Protein AF-A0A846HVG6-F1 (afdb_monomer_lite)

Sequence (431 aa):
MPSPPSSRTFAPASFWPPRTCSASRLTASRGRASRPRSTPLKSMPTGGSPNGHHHGRARTAESFPYRLYDAVNDSRTRPSHAAMDGFVARHDDPIWQRWRTPAGYQCRCRLISLSEAQAQQFIDADAERLQDPERANARANAQPDKGWDYDPCAEPTEGLMRAIEGKRQKVDNRLMAAFETNADDALAAWPIRGLARRFPAKDLATLAVLLREYAYRLPGDLPHGVKFVREGGPNGDFYMATDGKGGFWFREIEYQGFNSRRDLFGGLAACAAQQAMTREEEYALESLWHEIWHNRQRGAIDALSLDLEHPLRRFVETLNQAVARLTYPSFIQRLGGTASHQQWVIDEGYGYQRTVSRLWSLISACGLSPADVAGELATVNVSADLMQARSILADLLARRSDIEKAKIQAALDLLSARESLFRAAVSDMKS

Structure (mmCIF, N/CA/C/O backbone):
data_AF-A0A846HVG6-F1
#
_entry.id   AF-A0A846HVG6-F1
#
loop_
_atom_site.group_PDB
_atom_site.id
_atom_site.type_symbol
_atom_site.label_atom_id
_atom_site.label_alt_id
_atom_site.label_comp_id
_atom_site.label_asym_id
_atom_site.label_entity_id
_atom_site.label_seq_id
_atom_site.pdbx_PDB_ins_code
_atom_site.Cartn_x
_atom_site.Cartn_y
_atom_site.Cartn_z
_atom_site.occupancy
_atom_site.B_iso_or_equiv
_atom_site.auth_seq_id
_atom_site.auth_comp_id
_atom_site.auth_asym_id
_atom_site.auth_atom_id
_atom_site.pdbx_PDB_model_num
ATOM 1 N N . MET A 1 1 ? -45.986 -61.978 63.671 1.00 28.52 1 MET A N 1
ATOM 2 C CA . MET A 1 1 ? -45.238 -60.698 63.592 1.00 28.52 1 MET A CA 1
ATOM 3 C C . MET A 1 1 ? -44.707 -60.551 62.159 1.00 28.52 1 MET A C 1
ATOM 5 O O . MET A 1 1 ? -44.605 -61.585 61.511 1.00 28.52 1 MET A O 1
ATOM 9 N N . PRO A 1 2 ? -44.466 -59.341 61.625 1.00 41.66 2 PRO A N 1
ATOM 10 C CA . PRO A 1 2 ? -45.492 -58.476 61.032 1.00 41.66 2 PRO A CA 1
ATOM 11 C C . PRO A 1 2 ? -45.253 -58.188 59.525 1.00 41.66 2 PRO A C 1
ATOM 13 O O . PRO A 1 2 ? -44.285 -58.654 58.936 1.00 41.66 2 PRO A O 1
ATOM 16 N N . SER A 1 3 ? -46.141 -57.408 58.903 1.00 27.70 3 SER A N 1
ATOM 17 C CA . SER A 1 3 ? -45.952 -56.741 57.589 1.00 27.70 3 SER A CA 1
ATOM 18 C C . SER A 1 3 ? -45.267 -55.360 57.770 1.00 27.70 3 SER A C 1
ATOM 20 O O . SER A 1 3 ? -45.095 -54.960 58.922 1.00 27.70 3 SER A O 1
ATOM 22 N N . PRO A 1 4 ? -45.095 -54.499 56.736 1.00 50.88 4 PRO A N 1
ATOM 23 C CA . PRO A 1 4 ? -44.580 -54.637 55.354 1.00 50.88 4 PRO A CA 1
ATOM 24 C C . PRO A 1 4 ? -43.267 -53.767 55.254 1.00 50.88 4 PRO A C 1
ATOM 26 O O . PRO A 1 4 ? -42.497 -53.876 56.206 1.00 50.88 4 PRO A O 1
ATOM 29 N N . PRO A 1 5 ? -42.940 -52.866 54.277 1.00 41.34 5 PRO A N 1
ATOM 30 C CA . PRO A 1 5 ? -43.329 -52.689 52.863 1.00 41.34 5 PRO A CA 1
ATOM 31 C C . PRO A 1 5 ? -42.176 -52.403 51.840 1.00 41.34 5 PRO A C 1
ATOM 33 O O . PRO A 1 5 ? -41.038 -52.116 52.184 1.00 41.34 5 PRO A O 1
ATOM 36 N N . SER A 1 6 ? -42.545 -52.427 50.550 1.00 31.20 6 SER A N 1
ATOM 37 C CA . SER A 1 6 ? -42.071 -51.627 49.387 1.00 31.20 6 SER A CA 1
ATOM 38 C C . SER A 1 6 ? -40.659 -50.998 49.291 1.00 31.20 6 SER A C 1
ATOM 40 O O . SER A 1 6 ? -40.309 -50.097 50.048 1.00 31.20 6 SER A O 1
ATOM 42 N N . SER A 1 7 ? -40.026 -51.183 48.123 1.00 27.78 7 SER A N 1
ATOM 43 C CA . SER A 1 7 ? -39.664 -50.051 47.237 1.00 27.78 7 SER A CA 1
ATOM 44 C C . SER A 1 7 ? -39.488 -50.501 45.773 1.00 27.78 7 SER A C 1
ATOM 46 O O . SER A 1 7 ? -38.977 -51.585 45.501 1.00 27.78 7 SER A O 1
ATOM 48 N N . ARG A 1 8 ? -39.940 -49.679 44.814 1.00 26.25 8 ARG A N 1
ATOM 49 C CA . ARG A 1 8 ? -39.564 -49.759 43.389 1.00 26.25 8 ARG A CA 1
ATOM 50 C C . ARG A 1 8 ? -38.906 -48.436 43.017 1.00 26.25 8 ARG A C 1
ATOM 52 O O . ARG A 1 8 ? -39.534 -47.392 43.168 1.00 26.25 8 ARG A O 1
ATOM 59 N N . THR A 1 9 ? -37.683 -48.487 42.510 1.00 26.98 9 THR A N 1
ATOM 60 C CA . THR A 1 9 ? -36.964 -47.340 41.944 1.00 26.98 9 THR A CA 1
ATOM 61 C C . THR A 1 9 ? -36.928 -47.435 40.419 1.00 26.98 9 THR A C 1
ATOM 63 O O . THR A 1 9 ? -36.809 -48.518 39.851 1.00 26.98 9 THR A O 1
ATOM 66 N N . PHE A 1 10 ? -37.049 -46.284 39.758 1.00 24.02 10 PHE A N 1
ATOM 67 C CA . PHE A 1 10 ? -36.940 -46.108 38.307 1.00 24.02 10 PHE A CA 1
ATOM 68 C C . PHE A 1 10 ? -35.672 -45.310 37.994 1.00 24.02 10 PHE A C 1
ATOM 70 O O . PHE A 1 10 ? -35.486 -44.262 38.605 1.00 24.02 10 PHE A O 1
ATOM 77 N N . ALA A 1 11 ? -34.870 -45.762 37.024 1.00 25.84 11 ALA A N 1
ATOM 78 C CA . ALA A 1 11 ? -34.018 -44.973 36.113 1.00 25.84 11 ALA A CA 1
ATOM 79 C C . ALA A 1 11 ? -33.364 -45.949 35.086 1.00 25.84 11 ALA A C 1
ATOM 81 O O . ALA A 1 11 ? -33.590 -47.155 35.188 1.00 25.84 11 ALA A O 1
ATOM 82 N N . PRO A 1 12 ? -32.640 -45.488 34.049 1.00 31.77 12 PRO A N 1
ATOM 83 C CA . PRO A 1 12 ? -33.252 -45.140 32.768 1.00 31.77 12 PRO A CA 1
ATOM 84 C C . PRO A 1 12 ? -32.631 -45.912 31.584 1.00 31.77 12 PRO A C 1
ATOM 86 O O . PRO A 1 12 ? -31.535 -46.456 31.691 1.00 31.77 12 PRO A O 1
ATOM 89 N N . ALA A 1 13 ? -33.283 -45.901 30.418 1.00 26.23 13 ALA A N 1
ATOM 90 C CA . ALA A 1 13 ? -32.691 -46.427 29.185 1.00 26.23 13 ALA A CA 1
ATOM 91 C C . ALA A 1 13 ? -33.022 -45.545 27.973 1.00 26.23 13 ALA A C 1
ATOM 93 O O . ALA A 1 13 ? -34.163 -45.459 27.523 1.00 26.23 13 ALA A O 1
ATOM 94 N N . SER A 1 14 ? -31.989 -44.904 27.436 1.00 28.16 14 SER A N 1
ATOM 95 C CA . SER A 1 14 ? -31.946 -44.404 26.065 1.00 28.16 14 SER A CA 1
ATOM 96 C C . SER A 1 14 ? -31.907 -45.574 25.078 1.00 28.16 14 SER A C 1
ATOM 98 O O . SER A 1 14 ? -31.213 -46.543 25.347 1.00 28.16 14 SER A O 1
ATOM 100 N N . PHE A 1 15 ? -32.561 -45.464 23.915 1.00 28.09 15 PHE A N 1
ATOM 101 C CA . PHE A 1 15 ? -32.021 -45.948 22.629 1.00 28.09 15 PHE A CA 1
ATOM 102 C C . PHE A 1 15 ? -32.871 -45.450 21.446 1.00 28.09 15 PHE A C 1
ATOM 104 O O . PHE A 1 15 ? -34.096 -45.535 21.465 1.00 28.09 15 PHE A O 1
ATOM 111 N N . TRP A 1 16 ? -32.211 -44.934 20.406 1.00 26.48 16 TRP A N 1
ATOM 112 C CA . TRP A 1 16 ? -32.813 -44.595 19.108 1.00 26.48 16 TRP A CA 1
ATOM 113 C C . TRP A 1 16 ? -32.585 -45.745 18.108 1.00 26.48 16 TRP A C 1
ATOM 115 O O . TRP A 1 16 ? -31.466 -46.261 18.063 1.00 26.48 16 TRP A O 1
ATOM 125 N N . PRO A 1 17 ? -33.555 -46.093 17.243 1.00 30.38 17 PRO A N 1
ATOM 126 C CA . PRO A 1 17 ? -33.312 -46.871 16.028 1.00 30.38 17 PRO A CA 1
ATOM 127 C C . PRO A 1 17 ? -33.099 -45.965 14.787 1.00 30.38 17 PRO A C 1
ATOM 129 O O . PRO A 1 17 ? -33.464 -44.786 14.803 1.00 30.38 17 PRO A O 1
ATOM 132 N N . PRO A 1 18 ? -32.474 -46.477 13.707 1.00 28.34 18 PRO A N 1
ATOM 133 C CA . PRO A 1 18 ? -31.990 -45.657 12.596 1.00 28.34 18 PRO A CA 1
ATOM 134 C C . PRO A 1 18 ? -33.053 -45.317 11.541 1.00 28.34 18 PRO A C 1
ATOM 136 O O . PRO A 1 18 ? -34.095 -45.953 11.414 1.00 28.34 18 PRO A O 1
ATOM 139 N N . ARG A 1 19 ? -32.724 -44.310 10.723 1.00 30.39 19 ARG A N 1
ATOM 140 C CA . ARG A 1 19 ? -33.524 -43.846 9.583 1.00 30.39 19 ARG A CA 1
ATOM 141 C C . ARG A 1 19 ? -33.609 -44.909 8.484 1.00 30.39 19 ARG A C 1
ATOM 143 O O . ARG A 1 19 ? -32.578 -45.352 7.985 1.00 30.39 19 ARG A O 1
ATOM 150 N N . THR A 1 20 ? -34.810 -45.142 7.968 1.00 27.23 20 THR A N 1
ATOM 151 C CA . THR A 1 20 ? -35.020 -45.504 6.559 1.00 27.23 20 THR A CA 1
ATOM 152 C C . THR A 1 20 ? -36.015 -44.522 5.949 1.00 27.23 20 THR A C 1
ATOM 154 O O . THR A 1 20 ? -36.915 -44.023 6.621 1.00 27.23 20 THR A O 1
ATOM 157 N N . CYS A 1 21 ? -35.804 -44.165 4.684 1.00 23.14 21 CYS A N 1
ATOM 158 C CA . CYS A 1 21 ? -36.628 -43.196 3.973 1.00 23.14 21 CYS A CA 1
ATOM 159 C C . CYS A 1 21 ? -37.013 -43.803 2.624 1.00 23.14 21 CYS A C 1
ATOM 161 O O . CYS A 1 21 ? -36.163 -43.936 1.746 1.00 23.14 21 CYS A O 1
ATOM 163 N N . SER A 1 22 ? -38.276 -44.196 2.471 1.00 25.61 22 SER A N 1
ATOM 164 C CA . SER A 1 22 ? -38.863 -44.583 1.188 1.00 25.61 22 SER A CA 1
ATOM 165 C C . SER A 1 22 ? -39.952 -43.577 0.824 1.00 25.61 22 SER A C 1
ATOM 167 O O . SER A 1 22 ? -40.839 -43.265 1.616 1.00 25.61 22 SER A O 1
ATOM 169 N N . ALA A 1 23 ? -39.839 -43.001 -0.370 1.00 29.31 23 ALA A N 1
ATOM 170 C CA . ALA A 1 23 ? -40.739 -41.956 -0.828 1.00 29.31 23 ALA A CA 1
ATOM 171 C C . ALA A 1 23 ? -41.985 -42.546 -1.498 1.00 29.31 23 ALA A C 1
ATOM 173 O O . ALA A 1 23 ? -41.864 -43.354 -2.416 1.00 29.31 23 ALA A O 1
ATOM 174 N N . SER A 1 24 ? -43.157 -42.022 -1.140 1.00 26.44 24 SER A N 1
ATOM 175 C CA . SER A 1 24 ? -44.390 -42.172 -1.917 1.00 26.44 24 SER A CA 1
ATOM 176 C C . SER A 1 24 ? -45.061 -40.809 -2.049 1.00 26.44 24 SER A C 1
ATOM 178 O O . SER A 1 24 ? -45.437 -40.195 -1.052 1.00 26.44 24 SER A O 1
ATOM 180 N N . ARG A 1 25 ? -45.220 -40.318 -3.282 1.00 29.91 25 ARG A N 1
ATOM 181 C CA . ARG A 1 25 ? -46.114 -39.186 -3.569 1.00 29.91 25 ARG A CA 1
ATOM 182 C C . ARG A 1 25 ? -47.543 -39.711 -3.594 1.00 29.91 25 ARG A C 1
ATOM 184 O O . ARG A 1 25 ? -47.784 -40.685 -4.299 1.00 29.91 25 ARG A O 1
ATOM 191 N N . LEU A 1 26 ? -48.487 -39.006 -2.980 1.00 27.50 26 LEU A N 1
ATOM 192 C CA . LEU A 1 26 ? -49.886 -39.066 -3.402 1.00 27.50 26 LEU A CA 1
ATOM 193 C C . LEU A 1 26 ? -50.515 -37.672 -3.439 1.00 27.50 26 LEU A C 1
ATOM 195 O O . LEU A 1 26 ? -50.046 -36.724 -2.810 1.00 27.50 26 LEU A O 1
ATOM 199 N N . THR A 1 27 ? -51.512 -37.551 -4.306 1.00 27.42 27 THR A N 1
ATOM 200 C CA . THR A 1 27 ? -52.059 -36.295 -4.825 1.00 27.42 27 THR A CA 1
ATOM 201 C C . THR A 1 27 ? -53.263 -35.786 -4.033 1.00 27.42 27 THR A C 1
ATOM 203 O O . THR A 1 27 ? -53.944 -36.533 -3.339 1.00 27.42 27 THR A O 1
ATOM 206 N N . ALA A 1 28 ? -53.537 -34.488 -4.167 1.00 32.41 28 ALA A N 1
ATOM 207 C CA . ALA A 1 28 ? -54.587 -33.786 -3.437 1.00 32.41 28 ALA A CA 1
ATOM 208 C C . ALA A 1 28 ? -56.019 -34.245 -3.773 1.00 32.41 28 ALA A C 1
ATOM 210 O O . ALA A 1 28 ? -56.325 -34.584 -4.914 1.00 32.41 28 ALA A O 1
ATOM 211 N N . SER A 1 29 ? -56.939 -34.064 -2.820 1.00 27.31 29 SER A N 1
ATOM 212 C CA . SER A 1 29 ? -58.339 -33.742 -3.124 1.00 27.31 29 SER A CA 1
ATOM 213 C C . SER A 1 29 ? -58.920 -32.792 -2.065 1.00 27.31 29 SER A C 1
ATOM 215 O O . SER A 1 29 ? -58.437 -32.726 -0.935 1.00 27.31 29 SER A O 1
ATOM 217 N N . ARG A 1 30 ? -59.904 -31.972 -2.455 1.00 33.06 30 ARG A N 1
ATOM 218 C CA . ARG A 1 30 ? -60.528 -30.953 -1.593 1.00 33.06 30 ARG A CA 1
ATOM 219 C C . ARG A 1 30 ? -61.806 -31.509 -0.962 1.00 33.06 30 ARG A C 1
ATOM 221 O O . ARG A 1 30 ? -62.699 -31.914 -1.697 1.00 33.06 30 ARG A O 1
ATOM 228 N N . GLY A 1 31 ? -61.949 -31.391 0.357 1.00 26.52 31 GLY A N 1
ATOM 229 C CA . GLY A 1 31 ? -63.215 -31.592 1.073 1.00 26.52 31 GLY A CA 1
ATOM 230 C C . GLY A 1 31 ? -63.536 -30.374 1.938 1.00 26.52 31 GLY A C 1
ATOM 231 O O . GLY A 1 31 ? -62.752 -30.015 2.811 1.00 26.52 31 GLY A O 1
ATOM 232 N N . ARG A 1 32 ? -64.664 -29.700 1.684 1.00 29.25 32 ARG A N 1
ATOM 233 C CA . ARG A 1 32 ? -65.094 -28.505 2.432 1.00 29.25 32 ARG A CA 1
ATOM 234 C C . ARG A 1 32 ? -66.250 -28.876 3.362 1.00 29.25 32 ARG A C 1
ATOM 236 O O . ARG A 1 32 ? -67.347 -29.122 2.878 1.00 29.25 32 ARG A O 1
ATOM 243 N N . ALA A 1 33 ? -66.022 -28.837 4.671 1.00 27.89 33 ALA A N 1
ATOM 244 C CA . ALA A 1 33 ? -67.067 -28.906 5.696 1.00 27.89 33 ALA A CA 1
ATOM 245 C C . ALA A 1 33 ? -67.013 -27.642 6.570 1.00 27.89 33 ALA A C 1
ATOM 247 O O . ALA A 1 33 ? -65.947 -27.051 6.744 1.00 27.89 33 ALA A O 1
ATOM 248 N N . SER A 1 34 ? -68.161 -27.170 7.061 1.00 26.73 34 SER A N 1
ATOM 249 C CA . SER A 1 34 ? -68.295 -25.799 7.571 1.00 26.73 34 SER A CA 1
ATOM 250 C C . SER A 1 34 ? -68.973 -25.681 8.939 1.00 26.73 34 SER A C 1
ATOM 252 O O . SER A 1 34 ? -70.170 -25.937 9.032 1.00 26.73 34 SER A O 1
ATOM 254 N N . ARG A 1 35 ? -68.242 -25.067 9.893 1.00 31.78 35 ARG A N 1
ATOM 255 C CA . ARG A 1 35 ? -68.722 -24.384 11.126 1.00 31.78 35 ARG A CA 1
ATOM 256 C C . ARG A 1 35 ? -69.299 -25.293 12.241 1.00 31.78 35 ARG A C 1
ATOM 258 O O . ARG A 1 35 ? -69.785 -26.375 11.946 1.00 31.78 35 ARG A O 1
ATOM 265 N N . PRO A 1 36 ? -69.152 -24.897 13.528 1.00 27.14 36 PRO A N 1
ATOM 266 C CA . PRO A 1 36 ? -69.819 -23.728 14.130 1.00 27.14 36 PRO A CA 1
ATOM 267 C C . PRO A 1 36 ? -68.882 -22.610 14.635 1.00 27.14 36 PRO A C 1
ATOM 269 O O . PRO A 1 36 ? -67.662 -22.726 14.614 1.00 27.14 36 PRO A O 1
ATOM 272 N N . ARG A 1 37 ? -69.478 -21.480 15.050 1.00 32.12 37 ARG A N 1
ATOM 273 C CA . ARG A 1 37 ? -68.793 -20.343 15.698 1.00 32.12 37 ARG A CA 1
ATOM 274 C C . ARG A 1 37 ? -68.517 -20.646 17.175 1.00 32.12 37 ARG A C 1
ATOM 276 O O . ARG A 1 37 ? -69.452 -21.010 17.880 1.00 32.12 37 ARG A O 1
ATOM 283 N N . SER A 1 38 ? -67.317 -20.338 17.661 1.00 29.70 38 SER A N 1
ATOM 284 C CA . SER A 1 38 ? -67.071 -20.057 19.081 1.00 29.70 38 SER A CA 1
ATOM 285 C C . SER A 1 38 ? -67.184 -18.549 19.359 1.00 29.70 38 SER A C 1
ATOM 287 O O . SER A 1 38 ? -66.886 -17.705 18.510 1.00 29.70 38 SER A O 1
ATOM 289 N N . THR A 1 39 ? -67.697 -18.206 20.539 1.00 29.81 39 THR A N 1
ATOM 290 C CA . THR A 1 39 ? -67.923 -16.830 21.009 1.00 29.81 39 THR A CA 1
ATOM 291 C C . THR A 1 39 ? -66.618 -16.125 21.397 1.00 29.81 39 THR A C 1
ATOM 293 O O . THR A 1 39 ? -65.744 -16.770 21.976 1.00 29.81 39 THR A O 1
ATOM 296 N N . PRO A 1 40 ? -66.479 -14.804 21.169 1.00 27.14 40 PRO A N 1
ATOM 297 C CA . PRO A 1 40 ? -65.291 -14.070 21.592 1.00 27.14 40 PRO A CA 1
ATOM 298 C C . PRO A 1 40 ? -65.260 -13.924 23.120 1.00 27.14 40 PRO A C 1
ATOM 300 O O . PRO A 1 40 ? -66.167 -13.327 23.706 1.00 27.14 40 PRO A O 1
ATOM 303 N N . LEU A 1 41 ? -64.202 -14.421 23.773 1.00 30.36 41 LEU A N 1
ATOM 304 C CA . LEU A 1 41 ? -63.916 -14.014 25.150 1.00 30.36 41 LEU A CA 1
ATOM 305 C C . LEU A 1 41 ? -63.597 -12.513 25.185 1.00 30.36 41 LEU A C 1
ATOM 307 O O . LEU A 1 41 ? -62.932 -11.976 24.298 1.00 30.36 41 LEU A O 1
ATOM 311 N N . LYS A 1 42 ? -64.109 -11.843 26.220 1.00 28.16 42 LYS A N 1
ATOM 312 C CA . LYS A 1 42 ? -64.044 -10.387 26.381 1.00 28.16 42 LYS A CA 1
ATOM 313 C C . LYS A 1 42 ? -62.597 -9.886 26.399 1.00 28.16 42 LYS A C 1
ATOM 315 O O . LYS A 1 42 ? -61.754 -10.408 27.122 1.00 28.16 42 LYS A O 1
ATOM 320 N N . SER A 1 43 ? -62.351 -8.816 25.653 1.00 30.45 43 SER A N 1
ATOM 321 C CA . SER A 1 43 ? -61.122 -8.026 25.711 1.00 30.45 43 SER A CA 1
ATOM 322 C C . SER A 1 43 ? -60.894 -7.436 27.106 1.00 30.45 43 SER A C 1
ATOM 324 O O . SER A 1 43 ? -61.799 -6.806 27.656 1.00 30.45 43 SER A O 1
ATOM 326 N N . MET A 1 44 ? -59.670 -7.554 27.624 1.00 28.69 44 MET A N 1
ATOM 327 C CA . MET A 1 44 ? -59.158 -6.743 28.737 1.00 28.69 44 MET A CA 1
ATOM 328 C C . MET A 1 44 ? -57.992 -5.850 28.266 1.00 28.69 44 MET A C 1
ATOM 330 O O . MET A 1 44 ? -57.400 -6.143 27.222 1.00 28.69 44 MET A O 1
ATOM 334 N N . PRO A 1 45 ? -57.722 -4.717 28.944 1.00 28.95 45 PRO A N 1
ATOM 335 C CA . PRO A 1 45 ? -57.121 -3.561 28.283 1.00 28.95 45 PRO A CA 1
ATOM 336 C C . PRO A 1 45 ? -55.584 -3.467 28.355 1.00 28.95 45 PRO A C 1
ATOM 338 O O . PRO A 1 45 ? -54.960 -3.808 29.351 1.00 28.95 45 PRO A O 1
ATOM 341 N N . THR A 1 46 ? -55.031 -2.914 27.268 1.00 34.00 46 THR A N 1
ATOM 342 C CA . THR A 1 46 ? -53.898 -1.961 27.174 1.00 34.00 46 THR A CA 1
ATOM 343 C C . THR A 1 46 ? -52.576 -2.191 27.929 1.00 34.00 46 THR A C 1
ATOM 345 O O . THR A 1 46 ? -52.508 -2.089 29.146 1.00 34.00 46 THR A O 1
ATOM 348 N N . GLY A 1 47 ? -51.494 -2.258 27.140 1.00 36.66 47 GLY A N 1
ATOM 349 C CA . GLY A 1 47 ? -50.257 -1.465 27.292 1.00 36.66 47 GLY A CA 1
ATOM 350 C C . GLY A 1 47 ? -49.619 -1.299 28.680 1.00 36.66 47 GLY A C 1
ATOM 351 O O . GLY A 1 47 ? -50.009 -0.419 29.440 1.00 36.66 47 GLY A O 1
ATOM 352 N N . GLY A 1 48 ? -48.528 -2.033 28.928 1.00 25.67 48 GLY A N 1
ATOM 353 C CA . GLY A 1 48 ? -47.599 -1.806 30.042 1.00 25.67 48 GLY A CA 1
ATOM 354 C C . GLY A 1 48 ? -46.194 -1.425 29.555 1.00 25.67 48 GLY A C 1
ATOM 355 O O . GLY A 1 48 ? -45.693 -2.004 28.593 1.00 25.67 48 GLY A O 1
ATOM 356 N N . SER A 1 49 ? -45.574 -0.442 30.214 1.00 27.66 49 SER A N 1
ATOM 357 C CA . SER A 1 49 ? -44.205 0.042 29.948 1.00 27.66 49 SER A CA 1
ATOM 358 C C . SER A 1 49 ? -43.131 -0.931 30.497 1.00 27.66 49 SER A C 1
ATOM 360 O O . SER A 1 49 ? -43.424 -1.629 31.470 1.00 27.66 49 SER A O 1
ATOM 362 N N . PRO A 1 50 ? -41.895 -1.003 29.949 1.00 30.58 50 PRO A N 1
ATOM 363 C CA . PRO A 1 50 ? -40.991 -2.146 30.180 1.00 30.58 50 PRO A CA 1
ATOM 364 C C . PRO A 1 50 ? -40.388 -2.318 31.591 1.00 30.58 50 PRO A C 1
ATOM 366 O O . PRO A 1 50 ? -39.837 -3.376 31.887 1.00 30.58 50 PRO A O 1
ATOM 369 N N . ASN A 1 51 ? -40.457 -1.313 32.472 1.00 32.16 51 ASN A N 1
ATOM 370 C CA . ASN A 1 51 ? -39.523 -1.182 33.606 1.00 32.16 51 ASN A CA 1
ATOM 371 C C . ASN A 1 51 ? -40.099 -1.548 34.997 1.00 32.16 51 ASN A C 1
ATOM 373 O O . ASN A 1 51 ? -39.916 -0.795 35.951 1.00 32.16 51 ASN A O 1
ATOM 377 N N . GLY A 1 52 ? -40.790 -2.687 35.164 1.00 30.80 52 GLY A N 1
ATOM 378 C CA . GLY A 1 52 ? -41.349 -3.031 36.490 1.00 30.80 52 GLY A CA 1
ATOM 379 C C . GLY A 1 52 ? -41.875 -4.455 36.694 1.00 30.80 52 GLY A C 1
ATOM 380 O O . GLY A 1 52 ? -43.027 -4.619 37.090 1.00 30.80 52 GLY A O 1
ATOM 381 N N . HIS A 1 53 ? -41.095 -5.504 36.393 1.00 39.62 53 HIS A N 1
ATOM 382 C CA . HIS A 1 53 ? -41.635 -6.875 36.245 1.00 39.62 53 HIS A CA 1
ATOM 383 C C . HIS A 1 53 ? -41.011 -7.996 37.112 1.00 39.62 53 HIS A C 1
ATOM 385 O O . HIS A 1 53 ? -41.281 -9.172 36.859 1.00 39.62 53 HIS A O 1
ATOM 391 N N . HIS A 1 54 ? -40.247 -7.687 38.169 1.00 34.72 54 HIS A N 1
ATOM 392 C CA . HIS A 1 54 ? -39.563 -8.732 38.958 1.00 34.72 54 HIS A CA 1
ATOM 393 C C . HIS A 1 54 ? -40.342 -9.301 40.163 1.00 34.72 54 HIS A C 1
ATOM 395 O O . HIS A 1 54 ? -40.193 -10.484 40.454 1.00 34.72 54 HIS A O 1
ATOM 401 N N . HIS A 1 55 ? -41.230 -8.546 40.825 1.00 30.02 55 HIS A N 1
ATOM 402 C CA . HIS A 1 55 ? -41.901 -9.033 42.051 1.00 30.02 55 HIS A CA 1
ATOM 403 C C . HIS A 1 55 ? -43.250 -9.752 41.837 1.00 30.02 55 HIS A C 1
ATOM 405 O O . HIS A 1 55 ? -43.704 -10.472 42.724 1.00 30.02 55 HIS A O 1
ATOM 411 N N . GLY A 1 56 ? -43.895 -9.604 40.672 1.00 34.88 56 GLY A N 1
ATOM 412 C CA . GLY A 1 56 ? -45.212 -10.210 40.401 1.00 34.88 56 GLY A CA 1
ATOM 413 C C . GLY A 1 56 ? -45.187 -11.666 39.907 1.00 34.88 56 GLY A C 1
ATOM 414 O O . GLY A 1 56 ? -46.182 -12.377 40.041 1.00 34.88 56 GLY A O 1
ATOM 415 N N . ARG A 1 57 ? -44.061 -12.123 39.338 1.00 46.34 57 ARG A N 1
ATOM 416 C CA . ARG A 1 57 ? -43.966 -13.413 38.619 1.00 46.34 57 ARG A CA 1
ATOM 417 C C . ARG A 1 57 ? -43.860 -14.641 39.531 1.00 46.34 57 ARG A C 1
ATOM 419 O O . ARG A 1 57 ? -44.251 -15.722 39.111 1.00 46.34 57 ARG A O 1
ATOM 426 N N . ALA A 1 58 ? -43.360 -14.487 40.760 1.00 45.34 58 ALA A N 1
ATOM 427 C CA . ALA A 1 58 ? -43.186 -15.607 41.690 1.00 45.34 58 ALA A CA 1
ATOM 428 C C . ALA A 1 58 ? -44.536 -16.159 42.189 1.00 45.34 58 ALA A C 1
ATOM 430 O O . ALA A 1 58 ? -44.819 -17.341 42.026 1.00 45.34 58 ALA A O 1
ATOM 431 N N . ARG A 1 59 ? -45.423 -15.286 42.691 1.00 39.19 59 ARG A N 1
ATOM 432 C CA . ARG A 1 59 ? -46.730 -15.690 43.255 1.00 39.19 59 ARG A CA 1
ATOM 433 C C . ARG A 1 59 ? -47.687 -16.303 42.224 1.00 39.19 59 ARG A C 1
ATOM 435 O O . ARG A 1 59 ? -48.595 -17.039 42.586 1.00 39.19 59 ARG A O 1
ATOM 442 N N . THR A 1 60 ? -47.510 -15.995 40.936 1.00 55.28 60 THR A N 1
ATOM 443 C CA . THR A 1 60 ? -48.322 -16.587 39.858 1.00 55.28 60 THR A CA 1
ATOM 444 C C . THR A 1 60 ? -47.858 -17.989 39.469 1.00 55.28 60 THR A C 1
ATOM 446 O O . THR A 1 60 ? -48.694 -18.789 39.060 1.00 55.28 60 THR A O 1
ATOM 449 N N . ALA A 1 61 ? -46.570 -18.315 39.625 1.00 59.09 61 ALA A N 1
ATOM 450 C CA . ALA A 1 61 ? -46.037 -19.643 39.310 1.00 59.09 61 ALA A CA 1
ATOM 451 C C . ALA A 1 61 ? -46.528 -20.727 40.288 1.00 59.09 61 ALA A C 1
ATOM 453 O O . ALA A 1 61 ? -46.746 -21.860 39.874 1.00 59.09 61 ALA A O 1
ATOM 454 N N . GLU A 1 62 ? -46.764 -20.375 41.555 1.00 65.06 62 GLU A N 1
ATOM 455 C CA . GLU A 1 62 ? -47.292 -21.299 42.573 1.00 65.06 62 GLU A CA 1
ATOM 456 C C . GLU A 1 62 ? -48.754 -21.700 42.305 1.00 65.06 62 GLU A C 1
ATOM 458 O O . GLU A 1 62 ? -49.126 -22.851 42.509 1.00 65.06 62 GLU A O 1
ATOM 463 N N . SER A 1 63 ? -49.590 -20.772 41.818 1.00 75.75 63 SER A N 1
ATOM 464 C CA . SER A 1 63 ? -51.009 -21.043 41.511 1.00 75.75 63 SER A CA 1
ATOM 465 C C . SER A 1 63 ? -51.255 -21.562 40.087 1.00 75.75 63 SER A C 1
ATOM 467 O O . SER A 1 63 ? -52.267 -22.215 39.835 1.00 75.75 63 SER A O 1
ATOM 469 N N . PHE A 1 64 ? -50.346 -21.270 39.150 1.00 85.62 64 PHE A N 1
ATOM 470 C CA . PHE A 1 64 ? -50.432 -21.686 37.746 1.00 85.62 64 PHE A CA 1
ATOM 471 C C . PHE A 1 64 ? -49.094 -22.298 37.285 1.00 85.62 64 PHE A C 1
ATOM 473 O O . PHE A 1 64 ? -48.370 -21.681 36.495 1.00 85.62 64 PHE A O 1
ATOM 480 N N . PRO A 1 65 ? -48.726 -23.491 37.798 1.00 92.06 65 PRO A N 1
ATOM 481 C CA . PRO A 1 65 ? -47.397 -24.067 37.600 1.00 92.06 65 PRO A CA 1
ATOM 482 C C . PRO A 1 65 ? -47.171 -24.663 36.206 1.00 92.06 65 PRO A C 1
ATOM 484 O O . PRO A 1 65 ? -46.040 -25.052 35.912 1.00 92.06 65 PRO A O 1
ATOM 487 N N . TYR A 1 66 ? -48.192 -24.725 35.346 1.00 93.12 66 TYR A N 1
ATOM 488 C CA . TYR A 1 66 ? -48.117 -25.265 33.987 1.00 93.12 66 TYR A CA 1
ATOM 489 C C . TYR A 1 66 ? -48.233 -24.171 32.922 1.00 93.12 66 TYR A C 1
ATOM 491 O O . TYR A 1 66 ? -48.787 -23.096 33.157 1.00 93.12 66 TYR A O 1
ATOM 499 N N . ARG A 1 67 ? -47.724 -24.457 31.722 1.00 95.31 67 ARG A N 1
ATOM 500 C CA . ARG A 1 67 ? -47.867 -23.627 30.522 1.00 95.31 67 ARG A CA 1
ATOM 501 C C . ARG A 1 67 ? -48.461 -24.456 29.390 1.00 95.31 67 ARG A C 1
ATOM 503 O O . ARG A 1 67 ? -48.019 -25.577 29.167 1.00 95.31 67 ARG A O 1
ATOM 510 N N . LEU A 1 68 ? -49.398 -23.865 28.661 1.00 95.88 68 LEU A N 1
ATOM 511 C CA . LEU A 1 68 ? -49.944 -24.348 27.395 1.00 95.88 68 LEU A CA 1
ATOM 512 C C . LEU A 1 68 ? -49.352 -23.538 26.239 1.00 95.88 68 LEU A C 1
ATOM 514 O O . LEU A 1 68 ? -49.351 -22.305 26.298 1.00 95.88 68 LEU A O 1
ATOM 518 N N . TYR A 1 69 ? -48.903 -24.218 25.185 1.00 96.12 69 TYR A N 1
ATOM 519 C CA . TYR A 1 69 ? -48.625 -23.603 23.888 1.00 96.12 69 TYR A CA 1
ATOM 520 C C . TYR A 1 69 ? -49.921 -23.522 23.063 1.00 96.12 69 TYR A C 1
ATOM 522 O O . TYR A 1 69 ? -50.454 -24.541 22.635 1.00 96.12 69 TYR A O 1
ATOM 530 N N . ASP A 1 70 ? -50.423 -22.305 22.857 1.00 95.94 70 ASP A N 1
ATOM 531 C CA . ASP A 1 70 ? -51.669 -21.990 22.142 1.00 95.94 70 ASP A CA 1
ATOM 532 C C . ASP A 1 70 ? -51.343 -21.409 20.758 1.00 95.94 70 ASP A C 1
ATOM 534 O O . ASP A 1 70 ? -50.779 -20.311 20.647 1.00 95.94 70 ASP A O 1
ATOM 538 N N . ALA A 1 71 ? -51.662 -22.142 19.691 1.00 94.12 71 ALA A N 1
ATOM 539 C CA . ALA A 1 71 ? -51.486 -21.686 18.320 1.00 94.12 71 ALA A CA 1
ATOM 540 C C . ALA A 1 71 ? -52.804 -21.155 17.743 1.00 94.12 71 ALA A C 1
ATOM 542 O O . ALA A 1 71 ? -53.857 -21.776 17.819 1.00 94.12 71 ALA A O 1
ATOM 543 N N . VAL A 1 72 ? -52.733 -20.024 17.035 1.00 92.19 72 VAL A N 1
ATOM 544 C CA . VAL A 1 72 ? -53.922 -19.332 16.492 1.00 92.19 72 VAL A CA 1
ATOM 545 C C . VAL A 1 72 ? -54.702 -20.170 15.459 1.00 92.19 72 VAL A C 1
ATOM 547 O O . VAL A 1 72 ? -55.847 -19.846 15.156 1.00 92.19 72 VAL A O 1
ATOM 550 N N . ASN A 1 73 ? -54.091 -21.229 14.907 1.00 90.19 73 ASN A N 1
ATOM 551 C CA . ASN A 1 73 ? -54.704 -22.182 13.967 1.00 90.19 73 ASN A CA 1
ATOM 552 C C . ASN A 1 73 ? -55.492 -21.559 12.791 1.00 90.19 73 ASN A C 1
ATOM 554 O O . ASN A 1 73 ? -56.443 -22.150 12.282 1.00 90.19 73 ASN A O 1
ATOM 558 N N . ASP A 1 74 ? -55.078 -20.377 12.320 1.00 90.69 74 ASP A N 1
ATOM 559 C CA . ASP A 1 74 ? -55.600 -19.782 11.090 1.00 90.69 74 ASP A CA 1
ATOM 560 C C . ASP A 1 74 ? -54.752 -20.166 9.864 1.00 90.69 74 ASP A C 1
ATOM 562 O O . ASP A 1 74 ? -53.744 -20.867 9.959 1.00 90.69 74 ASP A O 1
ATOM 566 N N . SER A 1 75 ? -55.143 -19.673 8.686 1.00 89.31 75 SER A N 1
ATOM 567 C CA . SER A 1 75 ? -54.472 -19.952 7.408 1.00 89.31 75 SER A CA 1
ATOM 568 C C . SER A 1 75 ? -53.008 -19.489 7.315 1.00 89.31 75 SER A C 1
ATOM 570 O O . SER A 1 75 ? -52.346 -19.789 6.321 1.00 89.31 75 SER A O 1
ATOM 572 N N . ARG A 1 76 ? -52.496 -18.749 8.307 1.00 88.88 76 ARG A N 1
ATOM 573 C CA . ARG A 1 76 ? -51.099 -18.300 8.406 1.00 88.88 76 ARG A CA 1
ATOM 574 C C . ARG A 1 76 ? -50.326 -18.996 9.534 1.00 88.88 76 ARG A C 1
ATOM 576 O O . ARG A 1 76 ? -49.137 -18.710 9.689 1.00 88.88 76 ARG A O 1
ATOM 583 N N . THR A 1 77 ? -50.948 -19.873 10.322 1.00 92.06 77 THR A N 1
ATOM 584 C CA . THR A 1 77 ? -50.238 -20.699 11.310 1.00 92.06 77 THR A CA 1
ATOM 585 C C . THR A 1 77 ? -49.336 -21.696 10.581 1.00 92.06 77 THR A C 1
ATOM 587 O O . THR A 1 77 ? -49.774 -22.415 9.685 1.00 92.06 77 THR A O 1
ATOM 590 N N . ARG A 1 78 ? -48.047 -21.728 10.937 1.00 93.94 78 ARG A N 1
ATOM 591 C CA . ARG A 1 78 ? -47.074 -22.640 10.316 1.00 93.94 78 ARG A CA 1
ATOM 592 C C . ARG A 1 78 ? -47.342 -24.084 10.762 1.00 93.94 78 ARG A C 1
ATOM 594 O O . ARG A 1 78 ? -47.673 -24.268 11.932 1.00 93.94 78 ARG A O 1
ATOM 601 N N . PRO A 1 79 ? -47.124 -25.106 9.910 1.00 95.25 79 PRO A N 1
ATOM 602 C CA . PRO A 1 79 ? -47.390 -26.500 10.273 1.00 95.25 79 PRO A CA 1
ATOM 603 C C . PRO A 1 79 ? -46.711 -26.955 11.568 1.00 95.25 79 PRO A C 1
ATOM 605 O O . PRO A 1 79 ? -47.351 -27.632 12.360 1.00 95.25 79 PRO A O 1
ATOM 608 N N . SER A 1 80 ? -45.471 -26.531 11.849 1.00 95.25 80 SER A N 1
ATOM 609 C CA . SER A 1 80 ? -44.806 -26.876 13.115 1.00 95.25 80 SER A CA 1
ATOM 610 C C . SER A 1 80 ? -45.384 -26.156 14.336 1.00 95.25 80 SER A C 1
ATOM 612 O O . SER A 1 80 ? -45.312 -26.696 15.429 1.00 95.25 80 SER A O 1
ATOM 614 N N . HIS A 1 81 ? -45.985 -24.970 14.174 1.00 96.50 81 HIS A N 1
ATOM 615 C CA . HIS A 1 81 ? -46.656 -24.251 15.267 1.00 96.50 81 HIS A CA 1
ATOM 616 C C . HIS A 1 81 ? -48.038 -24.858 15.534 1.00 96.50 81 HIS A C 1
ATOM 618 O O . HIS A 1 81 ? -48.401 -25.021 16.689 1.00 96.50 81 HIS A O 1
ATOM 624 N N . ALA A 1 82 ? -48.769 -25.263 14.487 1.00 95.31 82 ALA A N 1
ATOM 625 C CA . ALA A 1 82 ? -50.012 -26.031 14.619 1.00 95.31 82 ALA A CA 1
ATOM 626 C C . ALA A 1 82 ? -49.759 -27.431 15.213 1.00 95.31 82 ALA A C 1
ATOM 628 O O . ALA A 1 82 ? -50.522 -27.897 16.047 1.00 95.31 82 ALA A O 1
ATOM 629 N N . ALA A 1 83 ? -48.646 -28.076 14.852 1.00 95.69 83 ALA A N 1
ATOM 630 C CA . ALA A 1 83 ? -48.185 -29.309 15.490 1.00 95.69 83 ALA A CA 1
ATOM 631 C C . ALA A 1 83 ? -47.626 -29.095 16.910 1.00 95.69 83 ALA A C 1
ATOM 633 O O . ALA A 1 83 ? -47.399 -30.078 17.611 1.00 95.69 83 ALA A O 1
ATOM 634 N N . MET A 1 84 ? -47.401 -27.840 17.331 1.00 96.19 84 MET A N 1
ATOM 635 C CA . MET A 1 84 ? -47.058 -27.480 18.711 1.00 96.19 84 MET A CA 1
ATOM 636 C C . MET A 1 84 ? -48.281 -27.028 19.538 1.00 96.19 84 MET A C 1
ATOM 638 O O . MET A 1 84 ? -48.217 -26.996 20.766 1.00 96.19 84 MET A O 1
ATOM 642 N N . ASP A 1 85 ? -49.430 -26.798 18.906 1.00 96.12 85 ASP A N 1
ATOM 643 C CA . ASP A 1 85 ? -50.676 -26.410 19.572 1.00 96.12 85 ASP A CA 1
ATOM 644 C C . ASP A 1 85 ? -51.155 -27.441 20.601 1.00 96.12 85 ASP A C 1
ATOM 646 O O . ASP A 1 85 ? -51.088 -28.644 20.354 1.00 96.12 85 ASP A O 1
ATOM 650 N N . GLY A 1 86 ? -51.646 -26.999 21.755 1.00 94.94 86 GLY A N 1
ATOM 651 C CA . GLY A 1 86 ? -52.187 -27.891 22.781 1.00 94.94 86 GLY A CA 1
ATOM 652 C C . GLY A 1 86 ? -51.152 -28.570 23.684 1.00 94.94 86 GLY A C 1
ATOM 653 O O . GLY A 1 86 ? -51.562 -29.249 24.619 1.00 94.94 86 GLY A O 1
ATOM 654 N N . PHE A 1 87 ? -49.843 -28.403 23.449 1.00 96.50 87 PHE A N 1
ATOM 655 C CA . PHE A 1 87 ? -48.816 -29.008 24.307 1.00 96.50 87 PHE A CA 1
ATOM 656 C C . PHE A 1 87 ? -48.742 -28.309 25.665 1.00 96.50 87 PHE A C 1
ATOM 658 O O . PHE A 1 87 ? -48.673 -27.077 25.737 1.00 96.50 87 PHE A O 1
ATOM 665 N N . VAL A 1 88 ? -48.686 -29.111 26.729 1.00 96.81 88 VAL A N 1
ATOM 666 C CA . VAL A 1 88 ? -48.590 -28.649 28.113 1.00 96.81 88 VAL A CA 1
ATOM 667 C C . VAL A 1 88 ? -47.377 -29.259 28.803 1.00 96.81 88 VAL A C 1
ATOM 669 O O . VAL A 1 88 ? -47.158 -30.465 28.752 1.00 96.81 88 VAL A O 1
ATOM 672 N N . ALA A 1 89 ? -46.626 -28.419 29.509 1.00 94.81 89 ALA A N 1
ATOM 673 C CA . ALA A 1 89 ? -45.558 -28.825 30.417 1.00 94.81 89 ALA A CA 1
ATOM 674 C C . ALA A 1 89 ? -45.489 -27.856 31.604 1.00 94.81 89 ALA A C 1
ATOM 676 O O . ALA A 1 89 ? -46.066 -26.762 31.565 1.00 94.81 89 ALA A O 1
ATOM 677 N N . ARG A 1 90 ? -44.782 -28.232 32.676 1.00 93.50 90 ARG A N 1
ATOM 678 C CA . ARG A 1 90 ? -44.559 -27.320 33.810 1.00 93.50 90 ARG A CA 1
ATOM 679 C C . ARG A 1 90 ? -43.789 -26.078 33.363 1.00 93.50 90 ARG A C 1
ATOM 681 O O . ARG A 1 90 ? -43.015 -26.126 32.415 1.00 93.50 90 ARG A O 1
ATOM 688 N N . HIS A 1 91 ? -43.991 -24.950 34.032 1.00 88.06 91 HIS A N 1
ATOM 689 C CA . HIS A 1 91 ? -43.424 -23.654 33.654 1.00 88.06 91 HIS A CA 1
ATOM 690 C C . HIS A 1 91 ? -41.885 -23.590 33.677 1.00 88.06 91 HIS A C 1
ATOM 692 O O . HIS A 1 91 ? -41.330 -22.669 33.070 1.00 88.06 91 HIS A O 1
ATOM 698 N N . ASP A 1 92 ? -41.251 -24.526 34.388 1.00 87.06 92 ASP A N 1
ATOM 699 C CA . ASP A 1 92 ? -39.814 -24.734 34.584 1.00 87.06 92 ASP A CA 1
ATOM 700 C C . ASP A 1 92 ? -39.216 -25.812 33.655 1.00 87.06 92 ASP A C 1
ATOM 702 O O . ASP A 1 92 ? -38.004 -26.019 33.659 1.00 87.06 92 ASP A O 1
ATOM 706 N N . ASP A 1 93 ? -40.037 -26.465 32.824 1.00 92.31 93 ASP A N 1
ATOM 707 C CA . ASP A 1 93 ? -39.590 -27.507 31.898 1.00 92.31 93 ASP A CA 1
ATOM 708 C C . ASP A 1 93 ? -38.598 -26.955 30.840 1.00 92.31 93 ASP A C 1
ATOM 710 O O . ASP A 1 93 ? -38.883 -25.923 30.209 1.00 92.31 93 ASP A O 1
ATOM 714 N N . PRO A 1 94 ? -37.450 -27.628 30.594 1.00 89.06 94 PRO A N 1
ATOM 715 C CA . PRO A 1 94 ? -36.466 -27.229 29.585 1.00 89.06 94 PRO A CA 1
ATOM 716 C C . PRO A 1 94 ? -37.031 -27.032 28.172 1.00 89.06 94 PRO A C 1
ATOM 718 O O . PRO A 1 94 ? -36.467 -26.254 27.398 1.00 89.06 94 PRO A O 1
ATOM 721 N N . ILE A 1 95 ? -38.161 -27.660 27.823 1.00 90.44 95 ILE A N 1
ATOM 722 C CA . ILE A 1 95 ? -38.841 -27.449 26.538 1.00 90.44 95 ILE A CA 1
ATOM 723 C C . ILE A 1 95 ? -39.123 -25.963 26.274 1.00 90.44 95 ILE A C 1
ATOM 725 O O . ILE A 1 95 ? -39.016 -25.515 25.133 1.00 90.44 95 ILE A O 1
ATOM 729 N N . TRP A 1 96 ? -39.373 -25.158 27.314 1.00 90.00 96 TRP A N 1
ATOM 730 C CA . TRP A 1 96 ? -39.647 -23.722 27.193 1.00 90.00 96 TRP A CA 1
ATOM 731 C C . TRP A 1 96 ? -38.413 -22.844 26.988 1.00 90.00 96 TRP A C 1
ATOM 733 O O . TRP A 1 96 ? -38.582 -21.633 26.828 1.00 90.00 96 TRP A O 1
ATOM 743 N N . GLN A 1 97 ? -37.206 -23.412 27.001 1.00 85.44 97 GLN A N 1
ATOM 744 C CA . GLN A 1 97 ? -35.986 -22.748 26.524 1.00 85.44 97 GLN A CA 1
ATOM 745 C C . GLN A 1 97 ? -35.900 -22.804 24.989 1.00 85.44 97 GLN A C 1
ATOM 747 O O . GLN A 1 97 ? -35.314 -21.926 24.366 1.00 85.44 97 GLN A O 1
ATOM 752 N N . ARG A 1 98 ? -36.528 -23.821 24.376 1.00 86.56 98 ARG A N 1
ATOM 753 C CA . ARG A 1 98 ? -36.562 -24.051 22.923 1.00 86.56 98 ARG A CA 1
ATOM 754 C C . ARG A 1 98 ? -37.859 -23.560 22.276 1.00 86.56 98 ARG A C 1
ATOM 756 O O . ARG A 1 98 ? -37.819 -22.944 21.222 1.00 86.56 98 ARG A O 1
ATOM 763 N N . TRP A 1 99 ? -39.009 -23.847 22.881 1.00 90.19 99 TRP A N 1
ATOM 764 C CA . TRP A 1 99 ? -40.349 -23.632 22.321 1.00 90.19 99 TRP A CA 1
ATOM 765 C C . TRP A 1 99 ? -41.066 -22.430 22.949 1.00 90.19 99 TRP A C 1
ATOM 767 O O . TRP A 1 99 ? -42.200 -22.515 23.426 1.00 90.19 99 TRP A O 1
ATOM 777 N N . ARG A 1 100 ? -40.398 -21.275 22.967 1.00 87.69 100 ARG A N 1
ATOM 778 C CA . ARG A 1 100 ? -40.961 -20.052 23.545 1.00 87.69 100 ARG A CA 1
ATOM 779 C C . ARG A 1 100 ? -41.641 -19.167 22.511 1.00 87.69 100 ARG A C 1
ATOM 781 O O . ARG A 1 100 ? -41.190 -19.043 21.382 1.00 87.69 100 ARG A O 1
ATOM 788 N N . THR A 1 101 ? -42.729 -18.511 22.907 1.00 86.62 101 THR A N 1
ATOM 789 C CA . THR A 1 101 ? -43.399 -17.500 22.083 1.00 86.62 101 THR A CA 1
ATOM 790 C C . THR A 1 101 ? -42.741 -16.126 22.257 1.00 86.62 101 THR A C 1
ATOM 792 O O . THR A 1 101 ? -42.577 -15.712 23.407 1.00 86.62 101 THR A O 1
ATOM 795 N N . PRO A 1 102 ? -42.443 -15.379 21.176 1.00 88.56 102 PRO A N 1
ATOM 796 C CA . PRO A 1 102 ? -42.661 -15.724 19.765 1.00 88.56 102 PRO A CA 1
ATOM 797 C C . PRO A 1 102 ? -41.675 -16.786 19.244 1.00 88.56 102 PRO A C 1
ATOM 799 O O . PRO A 1 102 ? -40.471 -16.589 19.299 1.00 88.56 102 PRO A O 1
ATOM 802 N N . ALA A 1 103 ? -42.192 -17.868 18.650 1.00 88.44 103 ALA A N 1
ATOM 803 C CA . ALA A 1 103 ? -41.393 -18.987 18.122 1.00 88.44 103 ALA A CA 1
ATOM 804 C C . ALA A 1 103 ? -41.050 -18.818 16.624 1.00 88.44 103 ALA A C 1
ATOM 806 O O . ALA A 1 103 ? -40.956 -19.795 15.878 1.00 88.44 103 ALA A O 1
ATOM 807 N N . GLY A 1 104 ? -40.994 -17.571 16.144 1.00 89.31 104 GLY A N 1
ATOM 808 C CA . GLY A 1 104 ? -40.841 -17.245 14.727 1.00 89.31 104 GLY A CA 1
ATOM 809 C C . GLY A 1 104 ? -41.206 -15.809 14.366 1.00 89.31 104 GLY A C 1
ATOM 810 O O . GLY A 1 104 ? -41.984 -15.147 15.054 1.00 89.31 104 GLY A O 1
ATOM 811 N N . TYR A 1 105 ? -40.712 -15.337 13.218 1.00 85.56 105 TYR A N 1
ATOM 812 C CA . TYR A 1 105 ? -41.035 -13.998 12.717 1.00 85.56 105 TYR A CA 1
ATOM 813 C C . TYR A 1 105 ? -42.543 -13.872 12.442 1.00 85.56 105 TYR A C 1
ATOM 815 O O . TYR A 1 105 ? -43.125 -14.745 11.793 1.00 85.56 105 TYR A O 1
ATOM 823 N N . GLN A 1 106 ? -43.176 -12.808 12.951 1.00 85.88 106 GLN A N 1
ATOM 824 C CA . GLN A 1 106 ? -44.640 -12.613 12.960 1.00 85.88 106 GLN A CA 1
ATOM 825 C C . GLN A 1 106 ? -45.443 -13.779 13.591 1.00 85.88 106 GLN A C 1
ATOM 827 O O . GLN A 1 106 ? -46.613 -13.981 13.257 1.00 85.88 106 GLN A O 1
ATOM 832 N N . CYS A 1 107 ? -44.844 -14.553 14.507 1.00 89.50 107 CYS A N 1
ATOM 833 C CA . CYS A 1 107 ? -45.576 -15.526 15.322 1.00 89.50 107 CYS A CA 1
ATOM 834 C C . CYS A 1 107 ? -46.644 -14.812 16.174 1.00 89.50 107 CYS A C 1
ATOM 836 O O . CYS A 1 107 ? -46.405 -13.732 16.712 1.00 89.50 107 CYS A O 1
ATOM 838 N N . ARG A 1 108 ? -47.832 -15.419 16.278 1.00 92.25 108 ARG A N 1
ATOM 839 C CA . ARG A 1 108 ? -48.981 -14.915 17.061 1.00 92.25 108 ARG A CA 1
ATOM 840 C C . ARG A 1 108 ? -49.458 -15.906 18.132 1.00 92.25 108 ARG A C 1
ATOM 842 O O . ARG A 1 108 ? -50.436 -15.621 18.818 1.00 92.25 108 ARG A O 1
ATOM 849 N N . CYS A 1 109 ? -48.784 -17.052 18.239 1.00 93.56 109 CYS A N 1
ATOM 850 C CA . CYS A 1 109 ? -49.024 -18.078 19.249 1.00 93.56 109 CYS A CA 1
ATOM 851 C C . CYS A 1 109 ? -48.706 -17.536 20.650 1.00 93.56 109 CYS A C 1
ATOM 853 O O . CYS A 1 109 ? -47.946 -16.571 20.792 1.00 93.56 109 CYS A O 1
ATOM 855 N N . ARG A 1 110 ? -49.278 -18.151 21.684 1.00 92.62 110 ARG A N 1
ATOM 856 C CA . ARG A 1 110 ? -49.203 -17.688 23.075 1.00 92.62 110 ARG A CA 1
ATOM 857 C C . ARG A 1 110 ? -48.738 -18.803 24.004 1.00 92.62 110 ARG A C 1
ATOM 859 O O . ARG A 1 110 ? -48.994 -19.975 23.753 1.00 92.62 110 ARG A O 1
ATOM 866 N N . LEU A 1 111 ? -48.092 -18.417 25.102 1.00 92.31 111 LEU A N 1
ATOM 867 C CA . LEU A 1 111 ? -47.931 -19.274 26.273 1.00 92.31 111 LEU A CA 1
ATOM 868 C C . LEU A 1 111 ? -48.958 -18.855 27.324 1.00 92.31 111 LEU A C 1
ATOM 870 O O . LEU A 1 111 ? -48.895 -17.736 27.836 1.00 92.31 111 LEU A O 1
ATOM 874 N N . ILE A 1 112 ? -49.894 -19.747 27.634 1.00 92.38 112 ILE A N 1
ATOM 875 C CA . ILE A 1 112 ? -50.962 -19.526 28.615 1.00 92.38 112 ILE A CA 1
ATOM 876 C C . ILE A 1 112 ? -50.594 -20.268 29.902 1.00 92.38 112 ILE A C 1
ATOM 878 O O . ILE A 1 112 ? -50.327 -21.465 29.857 1.00 92.38 112 ILE A O 1
ATOM 882 N N . SER A 1 113 ? -50.563 -19.577 31.044 1.00 93.19 113 SER A N 1
ATOM 883 C CA . SER A 1 113 ? -50.353 -20.228 32.345 1.00 93.19 113 SER A CA 1
ATOM 884 C C . SER A 1 113 ? -51.627 -20.944 32.802 1.00 93.19 113 SER A C 1
ATOM 886 O O . SER A 1 113 ? -52.708 -20.360 32.741 1.00 93.19 113 SER A O 1
ATOM 888 N N . LEU A 1 114 ? -51.495 -22.182 33.281 1.00 91.75 114 LEU A N 1
ATOM 889 C CA . LEU A 1 114 ? -52.598 -23.055 33.688 1.00 91.75 114 LEU A CA 1
ATOM 890 C C . LEU A 1 114 ? -52.422 -23.554 35.126 1.00 91.75 114 LEU A C 1
ATOM 892 O O . LEU A 1 114 ? -51.302 -23.837 35.562 1.00 91.75 114 LEU A O 1
ATOM 896 N N . SER A 1 115 ? -53.538 -23.707 35.844 1.00 93.44 115 SER A N 1
ATOM 897 C CA . SER A 1 115 ? -53.575 -24.484 37.087 1.00 93.44 115 SER A CA 1
ATOM 898 C C . SER A 1 115 ? -53.464 -25.980 36.777 1.00 93.44 115 SER A C 1
ATOM 900 O O . SER A 1 115 ? -53.669 -26.398 35.640 1.00 93.44 115 SER A O 1
ATOM 902 N N . GLU A 1 116 ? -53.167 -26.810 37.775 1.00 91.25 116 GLU A N 1
ATOM 903 C CA . GLU A 1 116 ? -53.008 -28.261 37.591 1.00 91.25 116 GLU A CA 1
ATOM 904 C C . GLU A 1 116 ? -54.266 -28.937 37.010 1.00 91.25 116 GLU A C 1
ATOM 906 O O . GLU A 1 116 ? -54.177 -29.688 36.041 1.00 91.25 116 GLU A O 1
ATOM 911 N N . ALA A 1 117 ? -55.457 -28.581 37.504 1.00 92.00 117 ALA A N 1
ATOM 912 C CA . ALA A 1 117 ? -56.720 -29.105 36.978 1.00 92.00 117 ALA A CA 1
ATOM 913 C C . ALA A 1 117 ? -56.985 -28.688 35.517 1.00 92.00 117 ALA A C 1
ATOM 915 O O . ALA A 1 117 ? -57.532 -29.468 34.741 1.00 92.00 117 ALA A O 1
ATOM 916 N N . GLN A 1 118 ? -56.585 -27.473 35.122 1.00 93.12 118 GLN A N 1
ATOM 917 C CA . GLN A 1 118 ? -56.669 -27.034 33.725 1.00 93.12 118 GLN A CA 1
ATOM 918 C C . GLN A 1 118 ? -55.623 -27.745 32.860 1.00 93.12 118 GLN A C 1
ATOM 920 O O . GLN A 1 118 ? -55.933 -28.180 31.755 1.00 93.12 118 GLN A O 1
ATOM 925 N N . ALA A 1 119 ? -54.395 -27.882 33.363 1.00 94.00 119 ALA A N 1
ATOM 926 C CA . ALA A 1 119 ? -53.311 -28.575 32.682 1.00 94.00 119 ALA A CA 1
ATOM 927 C C . ALA A 1 119 ? -53.708 -30.012 32.338 1.00 94.00 119 ALA A C 1
ATOM 929 O O . ALA A 1 119 ? -53.551 -30.406 31.186 1.00 94.00 119 ALA A O 1
ATOM 930 N N . GLN A 1 120 ? -54.307 -30.747 33.281 1.00 93.94 120 GLN A N 1
ATOM 931 C CA . GLN A 1 120 ? -54.769 -32.113 33.035 1.00 93.94 120 GLN A CA 1
ATOM 932 C C . GLN A 1 120 ? -55.791 -32.186 31.890 1.00 93.94 120 GLN A C 1
ATOM 934 O O . GLN A 1 120 ? -55.621 -32.995 30.987 1.00 93.94 120 GLN A O 1
ATOM 939 N N . GLN A 1 121 ? -56.781 -31.283 31.849 1.00 94.31 121 GLN A N 1
ATOM 940 C CA . GLN A 1 121 ? -57.774 -31.239 30.762 1.00 94.31 121 GLN A CA 1
ATOM 941 C C . GLN A 1 121 ? -57.135 -31.051 29.375 1.00 94.31 121 GLN A C 1
ATOM 943 O O . GLN A 1 121 ? -57.567 -31.668 28.401 1.00 94.31 121 GLN A O 1
ATOM 948 N N . PHE A 1 122 ? -56.105 -30.207 29.270 1.00 94.75 122 PHE A N 1
ATOM 949 C CA . PHE A 1 122 ? -55.378 -30.007 28.013 1.00 94.75 122 PHE A CA 1
ATOM 950 C C . PHE A 1 122 ? -54.431 -31.170 27.684 1.00 94.75 122 PHE A C 1
ATOM 952 O O . PHE A 1 122 ? -54.300 -31.506 26.508 1.00 94.75 122 PHE A O 1
ATOM 959 N N . ILE A 1 123 ? -53.819 -31.805 28.691 1.00 94.50 123 ILE A N 1
ATOM 960 C CA . ILE A 1 123 ? -52.997 -33.015 28.535 1.00 94.50 123 ILE A CA 1
ATOM 961 C C . ILE A 1 123 ? -53.850 -34.170 28.006 1.00 94.50 123 ILE A C 1
ATOM 963 O O . ILE A 1 123 ? -53.461 -34.795 27.024 1.00 94.50 123 ILE A O 1
ATOM 967 N N . ASP A 1 124 ? -55.029 -34.409 28.583 1.00 93.81 124 ASP A N 1
ATOM 968 C CA . ASP A 1 124 ? -55.950 -35.466 28.148 1.00 93.81 124 ASP A CA 1
ATOM 969 C C . ASP A 1 124 ? -56.417 -35.225 26.699 1.00 93.81 124 ASP A C 1
ATOM 971 O O . ASP A 1 124 ? -56.380 -36.128 25.862 1.00 93.81 124 ASP A O 1
ATOM 975 N N . ALA A 1 125 ? -56.765 -33.975 26.368 1.00 92.69 125 ALA A N 1
ATOM 976 C CA . ALA A 1 125 ? -57.177 -33.581 25.020 1.00 92.69 125 ALA A CA 1
ATOM 977 C C . ALA A 1 125 ? -56.035 -33.602 23.981 1.00 92.69 125 ALA A C 1
ATOM 979 O O . ALA A 1 125 ? -56.300 -33.746 22.785 1.00 92.69 125 ALA A O 1
ATOM 980 N N . ASP A 1 126 ? -54.771 -33.429 24.388 1.00 93.88 126 ASP A N 1
ATOM 981 C CA . ASP A 1 126 ? -53.616 -33.655 23.509 1.00 93.88 126 ASP A CA 1
ATOM 982 C C . ASP A 1 126 ? -53.293 -35.146 23.377 1.00 93.88 126 ASP A C 1
ATOM 984 O O . ASP A 1 126 ? -53.041 -35.615 22.273 1.00 93.88 126 ASP A O 1
ATOM 988 N N . ALA A 1 127 ? -53.397 -35.925 24.453 1.00 93.38 127 ALA A N 1
ATOM 989 C CA . ALA A 1 127 ? -53.205 -37.371 24.414 1.00 93.38 127 ALA A CA 1
ATOM 990 C C . ALA A 1 127 ? -54.206 -38.061 23.470 1.00 93.38 127 ALA A C 1
ATOM 992 O O . ALA A 1 127 ? -53.802 -38.913 22.681 1.00 93.38 127 ALA A O 1
ATOM 993 N N . GLU A 1 128 ? -55.483 -37.658 23.478 1.00 94.06 128 GLU A N 1
ATOM 994 C CA . GLU A 1 128 ? -56.484 -38.113 22.500 1.00 94.06 128 GLU A CA 1
ATOM 995 C C . GLU A 1 128 ? -56.101 -37.701 21.066 1.00 94.06 128 GLU A C 1
ATOM 997 O O . GLU A 1 128 ? -56.085 -38.523 20.150 1.00 94.06 128 GLU A O 1
ATOM 1002 N N . ARG A 1 129 ? -55.703 -36.438 20.869 1.00 90.50 129 ARG A N 1
ATOM 1003 C CA . ARG A 1 129 ? -55.288 -35.892 19.565 1.00 90.50 129 ARG A CA 1
ATOM 1004 C C . ARG A 1 129 ? -54.063 -36.598 18.981 1.00 90.50 129 ARG A C 1
ATOM 1006 O O . ARG A 1 129 ? -53.963 -36.704 17.761 1.00 90.50 129 ARG A O 1
ATOM 1013 N N . LEU A 1 130 ? -53.135 -37.050 19.821 1.00 93.69 130 LEU A N 1
ATOM 1014 C CA . LEU A 1 130 ? -51.903 -37.735 19.425 1.00 93.69 130 LEU A CA 1
ATOM 1015 C C . LEU A 1 130 ? -52.078 -39.261 19.279 1.00 93.69 130 LEU A C 1
ATOM 1017 O O . LEU A 1 130 ? -51.102 -39.948 18.992 1.00 93.69 130 LEU A O 1
ATOM 1021 N N . GLN A 1 131 ? -53.300 -39.799 19.396 1.00 94.31 131 GLN A N 1
ATOM 1022 C CA . GLN A 1 131 ? -53.603 -41.161 18.924 1.00 94.31 131 GLN A CA 1
ATOM 1023 C C . GLN A 1 131 ? -53.518 -41.266 17.391 1.00 94.31 131 GLN A C 1
ATOM 1025 O O . GLN A 1 131 ? -53.243 -42.340 16.861 1.00 94.31 131 GLN A O 1
ATOM 1030 N N . ASP A 1 132 ? -53.724 -40.151 16.681 1.00 95.00 132 ASP A N 1
ATOM 1031 C CA . ASP A 1 132 ? -53.467 -40.007 15.247 1.00 95.00 132 ASP A CA 1
ATOM 1032 C C . ASP A 1 132 ? -51.942 -40.050 14.985 1.00 95.00 132 ASP A C 1
ATOM 1034 O O . ASP A 1 132 ? -51.228 -39.119 15.387 1.00 95.00 132 ASP A O 1
ATOM 1038 N N . PRO A 1 133 ? -51.412 -41.088 14.301 1.00 94.31 133 PRO A N 1
ATOM 1039 C CA . PRO A 1 133 ? -49.974 -41.236 14.087 1.00 94.31 133 PRO A CA 1
ATOM 1040 C C . PRO A 1 133 ? -49.353 -40.101 13.266 1.00 94.31 133 PRO A C 1
ATOM 1042 O O . PRO A 1 133 ? -48.174 -39.792 13.451 1.00 94.31 133 PRO A O 1
ATOM 1045 N N . GLU A 1 134 ? -50.118 -39.453 12.378 1.00 93.06 134 GLU A N 1
ATOM 1046 C CA . GLU A 1 134 ? -49.618 -38.321 11.592 1.00 93.06 134 GLU A CA 1
ATOM 1047 C C . GLU A 1 134 ? -49.391 -37.107 12.500 1.00 93.06 134 GLU A C 1
ATOM 1049 O O . GLU A 1 134 ? -48.346 -36.457 12.418 1.00 93.06 134 GLU A O 1
ATOM 1054 N N . ARG A 1 135 ? -50.311 -36.854 13.441 1.00 92.94 135 ARG A N 1
ATOM 1055 C CA . ARG A 1 135 ? -50.181 -35.779 14.441 1.00 92.94 135 ARG A CA 1
ATOM 1056 C C . ARG A 1 135 ? -49.100 -36.073 15.469 1.00 92.94 135 ARG A C 1
ATOM 1058 O O . ARG A 1 135 ? -48.325 -35.172 15.780 1.00 92.94 135 ARG A O 1
ATOM 1065 N N . ALA A 1 136 ? -49.000 -37.313 15.949 1.00 92.44 136 ALA A N 1
ATOM 1066 C CA . ALA A 1 136 ? -47.917 -37.748 16.831 1.00 92.44 136 ALA A CA 1
ATOM 1067 C C . ALA A 1 136 ? -46.542 -37.526 16.185 1.00 92.44 136 ALA A C 1
ATOM 1069 O O . ALA A 1 136 ? -45.644 -36.936 16.790 1.00 92.44 136 ALA A O 1
ATOM 1070 N N . ASN A 1 137 ? -46.393 -37.920 14.918 1.00 92.94 137 ASN A N 1
ATOM 1071 C CA . ASN A 1 137 ? -45.169 -37.702 14.161 1.00 92.94 137 ASN A CA 1
ATOM 1072 C C . ASN A 1 137 ? -44.915 -36.208 13.879 1.00 92.94 137 ASN A C 1
ATOM 1074 O O . ASN A 1 137 ? -43.777 -35.748 13.993 1.00 92.94 137 ASN A O 1
ATOM 1078 N N . ALA A 1 138 ? -45.950 -35.425 13.559 1.00 91.69 138 ALA A N 1
ATOM 1079 C CA . ALA A 1 138 ? -45.827 -33.982 13.362 1.00 91.69 138 ALA A CA 1
ATOM 1080 C C . ALA A 1 138 ? -45.379 -33.262 14.646 1.00 91.69 138 ALA A C 1
ATOM 1082 O O . ALA A 1 138 ? -44.470 -32.436 14.578 1.00 91.69 138 ALA A O 1
ATOM 1083 N N . ARG A 1 139 ? -45.949 -33.620 15.808 1.00 94.31 139 ARG A N 1
ATOM 1084 C CA . ARG A 1 139 ? -45.547 -33.156 17.149 1.00 94.31 139 ARG A CA 1
ATOM 1085 C C . ARG A 1 139 ? -44.086 -33.488 17.435 1.00 94.31 139 ARG A C 1
ATOM 1087 O O . ARG A 1 139 ? -43.316 -32.598 17.778 1.00 94.31 139 ARG A O 1
ATOM 1094 N N . ALA A 1 140 ? -43.694 -34.753 17.274 1.00 91.81 140 ALA A N 1
ATOM 1095 C CA . ALA A 1 140 ? -42.342 -35.221 17.584 1.00 91.81 140 ALA A CA 1
ATOM 1096 C C . ALA A 1 140 ? -41.258 -34.532 16.731 1.00 91.81 140 ALA A C 1
ATOM 1098 O O . ALA A 1 140 ? -40.145 -34.303 17.201 1.00 91.81 140 ALA A O 1
ATOM 1099 N N . ASN A 1 141 ? -41.592 -34.165 15.491 1.00 92.50 141 ASN A N 1
ATOM 1100 C CA . ASN A 1 141 ? -40.702 -33.442 14.582 1.00 92.50 141 ASN A CA 1
ATOM 1101 C C . ASN A 1 141 ? -40.903 -31.913 14.608 1.00 92.50 141 ASN A C 1
ATOM 1103 O O . ASN A 1 141 ? -40.239 -31.200 13.849 1.00 92.50 141 ASN A O 1
ATOM 1107 N N . ALA A 1 142 ? -41.796 -31.387 15.452 1.00 93.50 142 ALA A N 1
ATOM 1108 C CA . ALA A 1 142 ? -42.099 -29.966 15.504 1.00 93.50 142 ALA A CA 1
ATOM 1109 C C . ALA A 1 142 ? -40.888 -29.175 16.021 1.00 93.50 142 ALA A C 1
ATOM 1111 O O . ALA A 1 142 ? -40.378 -29.398 17.122 1.00 93.50 142 ALA A O 1
ATOM 1112 N N . GLN A 1 143 ? -40.452 -28.188 15.238 1.00 93.38 143 GLN A N 1
ATOM 1113 C CA . GLN A 1 143 ? -39.421 -27.234 15.643 1.00 93.38 143 GLN A CA 1
ATOM 1114 C C . GLN A 1 143 ? -39.939 -25.791 15.528 1.00 93.38 143 GLN A C 1
ATOM 1116 O O . GLN A 1 143 ? -40.767 -25.516 14.644 1.00 93.38 143 GLN A O 1
ATOM 1121 N N . PRO A 1 144 ? -39.435 -24.868 16.373 1.00 92.12 144 PRO A N 1
ATOM 1122 C CA . PRO A 1 144 ? -39.573 -23.434 16.146 1.00 92.12 144 PRO A CA 1
ATOM 1123 C C . PRO A 1 144 ? -39.084 -23.052 14.744 1.00 92.12 144 PRO A C 1
ATOM 1125 O O . PRO A 1 144 ? -38.368 -23.813 14.084 1.00 92.12 144 PRO A O 1
ATOM 1128 N N . ASP A 1 145 ? -39.425 -21.848 14.286 1.00 90.12 145 ASP A N 1
ATOM 1129 C CA . ASP A 1 145 ? -38.799 -21.301 13.082 1.00 90.12 145 ASP A CA 1
ATOM 1130 C C . ASP A 1 145 ? -37.265 -21.327 13.206 1.00 90.12 145 ASP A C 1
ATOM 1132 O O . ASP A 1 145 ? -36.699 -21.136 14.284 1.00 90.12 145 ASP A O 1
ATOM 1136 N N . LYS A 1 146 ? -36.564 -21.515 12.083 1.00 85.69 146 LYS A N 1
ATOM 1137 C CA . LYS A 1 146 ? -35.097 -21.557 12.071 1.00 85.69 146 LYS A CA 1
ATOM 1138 C C . LYS A 1 146 ? -34.504 -20.285 12.699 1.00 85.69 146 LYS A C 1
ATOM 1140 O O . LYS A 1 146 ? -34.717 -19.192 12.177 1.00 85.69 146 LYS A O 1
ATOM 1145 N N . GLY A 1 147 ? -33.723 -20.456 13.768 1.00 83.25 147 GLY A N 1
ATOM 1146 C CA . GLY A 1 147 ? -33.114 -19.364 14.537 1.00 83.25 147 GLY A CA 1
ATOM 1147 C C . GLY A 1 147 ? -33.996 -18.782 15.650 1.00 83.25 147 GLY A C 1
ATOM 1148 O O . GLY A 1 147 ? -33.639 -17.742 16.188 1.00 83.25 147 GLY A O 1
ATOM 1149 N N . TRP A 1 148 ? -35.124 -19.423 15.979 1.00 87.06 148 TRP A N 1
ATOM 1150 C CA . TRP A 1 148 ? -36.030 -19.068 17.085 1.00 87.06 148 TRP A CA 1
ATOM 1151 C C . TRP A 1 148 ? -36.058 -20.135 18.193 1.00 87.06 148 TRP A C 1
ATOM 1153 O O . TRP A 1 148 ? -37.008 -20.226 18.964 1.00 87.06 148 TRP A O 1
ATOM 1163 N N . ASP A 1 149 ? -35.013 -20.955 18.262 1.00 86.62 149 ASP A N 1
ATOM 1164 C CA . ASP A 1 149 ? -34.749 -21.964 19.287 1.00 86.62 149 ASP A CA 1
ATOM 1165 C C . ASP A 1 149 ? -33.966 -21.369 20.473 1.00 86.62 149 ASP A C 1
ATOM 1167 O O . ASP A 1 149 ? -32.856 -21.798 20.798 1.00 86.62 149 ASP A O 1
ATOM 1171 N N . TYR A 1 150 ? -34.538 -20.326 21.078 1.00 82.62 150 TYR A N 1
ATOM 1172 C CA . TYR A 1 150 ? -34.028 -19.619 22.260 1.00 82.62 150 TYR A CA 1
ATOM 1173 C C . TYR A 1 150 ? -35.188 -18.927 23.009 1.00 82.62 150 TYR A C 1
ATOM 1175 O O . TYR A 1 150 ? -36.326 -18.952 22.537 1.00 82.62 150 TYR A O 1
ATOM 1183 N N . ASP A 1 151 ? -34.926 -18.296 24.163 1.00 81.19 151 ASP A N 1
ATOM 1184 C CA . ASP A 1 151 ? -35.912 -17.492 24.907 1.00 81.19 151 ASP A CA 1
ATOM 1185 C C . ASP A 1 151 ? -35.825 -16.001 24.507 1.00 81.19 151 ASP A C 1
ATOM 1187 O O . ASP A 1 151 ? -34.934 -15.297 24.992 1.00 81.19 151 ASP A O 1
ATOM 1191 N N . PRO A 1 152 ? -36.759 -15.452 23.698 1.00 73.31 152 PRO A N 1
ATOM 1192 C CA . PRO A 1 152 ? -36.674 -14.062 23.242 1.00 73.31 152 PRO A CA 1
ATOM 1193 C C . PRO A 1 152 ? -36.987 -13.028 24.330 1.00 73.31 152 PRO A C 1
ATOM 1195 O O . PRO A 1 152 ? -36.822 -11.832 24.100 1.00 73.31 152 PRO A O 1
ATOM 1198 N N . CYS A 1 153 ? -37.478 -13.460 25.496 1.00 69.06 153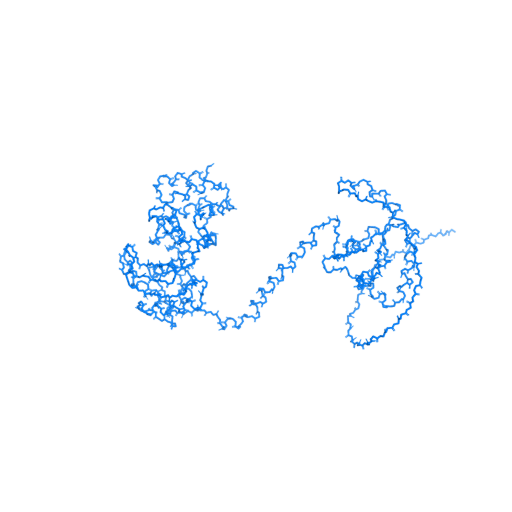 CYS A N 1
ATOM 1199 C CA . CYS A 1 153 ? -37.728 -12.595 26.645 1.00 69.06 153 CYS A CA 1
ATOM 1200 C C . CYS A 1 153 ? -36.547 -12.565 27.622 1.00 69.06 153 CYS A C 1
ATOM 1202 O O . CYS A 1 153 ? -36.396 -11.570 28.327 1.00 69.06 153 CYS A O 1
ATOM 1204 N N . ALA A 1 154 ? -35.744 -13.631 27.686 1.00 71.00 154 ALA A N 1
ATOM 1205 C CA . ALA A 1 154 ? -34.496 -13.652 28.446 1.00 71.00 154 ALA A CA 1
ATOM 1206 C C . ALA A 1 154 ? -33.337 -13.033 27.649 1.00 71.00 154 ALA A C 1
ATOM 1208 O O . ALA A 1 154 ? -32.538 -12.293 28.215 1.00 71.00 154 ALA A O 1
ATOM 1209 N N . GLU A 1 155 ? -33.281 -13.281 26.335 1.00 71.06 155 GLU A N 1
ATOM 1210 C CA . GLU A 1 155 ? -32.153 -12.906 25.473 1.00 71.06 155 GLU A CA 1
ATOM 1211 C C . GLU A 1 155 ? -32.631 -12.144 24.214 1.00 71.06 155 GLU A C 1
ATOM 1213 O O . GLU A 1 155 ? -32.585 -12.672 23.100 1.00 71.06 155 GLU A O 1
ATOM 1218 N N . PRO A 1 156 ? -33.114 -10.888 24.330 1.00 66.00 156 PRO A N 1
ATOM 1219 C CA . PRO A 1 156 ? -33.825 -10.206 23.238 1.00 66.00 156 PRO A CA 1
ATOM 1220 C C . PRO A 1 156 ? -33.014 -10.007 21.947 1.00 66.00 156 PRO A C 1
ATOM 1222 O O . PRO A 1 156 ? -33.588 -9.884 20.865 1.00 66.00 156 PRO A O 1
ATOM 1225 N N . THR A 1 157 ? -31.684 -9.963 22.049 1.00 70.62 157 THR A N 1
ATOM 1226 C CA . THR A 1 157 ? -30.749 -9.742 20.935 1.00 70.62 157 THR A CA 1
ATOM 1227 C C . THR A 1 157 ? -30.224 -11.029 20.297 1.00 70.62 157 THR A C 1
ATOM 1229 O O . THR A 1 157 ? -29.678 -10.965 19.196 1.00 70.62 157 THR A O 1
ATOM 1232 N N . GLU A 1 158 ? -30.406 -12.194 20.922 1.00 73.94 158 GLU A N 1
ATOM 1233 C CA . GLU A 1 158 ? -29.744 -13.445 20.520 1.00 73.94 158 GLU A CA 1
ATOM 1234 C C . GLU A 1 158 ? -30.128 -13.885 19.098 1.00 73.94 158 GLU A C 1
ATOM 1236 O O . GLU A 1 158 ? -29.264 -14.157 18.266 1.00 73.94 158 GLU A O 1
ATOM 1241 N N . GLY A 1 159 ? -31.416 -13.840 18.745 1.00 65.38 159 GLY A N 1
ATOM 1242 C CA . GLY A 1 159 ? -31.872 -14.146 17.383 1.00 65.38 159 GLY A CA 1
ATOM 1243 C C . GLY A 1 159 ? -31.338 -13.180 16.315 1.00 65.38 159 GLY A C 1
ATOM 1244 O O . GLY A 1 159 ? -31.129 -13.585 15.170 1.00 65.38 159 GLY A O 1
ATOM 1245 N N . LEU A 1 160 ? -31.057 -11.919 16.675 1.00 67.94 160 LEU A N 1
ATOM 1246 C CA . LEU A 1 160 ? -30.404 -10.961 15.776 1.00 67.94 160 LEU A CA 1
ATOM 1247 C C . LEU A 1 160 ? -28.917 -11.303 15.609 1.00 67.94 160 LEU A C 1
ATOM 1249 O O . LEU A 1 160 ? -28.433 -11.336 14.478 1.00 67.94 160 LEU A O 1
ATOM 1253 N N . MET A 1 161 ? -28.218 -11.624 16.701 1.00 72.38 161 MET A N 1
ATOM 1254 C CA . MET A 1 161 ? -26.811 -12.039 16.671 1.00 72.38 161 MET A CA 1
ATOM 1255 C C . MET A 1 161 ? -26.626 -13.336 15.873 1.00 72.38 161 MET A C 1
ATOM 1257 O O . MET A 1 161 ? -25.807 -13.369 14.955 1.00 72.38 161 MET A O 1
ATOM 1261 N N . ARG A 1 162 ? -27.462 -14.360 16.098 1.00 71.50 162 ARG A N 1
ATOM 1262 C CA . ARG A 1 162 ? -27.490 -15.600 15.294 1.00 71.50 162 ARG A CA 1
ATOM 1263 C C . ARG A 1 162 ? -27.779 -15.334 13.813 1.00 71.50 162 ARG A C 1
ATOM 1265 O O . ARG A 1 162 ? -27.217 -16.007 12.948 1.00 71.50 162 ARG A O 1
ATOM 1272 N N . ALA A 1 163 ? -28.634 -14.361 13.487 1.00 66.00 163 ALA A N 1
ATOM 1273 C CA . ALA A 1 163 ? -28.923 -13.989 12.100 1.00 66.00 163 ALA A CA 1
ATOM 1274 C C . ALA A 1 163 ? -27.770 -13.221 11.425 1.00 66.00 163 ALA A C 1
ATOM 1276 O O . ALA A 1 163 ? -27.568 -13.374 10.217 1.00 66.00 163 ALA A O 1
ATOM 1277 N N . ILE A 1 164 ? -27.017 -12.416 12.182 1.00 69.50 164 ILE A N 1
ATOM 1278 C CA . ILE A 1 164 ? -25.787 -11.756 11.724 1.00 69.50 164 ILE A CA 1
ATOM 1279 C C . ILE A 1 164 ? -24.696 -12.805 11.501 1.00 69.50 164 ILE A C 1
ATOM 1281 O O . ILE A 1 164 ? -24.165 -12.890 10.396 1.00 69.50 164 ILE A O 1
ATOM 1285 N N . GLU A 1 165 ? -24.434 -13.669 12.481 1.00 71.25 165 GLU A N 1
ATOM 1286 C CA . GLU A 1 165 ? -23.395 -14.698 12.386 1.00 71.25 165 GLU A CA 1
ATOM 1287 C C . GLU A 1 165 ? -23.712 -15.725 11.293 1.00 71.25 165 GLU A C 1
ATOM 1289 O O . GLU A 1 165 ? -22.869 -16.035 10.459 1.00 71.25 165 GLU A O 1
ATOM 1294 N N . GLY A 1 166 ? -24.971 -16.157 11.173 1.00 69.06 166 GLY A N 1
ATOM 1295 C CA . GLY A 1 166 ? -25.422 -17.027 10.084 1.00 69.06 166 GLY A CA 1
ATOM 1296 C C . GLY A 1 166 ? -25.385 -16.378 8.692 1.00 69.06 166 GLY A C 1
ATOM 1297 O O . GLY A 1 166 ? -25.422 -17.094 7.686 1.00 69.06 166 GLY A O 1
ATOM 1298 N N . LYS A 1 167 ? -25.312 -15.041 8.598 1.00 69.81 167 LYS A N 1
ATOM 1299 C CA . LYS A 1 167 ? -24.976 -14.329 7.353 1.00 69.81 167 LYS A CA 1
ATOM 1300 C C . LYS A 1 167 ? -23.466 -14.247 7.154 1.00 69.81 167 LYS A C 1
ATOM 1302 O O . LYS A 1 167 ? -23.037 -14.510 6.035 1.00 69.81 167 LYS A O 1
ATOM 1307 N N . ARG A 1 168 ? -22.691 -13.945 8.202 1.00 63.19 168 ARG A N 1
ATOM 1308 C CA . ARG A 1 168 ? -21.221 -13.897 8.174 1.00 63.19 168 ARG A CA 1
ATOM 1309 C C . ARG A 1 168 ? -20.659 -15.240 7.719 1.00 63.19 168 ARG A C 1
ATOM 1311 O O . ARG A 1 168 ? -20.149 -15.317 6.614 1.00 63.19 168 ARG A O 1
ATOM 1318 N N . GLN A 1 169 ? -21.004 -16.325 8.410 1.00 64.31 169 GLN A N 1
ATOM 1319 C CA . GLN A 1 169 ? -20.659 -17.701 8.042 1.00 64.31 169 GLN A CA 1
ATOM 1320 C C . GLN A 1 169 ? -21.096 -18.084 6.616 1.00 64.31 169 GLN A C 1
ATOM 1322 O O . GLN A 1 169 ? -20.446 -18.893 5.972 1.00 64.31 169 GLN A O 1
ATOM 1327 N N . LYS A 1 170 ? -22.189 -17.528 6.070 1.00 61.56 170 LYS A N 1
ATOM 1328 C CA . LYS A 1 170 ? -22.585 -17.775 4.665 1.00 61.56 170 LYS A CA 1
ATOM 1329 C C . LYS A 1 170 ? -21.782 -16.970 3.647 1.00 61.56 170 LYS A C 1
ATOM 1331 O O . LYS A 1 170 ? -21.666 -17.415 2.507 1.00 61.56 170 LYS A O 1
ATOM 1336 N N . VAL A 1 171 ? -21.307 -15.787 4.022 1.00 61.81 171 VAL A N 1
ATOM 1337 C CA . VAL A 1 171 ? -20.372 -14.983 3.229 1.00 61.81 171 VAL A CA 1
ATOM 1338 C C . VAL A 1 171 ? -19.001 -15.648 3.280 1.00 61.81 171 VAL A C 1
ATOM 1340 O O . VAL A 1 171 ? -18.466 -15.963 2.224 1.00 61.81 171 VAL A O 1
ATOM 1343 N N . ASP A 1 172 ? -18.526 -15.993 4.475 1.00 53.19 172 ASP A N 1
ATOM 1344 C CA . ASP A 1 172 ? -17.275 -16.706 4.726 1.00 53.19 172 ASP A CA 1
ATOM 1345 C C . ASP A 1 172 ? -17.268 -18.055 3.992 1.00 53.19 172 ASP A C 1
ATOM 1347 O O . ASP A 1 172 ? -16.392 -18.293 3.174 1.00 53.19 172 ASP A O 1
ATOM 1351 N N . ASN A 1 173 ? -18.302 -18.895 4.132 1.00 51.78 173 ASN A N 1
ATOM 1352 C CA . ASN A 1 173 ? -18.388 -20.166 3.399 1.00 51.78 173 ASN A CA 1
ATOM 1353 C C . ASN A 1 173 ? -18.539 -19.981 1.877 1.00 51.78 173 ASN A C 1
ATOM 1355 O O . ASN A 1 173 ? -18.223 -20.903 1.135 1.00 51.78 173 ASN A O 1
ATOM 1359 N N . ARG A 1 174 ? -19.023 -18.831 1.379 1.00 51.34 174 ARG A N 1
ATOM 1360 C CA . ARG A 1 174 ? -19.017 -18.527 -0.066 1.00 51.34 174 ARG A CA 1
ATOM 1361 C C . ARG A 1 174 ? -17.642 -18.082 -0.549 1.00 51.34 174 ARG A C 1
ATOM 1363 O O . ARG A 1 174 ? -17.259 -18.469 -1.645 1.00 51.34 174 ARG A O 1
ATOM 1370 N N . LEU A 1 175 ? -16.924 -17.300 0.255 1.00 49.94 175 LEU A N 1
ATOM 1371 C CA . LEU A 1 175 ? -15.525 -16.941 0.030 1.00 49.94 175 LEU A CA 1
ATOM 1372 C C . LEU A 1 175 ? -14.648 -18.197 0.032 1.00 49.94 175 LEU A C 1
ATOM 1374 O O . LEU A 1 175 ? -13.937 -18.420 -0.939 1.00 49.94 175 LEU A O 1
ATOM 1378 N N . MET A 1 176 ? -14.781 -19.052 1.048 1.00 40.47 176 MET A N 1
ATOM 1379 C CA . MET A 1 176 ? -14.057 -20.320 1.169 1.00 40.47 176 MET A CA 1
ATOM 1380 C C . MET A 1 176 ? -14.440 -21.304 0.062 1.00 40.47 176 MET A C 1
ATOM 1382 O O . MET A 1 176 ? -13.549 -21.825 -0.589 1.00 40.47 176 MET A O 1
ATOM 1386 N N . ALA A 1 177 ? -15.726 -21.489 -0.265 1.00 40.22 177 ALA A N 1
ATOM 1387 C CA . ALA A 1 177 ? -16.107 -22.354 -1.388 1.00 40.22 177 ALA A CA 1
ATOM 1388 C C . ALA A 1 177 ? -15.577 -21.834 -2.738 1.00 40.22 177 ALA A C 1
ATOM 1390 O O . ALA A 1 177 ? -15.133 -22.630 -3.556 1.00 40.22 177 ALA A O 1
ATOM 1391 N N . ALA A 1 178 ? -15.558 -20.512 -2.961 1.00 43.81 178 ALA A N 1
ATOM 1392 C CA . ALA A 1 178 ? -14.933 -19.910 -4.143 1.00 43.81 178 ALA A CA 1
ATOM 1393 C C . ALA A 1 178 ? -13.393 -20.029 -4.151 1.00 43.81 178 ALA A C 1
ATOM 1395 O O . ALA A 1 178 ? -12.786 -19.911 -5.214 1.00 43.81 178 ALA A O 1
ATOM 1396 N N . PHE A 1 179 ? -12.781 -20.270 -2.989 1.00 38.06 179 PHE A N 1
ATOM 1397 C CA . PHE A 1 179 ? -11.360 -20.579 -2.812 1.00 38.06 179 PHE A CA 1
ATOM 1398 C C . PHE A 1 179 ? -11.071 -22.075 -3.054 1.00 38.06 179 PHE A C 1
ATOM 1400 O O . PHE A 1 179 ? -10.082 -22.423 -3.689 1.00 38.06 179 PHE A O 1
ATOM 1407 N N . GLU A 1 180 ? -11.953 -22.959 -2.579 1.00 36.12 180 GLU A N 1
ATOM 1408 C CA . GLU A 1 180 ? -11.789 -24.418 -2.571 1.00 36.12 180 GLU A CA 1
ATOM 1409 C C . GLU A 1 180 ? -12.171 -25.075 -3.904 1.00 36.12 180 GLU A C 1
ATOM 1411 O O . GLU A 1 180 ? -11.378 -25.837 -4.450 1.00 36.12 180 GLU A O 1
ATOM 1416 N N . THR A 1 181 ? -13.331 -24.752 -4.500 1.00 39.97 181 THR A N 1
ATOM 1417 C CA . THR A 1 181 ? -13.737 -25.336 -5.803 1.00 39.97 181 THR A CA 1
ATOM 1418 C C . THR A 1 181 ? -12.952 -24.780 -6.989 1.00 39.97 181 THR A C 1
ATOM 1420 O O . THR A 1 181 ? -13.259 -25.092 -8.133 1.00 39.97 181 THR A O 1
ATOM 1423 N N . ASN A 1 182 ? -11.974 -23.923 -6.715 1.00 44.19 182 ASN A N 1
ATOM 1424 C CA . ASN A 1 182 ? -11.080 -23.323 -7.687 1.00 44.19 182 ASN A CA 1
ATOM 1425 C C . ASN A 1 182 ? -9.614 -23.557 -7.293 1.00 44.19 182 ASN A C 1
ATOM 1427 O O . ASN A 1 182 ? -8.749 -22.914 -7.865 1.00 44.19 182 ASN A O 1
ATOM 1431 N N . ALA A 1 183 ? -9.302 -24.432 -6.327 1.00 40.19 183 ALA A N 1
ATOM 1432 C CA . ALA A 1 183 ? -7.923 -24.623 -5.880 1.00 40.19 183 ALA A CA 1
ATOM 1433 C C . ALA A 1 183 ? -7.019 -25.069 -7.043 1.00 40.19 183 ALA A C 1
ATOM 1435 O O . ALA A 1 183 ? -6.130 -24.321 -7.437 1.00 40.19 183 ALA A O 1
ATOM 1436 N N . ASP A 1 184 ? -7.292 -26.220 -7.660 1.00 37.53 184 ASP A N 1
ATOM 1437 C CA . ASP A 1 184 ? -6.450 -26.743 -8.745 1.00 37.53 184 ASP A CA 1
ATOM 1438 C C . ASP A 1 184 ? -6.644 -25.981 -10.073 1.00 37.53 184 ASP A C 1
ATOM 1440 O O . ASP A 1 184 ? -5.665 -25.654 -10.748 1.00 37.53 184 ASP A O 1
ATOM 1444 N N . ASP A 1 185 ? -7.881 -25.597 -10.413 1.00 40.91 185 ASP A N 1
ATOM 1445 C CA . ASP A 1 185 ? -8.172 -24.856 -11.650 1.00 40.91 185 ASP A CA 1
ATOM 1446 C C . ASP A 1 185 ? -7.738 -23.378 -11.597 1.00 40.91 185 ASP A C 1
ATOM 1448 O O . ASP A 1 185 ? -7.316 -22.845 -12.621 1.00 40.91 185 ASP A O 1
ATOM 1452 N N . ALA A 1 186 ? -7.736 -22.700 -10.440 1.00 38.44 186 ALA A N 1
ATOM 1453 C CA . ALA A 1 186 ? -7.142 -21.362 -10.308 1.00 38.44 186 ALA A CA 1
ATOM 1454 C C . ALA A 1 186 ? -5.626 -21.409 -10.056 1.00 38.44 186 ALA A C 1
ATOM 1456 O O . ALA A 1 186 ? -4.933 -20.478 -10.470 1.00 38.44 186 ALA A O 1
ATOM 1457 N N . LEU A 1 187 ? -5.075 -22.493 -9.490 1.00 39.41 187 LEU A N 1
ATOM 1458 C CA . LEU A 1 187 ? -3.629 -22.756 -9.556 1.00 39.41 187 LEU A CA 1
ATOM 1459 C C . LEU A 1 187 ? -3.162 -22.932 -11.013 1.00 39.41 187 LEU A C 1
ATOM 1461 O O . LEU A 1 187 ? -2.062 -22.489 -11.350 1.00 39.41 187 LEU A O 1
ATOM 1465 N N . ALA A 1 188 ? -4.000 -23.500 -11.888 1.00 38.50 188 ALA A N 1
ATOM 1466 C CA . ALA A 1 188 ? -3.744 -23.587 -13.326 1.00 38.50 188 ALA A CA 1
ATOM 1467 C C . ALA A 1 188 ? -4.041 -22.274 -14.087 1.00 38.50 188 ALA A C 1
ATOM 1469 O O . ALA A 1 188 ? -3.278 -21.898 -14.981 1.00 38.50 188 ALA A O 1
ATOM 1470 N N . ALA A 1 189 ? -5.117 -21.558 -13.743 1.00 42.50 189 ALA A N 1
ATOM 1471 C CA . ALA A 1 189 ? -5.581 -20.377 -14.477 1.00 42.50 189 ALA A CA 1
ATOM 1472 C C . ALA A 1 189 ? -4.963 -19.043 -14.016 1.00 42.50 189 ALA A C 1
ATOM 1474 O O . ALA A 1 189 ? -4.959 -18.089 -14.800 1.00 42.50 189 ALA A O 1
ATOM 1475 N N . TRP A 1 190 ? -4.426 -18.936 -12.791 1.00 43.19 190 TRP A N 1
ATOM 1476 C CA . TRP A 1 190 ? -3.776 -17.702 -12.332 1.00 43.19 190 TRP A CA 1
ATOM 1477 C C . TRP A 1 190 ? -2.695 -17.860 -11.250 1.00 43.19 190 TRP A C 1
ATOM 1479 O O . TRP A 1 190 ? -2.926 -17.664 -10.055 1.00 43.19 190 TRP A O 1
ATOM 1489 N N . PRO A 1 191 ? -1.438 -17.984 -11.697 1.00 53.44 191 PRO A N 1
ATOM 1490 C CA . PRO A 1 191 ? -0.355 -17.273 -11.033 1.00 53.44 191 PRO A CA 1
ATOM 1491 C C . PRO A 1 191 ? 0.526 -16.558 -12.062 1.00 53.44 191 PRO A C 1
ATOM 1493 O O . PRO A 1 191 ? 1.254 -17.184 -12.837 1.00 53.44 191 PRO A O 1
ATOM 1496 N N . ILE A 1 192 ? 0.537 -15.221 -12.046 1.00 52.91 192 ILE A N 1
ATOM 1497 C CA . ILE A 1 192 ? 1.586 -14.474 -12.751 1.00 52.91 192 ILE A CA 1
ATOM 1498 C C . ILE A 1 192 ? 2.869 -14.587 -11.927 1.00 52.91 192 ILE A C 1
ATOM 1500 O O . ILE A 1 192 ? 3.168 -13.735 -11.101 1.00 52.91 192 ILE A O 1
ATOM 1504 N N . ARG A 1 193 ? 3.630 -15.654 -12.156 1.00 59.47 193 ARG A N 1
ATOM 1505 C CA . ARG A 1 193 ? 5.070 -15.669 -11.899 1.00 59.47 193 ARG A CA 1
ATOM 1506 C C . ARG A 1 193 ? 5.762 -15.543 -13.253 1.00 59.47 193 ARG A C 1
ATOM 1508 O O . ARG A 1 193 ? 5.405 -16.251 -14.195 1.00 59.47 193 ARG A O 1
ATOM 1515 N N . GLY A 1 194 ? 6.721 -14.629 -13.370 1.00 80.75 194 GLY A N 1
ATOM 1516 C CA . GLY A 1 194 ? 7.491 -14.448 -14.603 1.00 80.75 194 GLY A CA 1
ATOM 1517 C C . GLY A 1 194 ? 6.843 -13.538 -15.649 1.00 80.75 194 GLY A C 1
ATOM 1518 O O . GLY A 1 194 ? 6.991 -13.815 -16.841 1.00 80.75 194 GLY A O 1
ATOM 1519 N N . LEU A 1 195 ? 6.147 -12.454 -15.268 1.00 90.06 195 LEU A N 1
ATOM 1520 C CA . LEU A 1 195 ? 5.716 -11.455 -16.260 1.00 90.06 195 LEU A CA 1
ATOM 1521 C C . LEU A 1 195 ? 6.912 -10.875 -17.030 1.00 90.06 195 LEU A C 1
ATOM 1523 O O . LEU A 1 195 ? 6.847 -10.784 -18.252 1.00 90.06 195 LEU A O 1
ATOM 1527 N N . ALA A 1 196 ? 8.020 -10.577 -16.343 1.00 93.81 196 ALA A N 1
ATOM 1528 C CA . ALA A 1 196 ? 9.244 -10.085 -16.975 1.00 93.81 196 ALA A CA 1
ATOM 1529 C C . ALA A 1 196 ? 9.878 -11.132 -17.912 1.00 93.81 196 ALA A C 1
ATOM 1531 O O . ALA A 1 196 ? 10.463 -10.779 -18.931 1.00 93.81 196 ALA A O 1
ATOM 1532 N N . ARG A 1 197 ? 9.699 -12.432 -17.633 1.00 93.56 197 ARG A N 1
ATOM 1533 C CA . ARG A 1 197 ? 10.124 -13.520 -18.531 1.00 93.56 197 ARG A CA 1
ATOM 1534 C C . ARG A 1 197 ? 9.268 -13.604 -19.799 1.00 93.56 197 ARG A C 1
ATOM 1536 O O . ARG A 1 197 ? 9.791 -13.922 -20.862 1.00 93.56 197 ARG A O 1
ATOM 1543 N N . ARG A 1 198 ? 7.959 -13.346 -19.691 1.00 91.25 198 ARG A N 1
ATOM 1544 C CA . ARG A 1 198 ? 7.013 -13.354 -20.825 1.00 91.25 198 ARG A CA 1
ATOM 1545 C C . ARG A 1 198 ? 7.112 -12.091 -21.682 1.00 91.25 198 ARG A C 1
ATOM 1547 O O . ARG A 1 198 ? 6.961 -12.180 -22.895 1.00 91.25 198 ARG A O 1
ATOM 1554 N N . PHE A 1 199 ? 7.399 -10.950 -21.060 1.00 94.81 199 PHE A N 1
ATOM 1555 C CA . PHE A 1 199 ? 7.538 -9.648 -21.712 1.00 94.81 199 PHE A CA 1
ATOM 1556 C C . PHE A 1 199 ? 8.861 -8.983 -21.292 1.00 94.81 199 PHE A C 1
ATOM 1558 O O . PHE A 1 199 ? 8.840 -8.078 -20.458 1.00 94.81 199 PHE A O 1
ATOM 1565 N N . PRO A 1 200 ? 10.021 -9.428 -21.818 1.00 95.00 200 PRO A N 1
ATOM 1566 C CA . PRO A 1 200 ? 11.319 -8.900 -21.403 1.00 95.00 200 PRO A CA 1
ATOM 1567 C C . PRO A 1 200 ? 11.472 -7.417 -21.744 1.00 95.00 200 PRO A C 1
ATOM 1569 O O . PRO A 1 200 ? 11.555 -7.042 -22.914 1.00 95.00 200 PRO A O 1
ATOM 1572 N N . ALA A 1 201 ? 11.539 -6.582 -20.710 1.00 96.56 201 ALA A N 1
ATOM 1573 C CA . ALA A 1 201 ? 11.802 -5.156 -20.831 1.00 96.56 201 ALA A CA 1
ATOM 1574 C C . ALA A 1 201 ? 13.316 -4.903 -20.898 1.00 96.56 201 ALA A C 1
ATOM 1576 O O . ALA A 1 201 ? 14.050 -5.255 -19.977 1.00 96.56 201 ALA A O 1
ATOM 1577 N N . LYS A 1 202 ? 13.773 -4.305 -21.999 1.00 94.88 202 LYS A N 1
ATOM 1578 C CA . LYS A 1 202 ? 15.176 -3.923 -22.263 1.00 94.88 202 LYS A CA 1
ATOM 1579 C C . LYS A 1 202 ? 15.347 -2.418 -22.491 1.00 94.88 202 LYS A C 1
ATOM 1581 O O . LYS A 1 202 ? 16.460 -1.908 -22.461 1.00 94.88 202 LYS A O 1
ATOM 1586 N N . ASP A 1 203 ? 14.242 -1.739 -22.768 1.00 95.62 203 ASP A N 1
ATOM 1587 C CA . ASP A 1 203 ? 14.133 -0.321 -23.080 1.00 95.62 203 ASP A CA 1
ATOM 1588 C C . ASP A 1 203 ? 12.727 0.182 -22.698 1.00 95.62 203 ASP A C 1
ATOM 1590 O O . ASP A 1 203 ? 11.859 -0.583 -22.266 1.00 95.62 203 ASP A O 1
ATOM 1594 N N . LEU A 1 204 ? 12.472 1.482 -22.861 1.00 96.06 204 LEU A N 1
ATOM 1595 C CA . LEU A 1 204 ? 11.181 2.084 -22.512 1.00 96.06 204 LEU A CA 1
ATOM 1596 C C . LEU A 1 204 ? 10.011 1.581 -23.381 1.00 96.06 204 LEU A C 1
ATOM 1598 O O . LEU A 1 204 ? 8.872 1.573 -22.916 1.00 96.06 204 LEU A O 1
ATOM 1602 N N . ALA A 1 205 ? 10.263 1.128 -24.613 1.00 96.44 205 ALA A N 1
ATOM 1603 C CA . ALA A 1 205 ? 9.218 0.622 -25.505 1.00 96.44 205 ALA A CA 1
ATOM 1604 C C . ALA A 1 205 ? 8.740 -0.775 -25.072 1.00 96.44 205 ALA A C 1
ATOM 1606 O O . ALA A 1 205 ? 7.541 -1.033 -24.970 1.00 96.44 205 ALA A O 1
ATOM 1607 N N . THR A 1 206 ? 9.677 -1.661 -24.748 1.00 97.62 206 THR A N 1
ATOM 1608 C CA . THR A 1 206 ? 9.412 -3.000 -24.204 1.00 97.62 206 THR A CA 1
ATOM 1609 C C . THR A 1 206 ? 8.898 -2.942 -22.762 1.00 97.62 206 THR A C 1
ATOM 1611 O O . THR A 1 206 ? 8.000 -3.709 -22.410 1.00 97.62 206 THR A O 1
ATOM 1614 N N . LEU A 1 207 ? 9.339 -1.967 -21.956 1.00 97.81 207 LEU A N 1
ATOM 1615 C CA . LEU A 1 207 ? 8.727 -1.652 -20.658 1.00 97.81 207 LEU A CA 1
ATOM 1616 C C . LEU A 1 207 ? 7.259 -1.223 -20.801 1.00 97.81 207 LEU A C 1
ATOM 1618 O O . LEU A 1 207 ? 6.422 -1.652 -20.010 1.00 97.81 207 LEU A O 1
ATOM 1622 N N . ALA A 1 208 ? 6.916 -0.433 -21.826 1.00 97.75 208 ALA A N 1
ATOM 1623 C CA . ALA A 1 208 ? 5.527 -0.065 -22.105 1.00 97.75 208 ALA A CA 1
ATOM 1624 C C . ALA A 1 208 ? 4.644 -1.291 -22.377 1.00 97.75 208 ALA A C 1
ATOM 1626 O O . ALA A 1 208 ? 3.494 -1.324 -21.939 1.00 97.75 208 ALA A O 1
ATOM 1627 N N . VAL A 1 209 ? 5.175 -2.305 -23.070 1.00 97.25 209 VAL A N 1
ATOM 1628 C CA . VAL A 1 209 ? 4.482 -3.585 -23.282 1.00 97.25 209 VAL A CA 1
ATOM 1629 C C . VAL A 1 209 ? 4.304 -4.317 -21.952 1.00 97.25 209 VAL A C 1
ATOM 1631 O O . VAL A 1 209 ? 3.171 -4.636 -21.603 1.00 97.25 209 VAL A O 1
ATOM 1634 N N . LEU A 1 210 ? 5.375 -4.506 -21.169 1.00 96.69 210 LEU A N 1
ATOM 1635 C CA . LEU A 1 210 ? 5.308 -5.154 -19.851 1.00 96.69 210 LEU A CA 1
ATOM 1636 C C . LEU A 1 210 ? 4.272 -4.479 -18.941 1.00 96.69 210 LEU A C 1
ATOM 1638 O O . LEU A 1 210 ? 3.439 -5.168 -18.357 1.00 96.69 210 LEU A O 1
ATOM 1642 N N . LEU A 1 211 ? 4.280 -3.146 -18.840 1.00 97.06 211 LEU A N 1
ATOM 1643 C CA . LEU A 1 211 ? 3.363 -2.403 -17.971 1.00 97.06 211 LEU A CA 1
ATOM 1644 C C . LEU A 1 211 ? 1.911 -2.423 -18.478 1.00 97.06 211 LEU A C 1
ATOM 1646 O O . LEU A 1 211 ? 0.991 -2.493 -17.664 1.00 97.06 211 LEU A O 1
ATOM 1650 N N . ARG A 1 212 ? 1.668 -2.432 -19.797 1.00 96.25 212 ARG A N 1
ATOM 1651 C CA . ARG A 1 212 ? 0.317 -2.645 -20.359 1.00 96.25 212 ARG A CA 1
ATOM 1652 C C . ARG A 1 212 ? -0.205 -4.045 -20.048 1.00 96.25 212 ARG A C 1
ATOM 1654 O O . ARG A 1 212 ? -1.341 -4.190 -19.606 1.00 96.25 212 ARG A O 1
ATOM 1661 N N . GLU A 1 213 ? 0.639 -5.057 -20.213 1.00 94.00 213 GLU A N 1
ATOM 1662 C CA . GLU A 1 213 ? 0.338 -6.452 -19.887 1.00 94.00 213 GLU A CA 1
ATOM 1663 C C . GLU A 1 213 ? 0.149 -6.660 -18.370 1.00 94.00 213 GLU A C 1
ATOM 1665 O O . GLU A 1 213 ? -0.678 -7.477 -17.954 1.00 94.00 213 GLU A O 1
ATOM 1670 N N . TYR A 1 214 ? 0.854 -5.889 -17.535 1.00 92.88 214 TYR A N 1
ATOM 1671 C CA . TYR A 1 214 ? 0.632 -5.813 -16.091 1.00 92.88 214 TYR A CA 1
ATOM 1672 C C . TYR A 1 214 ? -0.744 -5.210 -15.784 1.00 92.88 214 TYR A C 1
ATOM 1674 O O . TYR A 1 214 ? -1.553 -5.852 -15.120 1.00 92.88 214 TYR A O 1
ATOM 1682 N N . ALA A 1 215 ? -1.048 -4.022 -16.316 1.00 91.56 215 ALA A N 1
ATOM 1683 C CA . ALA A 1 215 ? -2.303 -3.310 -16.068 1.00 91.56 215 ALA A CA 1
ATOM 1684 C C . ALA A 1 215 ? -3.542 -4.078 -16.551 1.00 91.56 215 ALA A C 1
ATOM 1686 O O . ALA A 1 215 ? -4.542 -4.132 -15.841 1.00 91.56 215 ALA A O 1
ATOM 1687 N N . TYR A 1 216 ? -3.464 -4.721 -17.722 1.00 88.44 216 TYR A N 1
ATOM 1688 C CA . TYR A 1 216 ? -4.527 -5.584 -18.249 1.00 88.44 216 TYR A CA 1
ATOM 1689 C C . TYR A 1 216 ? -4.873 -6.729 -17.285 1.00 88.44 216 TYR A C 1
ATOM 1691 O O . TYR A 1 216 ? -6.036 -7.095 -17.132 1.00 88.44 216 TYR A O 1
ATOM 1699 N N . ARG A 1 217 ? -3.858 -7.283 -16.614 1.00 84.38 217 ARG A N 1
ATOM 1700 C CA . ARG A 1 217 ? -4.012 -8.406 -15.684 1.00 84.38 217 ARG A CA 1
ATOM 1701 C C . ARG A 1 217 ? -4.310 -7.986 -14.247 1.00 84.38 217 ARG A C 1
ATOM 1703 O O . ARG A 1 217 ? -4.926 -8.746 -13.509 1.00 84.38 217 ARG A O 1
ATOM 1710 N N . LEU A 1 218 ? -3.856 -6.807 -13.841 1.00 86.50 218 LEU A N 1
ATOM 1711 C CA . LEU A 1 218 ? -3.952 -6.279 -12.481 1.00 86.50 218 LEU A CA 1
ATOM 1712 C C . LEU A 1 218 ? -4.564 -4.866 -12.509 1.00 86.50 218 LEU A C 1
ATOM 1714 O O . LEU A 1 218 ? -3.921 -3.899 -12.092 1.00 86.50 218 LEU A O 1
ATOM 1718 N N . PRO A 1 219 ? -5.825 -4.715 -12.964 1.00 84.06 219 PRO A N 1
ATOM 1719 C CA . PRO A 1 219 ? -6.469 -3.407 -13.092 1.00 84.06 219 PRO A CA 1
ATOM 1720 C C . PRO A 1 219 ? -6.683 -2.699 -11.744 1.00 84.06 219 PRO A C 1
ATOM 1722 O O . PRO A 1 219 ? -6.889 -1.493 -11.715 1.00 84.06 219 PRO A O 1
ATOM 1725 N N . GLY A 1 220 ? -6.605 -3.413 -10.614 1.00 83.69 220 GLY A N 1
ATOM 1726 C CA . GLY A 1 220 ? -6.621 -2.802 -9.278 1.00 83.69 220 GLY A CA 1
ATOM 1727 C C . GLY A 1 220 ? -5.343 -2.031 -8.917 1.00 83.69 220 GLY A C 1
ATOM 1728 O O . GLY A 1 220 ? -5.375 -1.205 -8.005 1.00 83.69 220 GLY A O 1
ATOM 1729 N N . ASP A 1 221 ? -4.240 -2.287 -9.625 1.00 87.31 221 ASP A N 1
ATOM 1730 C CA . ASP A 1 221 ? -2.950 -1.622 -9.419 1.00 87.31 221 ASP A CA 1
ATOM 1731 C C . ASP A 1 221 ? -2.761 -0.457 -10.396 1.00 87.31 221 ASP A C 1
ATOM 1733 O O . ASP A 1 221 ? -2.199 0.568 -10.026 1.00 87.31 221 ASP A O 1
ATOM 1737 N N . LEU A 1 222 ? -3.273 -0.596 -11.624 1.00 91.19 222 LEU A N 1
ATOM 1738 C CA . LEU A 1 222 ? -3.255 0.435 -12.664 1.00 91.19 222 LEU A CA 1
ATOM 1739 C C . LEU A 1 222 ? -4.672 0.647 -13.234 1.00 91.19 222 LEU A C 1
ATOM 1741 O O . LEU A 1 222 ? -4.946 0.256 -14.373 1.00 91.19 222 LEU A O 1
ATOM 1745 N N . PRO A 1 223 ? -5.587 1.286 -12.472 1.00 88.62 223 PRO A N 1
ATOM 1746 C CA . PRO A 1 223 ? -7.004 1.434 -12.839 1.00 88.62 223 PRO A CA 1
ATOM 1747 C C . PRO A 1 223 ? -7.246 2.298 -14.083 1.00 88.62 223 PRO A C 1
ATOM 1749 O O . PRO A 1 223 ? -8.338 2.290 -14.648 1.00 88.62 223 PRO A O 1
ATOM 1752 N N . HIS A 1 224 ? -6.230 3.035 -14.531 1.00 91.31 224 HIS A N 1
ATOM 1753 C CA . HIS A 1 224 ? -6.266 3.872 -15.729 1.00 91.31 224 HIS A CA 1
ATOM 1754 C C . HIS A 1 224 ? -5.546 3.247 -16.937 1.00 91.31 224 HIS A C 1
ATOM 1756 O O . HIS A 1 224 ? -5.421 3.897 -17.979 1.00 91.31 224 HIS A O 1
ATOM 1762 N N . GLY A 1 225 ? -5.084 1.996 -16.814 1.00 93.44 225 GLY A N 1
ATOM 1763 C CA . GLY A 1 225 ? -4.233 1.347 -17.808 1.00 93.44 225 GLY A CA 1
ATOM 1764 C C . GLY A 1 225 ? -2.858 2.012 -17.919 1.00 93.44 225 GLY A C 1
ATOM 1765 O O . GLY A 1 225 ? -2.412 2.704 -17.007 1.00 93.44 225 GLY A O 1
ATOM 1766 N N . VAL A 1 226 ? -2.190 1.816 -19.060 1.00 97.19 226 VAL A N 1
ATOM 1767 C CA . VAL A 1 226 ? -0.897 2.451 -19.371 1.00 97.19 226 VAL A CA 1
ATOM 1768 C C . VAL A 1 226 ? -0.979 3.147 -20.725 1.00 97.19 226 VAL A C 1
ATOM 1770 O O . VAL A 1 226 ? -0.926 2.520 -21.789 1.00 97.19 226 VAL A O 1
ATOM 1773 N N . LYS A 1 227 ? -1.118 4.471 -20.667 1.00 96.62 227 LYS A N 1
ATOM 1774 C CA . LYS A 1 227 ? -1.264 5.370 -21.815 1.00 96.62 227 LYS A CA 1
ATOM 1775 C C . LYS A 1 227 ? 0.076 5.572 -22.508 1.00 96.62 227 LYS A C 1
ATOM 1777 O O . LYS A 1 227 ? 0.199 5.276 -23.697 1.00 96.62 227 LYS A O 1
ATOM 1782 N N . PHE A 1 228 ? 1.089 6.006 -21.758 1.00 96.44 228 PHE A N 1
ATOM 1783 C CA . PHE A 1 228 ? 2.439 6.234 -22.268 1.00 96.44 228 PHE A CA 1
ATOM 1784 C C . PHE A 1 228 ? 3.512 5.827 -21.255 1.00 96.44 228 PHE A C 1
ATOM 1786 O O . PHE A 1 228 ? 3.310 5.901 -20.047 1.00 96.44 228 PHE A O 1
ATOM 1793 N N . VAL A 1 229 ? 4.672 5.458 -21.787 1.00 97.25 229 VAL A N 1
ATOM 1794 C CA . VAL A 1 229 ? 5.947 5.286 -21.085 1.00 97.25 229 VAL A CA 1
ATOM 1795 C C . VAL A 1 229 ? 6.969 5.999 -21.960 1.00 97.25 229 VAL A C 1
ATOM 1797 O O . VAL A 1 229 ? 7.057 5.691 -23.150 1.00 97.25 229 VAL A O 1
ATOM 1800 N N . ARG A 1 230 ? 7.665 7.011 -21.434 1.00 95.25 230 ARG A N 1
ATOM 1801 C CA . ARG A 1 230 ? 8.594 7.829 -22.232 1.00 95.25 230 ARG A CA 1
ATOM 1802 C C . ARG A 1 230 ? 9.716 8.442 -21.408 1.00 95.25 230 ARG A C 1
ATOM 1804 O O . ARG A 1 230 ? 9.637 8.528 -20.187 1.00 95.25 230 ARG A O 1
ATOM 1811 N N . GLU A 1 231 ? 10.733 8.901 -22.120 1.00 93.06 231 GLU A N 1
ATOM 1812 C CA . GLU A 1 231 ? 11.868 9.622 -21.560 1.00 93.06 231 GLU A CA 1
ATOM 1813 C C . GLU A 1 231 ? 11.538 11.097 -21.261 1.00 93.06 231 GLU A C 1
ATOM 1815 O O . GLU A 1 231 ? 10.644 11.690 -21.877 1.00 93.06 231 GLU A O 1
ATOM 1820 N N . GLY A 1 232 ? 12.261 11.690 -20.308 1.00 87.81 232 GLY A N 1
ATOM 1821 C CA . GLY A 1 232 ? 12.076 13.075 -19.874 1.00 87.81 232 GLY A CA 1
ATOM 1822 C C . GLY A 1 232 ? 10.816 13.237 -19.026 1.00 87.81 232 GLY A C 1
ATOM 1823 O O . GLY A 1 232 ? 10.421 12.316 -18.323 1.00 87.81 232 GLY A O 1
ATOM 1824 N N . GLY A 1 233 ? 10.174 14.405 -19.082 1.00 81.00 233 GLY A N 1
ATOM 1825 C CA . GLY A 1 233 ? 8.912 14.677 -18.388 1.00 81.00 233 GLY A CA 1
ATOM 1826 C C . GLY A 1 233 ? 8.794 16.124 -17.916 1.00 81.00 233 GLY A C 1
ATOM 1827 O O . GLY A 1 233 ? 9.435 16.989 -18.516 1.00 81.00 233 GLY A O 1
ATOM 1828 N N . PRO A 1 234 ? 7.987 16.401 -16.873 1.00 75.44 234 PRO A N 1
ATOM 1829 C CA . PRO A 1 234 ? 7.895 17.724 -16.254 1.00 75.44 234 PRO A CA 1
ATOM 1830 C C . PRO A 1 234 ? 9.261 18.274 -15.809 1.00 75.44 234 PRO A C 1
ATOM 1832 O O . PRO A 1 234 ? 10.255 17.544 -15.739 1.00 75.44 234 PRO A O 1
ATOM 1835 N N . ASN A 1 235 ? 9.315 19.567 -15.489 1.00 64.81 235 ASN A N 1
ATOM 1836 C CA . ASN A 1 235 ? 10.514 20.185 -14.920 1.00 64.81 235 ASN A CA 1
ATOM 1837 C C . ASN A 1 235 ? 10.719 19.693 -13.477 1.00 64.81 235 ASN A C 1
ATOM 1839 O O . ASN A 1 235 ? 9.808 19.824 -12.663 1.00 64.81 235 ASN A O 1
ATOM 1843 N N . GLY A 1 236 ? 11.902 19.157 -13.164 1.00 63.25 236 GLY A N 1
ATOM 1844 C CA . GLY A 1 236 ? 12.272 18.712 -11.817 1.00 63.25 236 GLY A CA 1
ATOM 1845 C C . GLY A 1 236 ? 13.277 17.558 -11.810 1.00 63.25 236 GLY A C 1
ATOM 1846 O O . GLY A 1 236 ? 13.461 16.879 -12.824 1.00 63.25 236 GLY A O 1
ATOM 1847 N N . ASP A 1 237 ? 13.886 17.336 -10.644 1.00 68.81 237 ASP A N 1
ATOM 1848 C CA . ASP A 1 237 ? 14.831 16.248 -10.386 1.00 68.81 237 ASP A CA 1
ATOM 1849 C C . ASP A 1 237 ? 14.080 14.990 -9.931 1.00 68.81 237 ASP A C 1
ATOM 1851 O O . ASP A 1 237 ? 13.708 14.843 -8.767 1.00 68.81 237 ASP A O 1
ATOM 1855 N N . PHE A 1 238 ? 13.845 14.075 -10.868 1.00 81.19 238 PHE A N 1
ATOM 1856 C CA . PHE A 1 238 ? 13.261 12.758 -10.619 1.00 81.19 238 PHE A CA 1
ATOM 1857 C C . PHE A 1 238 ? 13.902 11.724 -11.544 1.00 81.19 238 PHE A C 1
ATOM 1859 O O . PHE A 1 238 ? 14.292 12.051 -12.663 1.00 81.19 238 PHE A O 1
ATOM 1866 N N . TYR A 1 239 ? 13.982 10.466 -11.111 1.00 88.12 239 TYR A N 1
ATOM 1867 C CA . TYR A 1 239 ? 14.372 9.351 -11.983 1.00 88.12 239 TYR A CA 1
ATOM 1868 C C . TYR A 1 239 ? 13.160 8.665 -12.634 1.00 88.12 239 TYR A C 1
ATOM 1870 O O 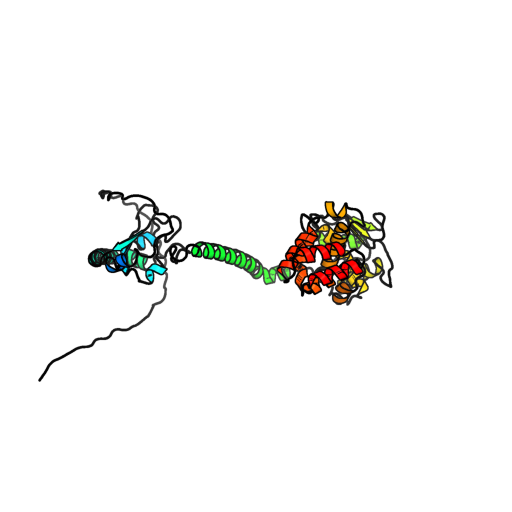. TYR A 1 239 ? 13.241 8.194 -13.768 1.00 88.12 239 TYR A O 1
ATOM 1878 N N . MET A 1 240 ? 12.024 8.638 -11.938 1.00 92.75 240 MET A N 1
ATOM 1879 C CA . MET A 1 240 ? 10.732 8.140 -12.404 1.00 92.75 240 MET A CA 1
ATOM 1880 C C . MET A 1 240 ? 9.649 9.119 -11.940 1.00 92.75 240 MET A C 1
ATOM 1882 O O . MET A 1 240 ? 9.856 9.827 -10.957 1.00 92.75 240 MET A O 1
ATOM 1886 N N . ALA A 1 241 ? 8.558 9.225 -12.695 1.00 92.44 241 ALA A N 1
ATOM 1887 C CA . ALA A 1 241 ? 7.393 10.033 -12.337 1.00 92.44 241 ALA A CA 1
ATOM 1888 C C . ALA A 1 241 ? 6.136 9.537 -13.072 1.00 92.44 241 ALA A C 1
ATOM 1890 O O . ALA A 1 241 ? 6.226 9.007 -14.187 1.00 92.44 241 ALA A O 1
ATOM 1891 N N . THR A 1 242 ? 4.952 9.793 -12.517 1.00 93.50 242 THR A N 1
ATOM 1892 C CA . THR A 1 242 ? 3.659 9.504 -13.153 1.00 93.50 242 THR A CA 1
ATOM 1893 C C . THR A 1 242 ? 2.714 10.709 -13.179 1.00 93.50 242 THR A C 1
ATOM 1895 O O . THR A 1 242 ? 2.862 11.659 -12.416 1.00 93.50 242 THR A O 1
ATOM 1898 N N . ASP A 1 243 ? 1.710 10.675 -14.061 1.00 91.19 243 ASP A N 1
ATOM 1899 C CA . ASP A 1 243 ? 0.559 11.594 -14.026 1.00 91.19 243 ASP A CA 1
ATOM 1900 C C . ASP A 1 243 ? -0.591 11.087 -13.127 1.00 91.19 243 ASP A C 1
ATOM 1902 O O . ASP A 1 243 ? -1.658 11.706 -13.077 1.00 91.19 243 ASP A O 1
ATOM 1906 N N . GLY A 1 244 ? -0.402 9.935 -12.467 1.00 91.19 244 GLY A N 1
ATOM 1907 C CA . GLY A 1 244 ? -1.415 9.235 -11.669 1.00 91.19 244 GLY A CA 1
ATOM 1908 C C . GLY A 1 244 ? -2.582 8.686 -12.500 1.00 91.19 244 GLY A C 1
ATOM 1909 O O . GLY A 1 244 ? -3.590 8.254 -11.947 1.00 91.19 244 GLY A O 1
ATOM 1910 N N . LYS A 1 245 ? -2.491 8.745 -13.834 1.00 92.50 245 LYS A N 1
ATOM 1911 C CA . LYS A 1 245 ? -3.563 8.455 -14.796 1.00 92.50 245 LYS A CA 1
ATOM 1912 C C . LYS A 1 245 ? -3.072 7.546 -15.928 1.00 92.50 245 LYS A C 1
ATOM 1914 O O . LYS A 1 245 ? -3.642 7.579 -17.022 1.00 92.50 245 LYS A O 1
ATOM 1919 N N . GLY A 1 246 ? -2.070 6.710 -15.673 1.00 93.50 246 GLY A N 1
ATOM 1920 C CA . GLY A 1 246 ? -1.504 5.721 -16.592 1.00 93.50 246 GLY A CA 1
ATOM 1921 C C . GLY A 1 246 ? -0.357 6.234 -17.469 1.00 93.50 246 GLY A C 1
ATOM 1922 O O . GLY A 1 246 ? 0.059 5.533 -18.393 1.00 93.50 246 GLY A O 1
ATOM 1923 N N . GLY A 1 247 ? 0.128 7.452 -17.253 1.00 95.88 247 GLY A N 1
ATOM 1924 C CA . GLY A 1 247 ? 1.313 8.005 -17.898 1.00 95.88 247 GLY A CA 1
ATOM 1925 C C . GLY A 1 247 ? 2.553 7.856 -17.022 1.00 95.88 247 GLY A C 1
ATOM 1926 O O . GLY A 1 247 ? 2.504 8.184 -15.840 1.00 95.88 247 GLY A O 1
ATOM 1927 N N . PHE A 1 248 ? 3.665 7.397 -17.598 1.00 96.69 248 PHE A N 1
ATOM 1928 C CA . PHE A 1 248 ? 4.943 7.246 -16.899 1.00 96.69 248 PHE A CA 1
ATOM 1929 C C . PHE A 1 248 ? 6.092 7.929 -17.642 1.00 96.69 248 PHE A C 1
ATOM 1931 O O . PHE A 1 248 ? 6.193 7.894 -18.876 1.00 96.69 248 PHE A O 1
ATOM 1938 N N . TRP A 1 249 ? 6.977 8.521 -16.854 1.00 95.69 249 TRP A N 1
ATOM 1939 C CA . TRP A 1 249 ? 8.149 9.275 -17.259 1.00 95.69 249 TRP A CA 1
ATOM 1940 C C . TRP A 1 249 ? 9.394 8.697 -16.601 1.00 95.69 249 TRP A C 1
ATOM 1942 O O . TRP A 1 249 ? 9.365 8.344 -15.425 1.00 95.69 249 TRP A O 1
ATOM 1952 N N . PHE A 1 250 ? 10.482 8.623 -17.361 1.00 94.62 250 PHE A N 1
ATOM 1953 C CA . PHE A 1 250 ? 11.753 8.063 -16.916 1.00 94.62 250 PHE A CA 1
ATOM 1954 C C . PHE A 1 250 ? 12.898 9.002 -17.301 1.00 94.62 250 PHE A C 1
ATOM 1956 O O . PHE A 1 250 ? 12.956 9.510 -18.424 1.00 94.62 250 PHE A O 1
ATOM 1963 N N . ARG A 1 251 ? 13.835 9.206 -16.378 1.00 91.75 251 ARG A N 1
ATOM 1964 C CA . ARG A 1 251 ? 15.111 9.887 -16.609 1.00 91.75 251 ARG A CA 1
ATOM 1965 C C . ARG A 1 251 ? 16.230 8.995 -16.092 1.00 91.75 251 ARG A C 1
ATOM 1967 O O . ARG A 1 251 ? 16.110 8.396 -15.023 1.00 91.75 251 ARG A O 1
ATOM 1974 N N . GLU A 1 252 ? 17.315 8.916 -16.850 1.00 92.75 252 GLU A N 1
ATOM 1975 C CA . GLU A 1 252 ? 18.546 8.305 -16.363 1.00 92.75 252 GLU A CA 1
ATOM 1976 C C . GLU A 1 252 ? 19.254 9.291 -15.432 1.00 92.75 252 GLU A C 1
ATOM 1978 O O . GLU A 1 252 ? 19.553 10.416 -15.828 1.00 92.75 252 GLU A O 1
ATOM 1983 N N . ILE A 1 253 ? 19.446 8.881 -14.181 1.00 91.00 253 ILE A N 1
ATOM 1984 C CA . ILE A 1 253 ? 20.053 9.667 -13.108 1.00 91.00 253 ILE A CA 1
ATOM 1985 C C . ILE A 1 253 ? 21.024 8.750 -12.372 1.00 91.00 253 ILE A C 1
ATOM 1987 O O . ILE A 1 253 ? 20.651 7.635 -11.998 1.00 91.00 253 ILE A O 1
ATOM 1991 N N . GLU A 1 254 ? 22.240 9.238 -12.129 1.00 92.56 254 GLU A N 1
ATOM 1992 C CA . GLU A 1 254 ? 23.219 8.565 -11.277 1.00 92.56 254 GLU A CA 1
ATOM 1993 C C . GLU A 1 254 ? 23.276 9.213 -9.892 1.00 92.56 254 GLU A C 1
ATOM 1995 O O . GLU A 1 254 ? 23.344 10.436 -9.760 1.00 92.56 254 GLU A O 1
ATOM 2000 N N . TYR A 1 255 ? 23.253 8.388 -8.846 1.00 88.62 255 TYR A N 1
ATOM 2001 C CA . TYR A 1 255 ? 23.290 8.835 -7.458 1.00 88.62 255 TYR A CA 1
ATOM 2002 C C . TYR A 1 255 ? 23.976 7.792 -6.571 1.00 88.62 255 TYR A C 1
ATOM 2004 O O . TYR A 1 255 ? 23.472 6.690 -6.400 1.00 88.62 255 TYR A O 1
ATOM 2012 N N . GLN A 1 256 ? 25.134 8.126 -5.992 1.00 87.25 256 GLN A N 1
ATOM 2013 C CA . GLN A 1 256 ? 25.871 7.252 -5.058 1.00 87.25 256 GLN A CA 1
ATOM 2014 C C . GLN A 1 256 ? 26.104 5.799 -5.552 1.00 87.25 256 GLN A C 1
ATOM 2016 O O . GLN A 1 256 ? 26.148 4.865 -4.756 1.00 87.25 256 GLN A O 1
ATOM 2021 N N . GLY A 1 257 ? 26.263 5.600 -6.867 1.00 88.75 257 GLY A N 1
ATOM 2022 C CA . GLY A 1 257 ? 26.473 4.286 -7.495 1.00 88.75 257 GLY A CA 1
ATOM 2023 C C . GLY A 1 257 ? 25.207 3.630 -8.064 1.00 88.75 257 GLY A C 1
ATOM 2024 O O . GLY A 1 257 ? 25.325 2.793 -8.961 1.00 88.75 257 GLY A O 1
ATOM 2025 N N . PHE A 1 258 ? 24.016 4.057 -7.636 1.00 94.81 258 PHE A N 1
ATOM 2026 C CA . PHE A 1 258 ? 22.743 3.736 -8.288 1.00 94.81 258 PHE A CA 1
ATOM 2027 C C . PHE A 1 258 ? 22.625 4.489 -9.620 1.00 94.81 258 PHE A C 1
ATOM 2029 O O . PHE A 1 258 ? 22.930 5.681 -9.681 1.00 94.81 258 PHE A O 1
ATOM 2036 N N . ASN A 1 259 ? 22.171 3.808 -10.671 1.00 96.31 259 ASN A N 1
ATOM 2037 C CA . ASN A 1 259 ? 21.779 4.396 -11.952 1.00 96.31 259 ASN A CA 1
ATOM 2038 C C . ASN A 1 259 ? 20.357 3.921 -12.272 1.00 96.31 259 ASN A C 1
ATOM 2040 O O . ASN A 1 259 ? 20.116 2.737 -12.519 1.00 96.31 259 ASN A O 1
ATOM 2044 N N . SER A 1 260 ? 19.413 4.860 -12.301 1.00 94.12 260 SER A N 1
ATOM 2045 C CA . SER A 1 260 ? 17.980 4.559 -12.391 1.00 94.12 260 SER A CA 1
ATOM 2046 C C . SER A 1 260 ? 17.552 3.778 -13.632 1.00 94.12 260 SER A C 1
ATOM 2048 O O . SER A 1 260 ? 16.560 3.049 -13.576 1.00 94.12 260 SER A O 1
ATOM 2050 N N . ARG A 1 261 ? 18.263 3.926 -14.758 1.00 95.06 261 ARG A N 1
ATOM 2051 C CA . ARG A 1 261 ? 17.964 3.206 -16.001 1.00 95.06 261 ARG A CA 1
ATOM 2052 C C . ARG A 1 261 ? 18.582 1.814 -15.962 1.00 95.06 261 ARG A C 1
ATOM 2054 O O . ARG A 1 261 ? 17.871 0.830 -16.169 1.00 95.06 261 ARG A O 1
ATOM 2061 N N . ARG A 1 262 ? 19.889 1.741 -15.693 1.00 97.06 262 ARG A N 1
ATOM 2062 C CA . ARG A 1 262 ? 20.660 0.494 -15.602 1.00 97.06 262 ARG A CA 1
ATOM 2063 C C . ARG A 1 262 ? 20.014 -0.470 -14.615 1.00 97.06 262 ARG A C 1
ATOM 2065 O O . ARG A 1 262 ? 19.742 -1.608 -14.978 1.00 97.06 262 ARG A O 1
ATOM 2072 N N . ASP A 1 263 ? 19.724 0.007 -13.409 1.00 98.19 263 ASP A N 1
ATOM 2073 C CA . ASP A 1 263 ? 19.274 -0.835 -12.303 1.00 98.19 263 ASP A CA 1
ATOM 2074 C C . ASP A 1 263 ? 17.800 -1.245 -12.463 1.00 98.19 263 ASP A C 1
ATOM 2076 O O . ASP A 1 263 ? 17.431 -2.362 -12.108 1.00 98.19 263 ASP A O 1
ATOM 2080 N N . LEU A 1 264 ? 16.962 -0.417 -13.105 1.00 98.12 264 LEU A N 1
ATOM 2081 C CA . LEU A 1 264 ? 15.596 -0.817 -13.466 1.00 98.12 264 LEU A CA 1
ATOM 2082 C C . LEU A 1 264 ? 15.600 -1.978 -14.467 1.00 98.12 264 LEU A C 1
ATOM 2084 O O . LEU A 1 264 ? 14.922 -2.986 -14.259 1.00 98.12 264 LEU A O 1
ATOM 2088 N N . PHE A 1 265 ? 16.346 -1.847 -15.566 1.00 98.31 265 PHE A N 1
ATOM 2089 C CA . PHE A 1 265 ? 16.391 -2.893 -16.589 1.00 98.31 265 PHE A CA 1
ATOM 2090 C C . PHE A 1 265 ? 17.182 -4.125 -16.127 1.00 98.31 265 PHE A C 1
ATOM 2092 O O . PHE A 1 265 ? 16.799 -5.239 -16.483 1.00 98.31 265 PHE A O 1
ATOM 2099 N N . GLY A 1 266 ? 18.197 -3.949 -15.275 1.00 98.44 266 GLY A N 1
ATOM 2100 C CA . GLY A 1 266 ? 18.886 -5.025 -14.561 1.00 98.44 266 GLY A CA 1
ATOM 2101 C C . GLY A 1 266 ? 17.930 -5.830 -13.681 1.00 98.44 266 GLY A C 1
ATOM 2102 O O . GLY A 1 266 ? 17.753 -7.027 -13.906 1.00 98.44 266 GLY A O 1
ATOM 2103 N N . GLY A 1 267 ? 17.181 -5.168 -12.792 1.00 98.31 267 GLY A N 1
ATOM 2104 C CA . GLY A 1 267 ? 16.182 -5.815 -11.934 1.00 98.31 267 GLY A CA 1
ATOM 2105 C C . GLY A 1 267 ? 15.070 -6.527 -12.712 1.00 98.31 267 GLY A C 1
ATOM 2106 O O . GLY A 1 267 ? 14.677 -7.645 -12.367 1.00 98.31 267 GLY A O 1
ATOM 2107 N N . LEU A 1 268 ? 14.590 -5.938 -13.813 1.00 98.38 268 LEU A N 1
ATOM 2108 C CA . LEU A 1 268 ? 13.620 -6.586 -14.706 1.00 98.38 268 LEU A CA 1
ATOM 2109 C C . LEU A 1 268 ? 14.218 -7.815 -15.415 1.00 98.38 268 LEU A C 1
ATOM 2111 O O . LEU A 1 268 ? 13.543 -8.843 -15.520 1.00 98.38 268 LEU A O 1
ATOM 2115 N N . ALA A 1 269 ? 15.476 -7.752 -15.857 1.00 98.12 269 ALA A N 1
ATOM 2116 C CA . ALA A 1 269 ? 16.180 -8.886 -16.453 1.00 98.12 269 ALA A CA 1
ATOM 2117 C C . ALA A 1 269 ? 16.453 -10.003 -15.429 1.00 98.12 269 ALA A C 1
ATOM 2119 O O . ALA A 1 269 ? 16.216 -11.174 -15.731 1.00 98.12 269 ALA A O 1
ATOM 2120 N N . ALA A 1 270 ? 16.850 -9.661 -14.203 1.00 97.88 270 ALA A N 1
ATOM 2121 C CA . ALA A 1 270 ? 17.024 -10.603 -13.102 1.00 97.88 270 ALA A CA 1
ATOM 2122 C C . ALA A 1 270 ? 15.697 -11.290 -12.733 1.00 97.88 270 ALA A C 1
ATOM 2124 O O . ALA A 1 270 ? 15.653 -12.515 -12.618 1.00 97.88 270 ALA A O 1
ATOM 2125 N N . CYS A 1 271 ? 14.581 -10.548 -12.673 1.00 96.38 271 CYS A N 1
ATOM 2126 C CA . CYS A 1 271 ? 13.237 -11.121 -12.524 1.00 96.38 271 CYS A CA 1
ATOM 2127 C C . CYS A 1 271 ? 12.865 -12.072 -13.677 1.00 96.38 271 CYS A C 1
ATOM 2129 O O . CYS A 1 271 ? 12.228 -13.102 -13.449 1.00 96.38 271 CYS A O 1
ATOM 2131 N N . ALA A 1 272 ? 13.252 -11.749 -14.916 1.00 94.56 272 ALA A N 1
ATOM 2132 C CA . ALA A 1 272 ? 13.002 -12.590 -16.087 1.00 94.56 272 ALA A CA 1
ATOM 2133 C C . ALA A 1 272 ? 13.832 -13.889 -16.081 1.00 94.56 272 ALA A C 1
ATOM 2135 O O . ALA A 1 272 ? 13.335 -14.942 -16.493 1.00 94.56 272 ALA A O 1
ATOM 2136 N N . ALA A 1 273 ? 15.076 -13.814 -15.602 1.00 94.62 273 ALA A N 1
ATOM 2137 C CA . ALA A 1 273 ? 16.019 -14.926 -15.496 1.00 94.62 273 ALA A CA 1
ATOM 2138 C C . ALA A 1 273 ? 15.918 -15.712 -14.172 1.00 94.62 273 ALA A C 1
ATOM 2140 O O . ALA A 1 273 ? 16.569 -16.745 -14.035 1.00 94.62 273 ALA A O 1
ATOM 2141 N N . GLN A 1 274 ? 15.109 -15.241 -13.216 1.00 92.75 274 GLN A N 1
ATOM 2142 C CA . GLN A 1 274 ? 15.023 -15.745 -11.837 1.00 92.75 274 GLN A CA 1
ATOM 2143 C C . GLN A 1 274 ? 16.376 -15.725 -11.098 1.00 92.75 274 GLN A C 1
ATOM 2145 O O . GLN A 1 274 ? 16.708 -16.638 -10.343 1.00 92.75 274 GLN A O 1
ATOM 2150 N N . GLN A 1 275 ? 17.161 -14.675 -11.337 1.00 95.12 275 GLN A N 1
ATOM 2151 C CA . GLN A 1 275 ? 18.458 -14.434 -10.705 1.00 95.12 275 GLN A CA 1
ATOM 2152 C C . GLN A 1 275 ? 18.313 -13.540 -9.465 1.00 95.12 275 GLN A C 1
ATOM 2154 O O . GLN A 1 275 ? 17.314 -12.837 -9.300 1.00 95.12 275 GLN A O 1
ATOM 2159 N N . ALA A 1 276 ? 19.315 -13.575 -8.585 1.00 96.19 276 ALA A N 1
ATOM 2160 C CA . ALA A 1 276 ? 19.404 -12.643 -7.467 1.00 96.19 276 ALA A CA 1
ATOM 2161 C C . ALA A 1 276 ? 19.692 -11.227 -7.990 1.00 96.19 276 ALA A C 1
ATOM 2163 O O . ALA A 1 276 ? 20.575 -11.054 -8.828 1.00 96.19 276 ALA A O 1
ATOM 2164 N N . MET A 1 277 ? 18.955 -10.242 -7.479 1.00 97.75 277 MET A N 1
ATOM 2165 C CA . MET A 1 277 ? 19.163 -8.823 -7.776 1.00 97.75 277 MET A CA 1
ATOM 2166 C C . MET A 1 277 ? 20.194 -8.206 -6.829 1.00 97.75 277 MET A C 1
ATOM 2168 O O . MET A 1 277 ? 20.372 -8.659 -5.689 1.00 97.75 277 MET A O 1
ATOM 2172 N N . THR A 1 278 ? 20.823 -7.121 -7.269 1.00 97.62 278 THR A N 1
ATOM 2173 C CA . THR A 1 278 ? 21.478 -6.173 -6.360 1.00 97.62 278 THR A CA 1
ATOM 2174 C C . THR A 1 278 ? 20.428 -5.391 -5.560 1.00 97.62 278 THR A C 1
ATOM 2176 O O . THR A 1 278 ? 19.247 -5.341 -5.916 1.00 97.62 278 THR A O 1
ATOM 2179 N N . ARG A 1 279 ? 20.843 -4.752 -4.463 1.00 96.94 279 ARG A N 1
ATOM 2180 C CA . ARG A 1 279 ? 19.952 -3.871 -3.687 1.00 96.94 279 ARG A CA 1
ATOM 2181 C C . ARG A 1 279 ? 19.550 -2.625 -4.495 1.00 96.94 279 ARG A C 1
ATOM 2183 O O . ARG A 1 279 ? 18.436 -2.138 -4.340 1.00 96.94 279 ARG A O 1
ATOM 2190 N N . GLU A 1 280 ? 20.426 -2.149 -5.382 1.00 97.38 280 GLU A N 1
ATOM 2191 C CA . GLU A 1 280 ? 20.181 -1.038 -6.303 1.00 97.38 280 GLU A CA 1
ATOM 2192 C C . GLU A 1 280 ? 19.117 -1.397 -7.360 1.00 97.38 280 GLU A C 1
ATOM 2194 O O . GLU A 1 280 ? 18.189 -0.621 -7.586 1.00 97.38 280 GLU A O 1
ATOM 2199 N N . GLU A 1 281 ? 19.188 -2.596 -7.948 1.00 98.19 281 GLU A N 1
ATOM 2200 C CA . GLU A 1 281 ? 18.169 -3.137 -8.864 1.00 98.19 281 GLU A CA 1
ATOM 2201 C C . GLU A 1 281 ? 16.818 -3.341 -8.167 1.00 98.19 281 GLU A C 1
ATOM 2203 O O . GLU A 1 281 ? 15.763 -2.993 -8.701 1.00 98.19 281 GLU A O 1
ATOM 2208 N N . GLU A 1 282 ? 16.839 -3.871 -6.945 1.00 97.69 282 GLU A N 1
ATOM 2209 C CA . GLU A 1 282 ? 15.632 -4.079 -6.151 1.00 97.69 282 GLU A CA 1
ATOM 2210 C C . GLU A 1 282 ? 14.966 -2.741 -5.768 1.00 97.69 282 GLU A C 1
ATOM 2212 O O . GLU A 1 282 ? 13.744 -2.600 -5.863 1.00 97.69 282 GLU A O 1
ATOM 2217 N N . TYR A 1 283 ? 15.767 -1.722 -5.445 1.00 97.81 283 TYR A N 1
ATOM 2218 C CA . TYR A 1 283 ? 15.305 -0.352 -5.220 1.00 97.81 283 TYR A CA 1
ATOM 2219 C C . TYR A 1 283 ? 14.779 0.329 -6.495 1.00 97.81 283 TYR A C 1
ATOM 2221 O O . TYR A 1 283 ? 13.818 1.096 -6.424 1.00 97.81 283 TYR A O 1
ATOM 2229 N N . ALA A 1 284 ? 15.326 0.030 -7.678 1.00 97.94 284 ALA A N 1
ATOM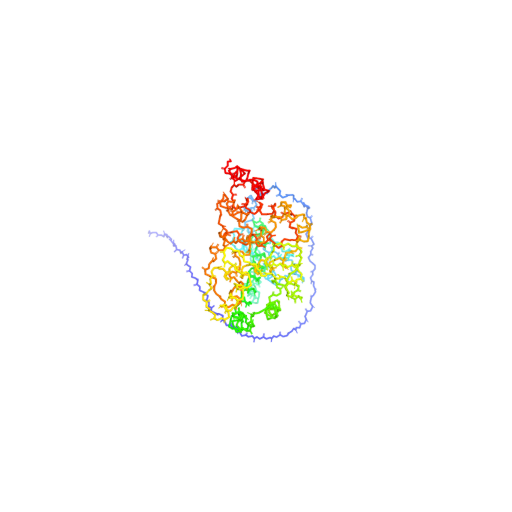 2230 C CA . ALA A 1 284 ? 14.768 0.516 -8.943 1.00 97.94 284 ALA A CA 1
ATOM 2231 C C . ALA A 1 284 ? 13.352 -0.036 -9.208 1.00 97.94 284 ALA A C 1
ATOM 2233 O O . ALA A 1 284 ? 12.501 0.660 -9.769 1.00 97.94 284 ALA A O 1
ATOM 2234 N N . LEU A 1 285 ? 13.074 -1.271 -8.777 1.00 98.31 285 LEU A N 1
ATOM 2235 C CA . LEU A 1 285 ? 11.739 -1.871 -8.857 1.00 98.31 285 LEU A CA 1
ATOM 2236 C C . LEU A 1 285 ? 10.783 -1.318 -7.789 1.00 98.31 285 LEU A C 1
ATOM 2238 O O . LEU A 1 285 ? 9.605 -1.125 -8.090 1.00 98.31 285 LEU A O 1
ATOM 2242 N N . GLU A 1 286 ? 11.264 -1.008 -6.581 1.00 98.06 286 GLU A N 1
ATOM 2243 C CA . GLU A 1 286 ? 10.487 -0.266 -5.573 1.00 98.06 286 GLU A CA 1
ATOM 2244 C C . GLU A 1 286 ? 10.144 1.154 -6.048 1.00 98.06 286 GLU A C 1
ATOM 2246 O O . GLU A 1 286 ? 8.999 1.588 -5.929 1.00 98.06 286 GLU A O 1
ATOM 2251 N N . SER A 1 287 ? 11.096 1.819 -6.696 1.00 96.94 287 SER A N 1
ATOM 2252 C CA . SER A 1 287 ? 10.930 3.124 -7.336 1.00 96.94 287 SER A CA 1
ATOM 2253 C C . SER A 1 287 ? 9.854 3.111 -8.425 1.00 96.94 287 SER A C 1
ATOM 2255 O O . SER A 1 287 ? 9.005 3.996 -8.466 1.00 96.94 287 SER A O 1
ATOM 2257 N N . LEU A 1 288 ? 9.812 2.081 -9.274 1.00 97.88 288 LEU A N 1
ATOM 2258 C CA . LEU A 1 288 ? 8.716 1.912 -10.236 1.00 97.88 288 LEU A CA 1
ATOM 2259 C C . LEU A 1 288 ? 7.377 1.617 -9.534 1.00 97.88 288 LEU A C 1
ATOM 2261 O O . LEU A 1 288 ? 6.317 2.068 -9.970 1.00 97.88 288 LEU A O 1
ATOM 2265 N N . TRP A 1 289 ? 7.411 0.871 -8.431 1.00 97.50 289 TRP A N 1
ATOM 2266 C CA . TRP A 1 289 ? 6.226 0.543 -7.641 1.00 97.50 289 TRP A CA 1
ATOM 2267 C C . TRP A 1 289 ? 5.634 1.760 -6.910 1.00 97.50 289 TRP A C 1
ATOM 2269 O O . TRP A 1 289 ? 4.412 1.854 -6.793 1.00 97.50 289 TRP A O 1
ATOM 2279 N N . HIS A 1 290 ? 6.458 2.729 -6.503 1.00 96.88 290 HIS A N 1
ATOM 2280 C CA . HIS A 1 290 ? 6.036 4.042 -5.996 1.00 96.88 290 HIS A CA 1
ATOM 2281 C C . HIS A 1 290 ? 5.153 4.789 -7.013 1.00 96.88 290 HIS A C 1
ATOM 2283 O O . HIS A 1 290 ? 4.052 5.239 -6.676 1.00 96.88 290 HIS A O 1
ATOM 2289 N N . GLU A 1 291 ? 5.574 4.838 -8.281 1.00 96.12 291 GLU A N 1
ATOM 2290 C CA . GLU A 1 291 ? 4.784 5.436 -9.367 1.00 96.12 291 GLU A CA 1
ATOM 2291 C C . GLU A 1 291 ? 3.487 4.663 -9.639 1.00 96.12 291 GLU A C 1
ATOM 2293 O O . GLU A 1 291 ? 2.431 5.248 -9.896 1.00 96.12 291 GLU A O 1
ATOM 2298 N N . ILE A 1 292 ? 3.527 3.331 -9.553 1.00 95.81 292 ILE A N 1
ATOM 2299 C CA . ILE A 1 292 ? 2.320 2.502 -9.665 1.00 95.81 292 ILE A CA 1
ATOM 2300 C C . ILE A 1 292 ? 1.353 2.811 -8.509 1.00 95.81 292 ILE A C 1
ATOM 2302 O O . ILE A 1 292 ? 0.150 2.908 -8.744 1.00 95.81 292 ILE A O 1
ATOM 2306 N N . TRP A 1 293 ? 1.837 3.060 -7.288 1.00 94.06 293 TRP A N 1
ATOM 2307 C CA . TRP A 1 293 ? 0.977 3.458 -6.169 1.00 94.06 293 TRP A CA 1
ATOM 2308 C C . TRP A 1 293 ? 0.282 4.806 -6.368 1.00 94.06 293 TRP A C 1
ATOM 2310 O O . TRP A 1 293 ? -0.912 4.897 -6.075 1.00 94.06 293 TRP A O 1
ATOM 2320 N N . HIS A 1 294 ? 0.949 5.812 -6.940 1.00 93.62 294 HIS A N 1
ATOM 2321 C CA . HIS A 1 294 ? 0.313 7.093 -7.282 1.00 93.62 294 HIS A CA 1
ATOM 2322 C C . HIS A 1 294 ? -0.908 6.926 -8.203 1.00 93.62 294 HIS A C 1
ATOM 2324 O O . HIS A 1 294 ? -1.908 7.621 -8.039 1.00 93.62 294 HIS A O 1
ATOM 2330 N N . ASN A 1 295 ? -0.894 5.939 -9.107 1.00 92.12 295 ASN A N 1
ATOM 2331 C CA . ASN A 1 295 ? -2.030 5.617 -9.984 1.00 92.12 295 ASN A CA 1
ATOM 2332 C C . ASN A 1 295 ? -3.242 5.007 -9.247 1.00 92.12 295 ASN A C 1
ATOM 2334 O O . ASN A 1 295 ? -4.298 4.814 -9.850 1.00 92.12 295 ASN A O 1
ATOM 2338 N N . ARG A 1 296 ? -3.106 4.693 -7.952 1.00 89.50 296 ARG A N 1
ATOM 2339 C CA . ARG A 1 296 ? -4.155 4.121 -7.089 1.00 89.50 296 ARG A CA 1
ATOM 2340 C C . ARG A 1 296 ? -4.760 5.148 -6.130 1.00 89.50 296 ARG A C 1
ATOM 2342 O O . ARG A 1 296 ? -5.813 4.879 -5.547 1.00 89.50 296 ARG A O 1
ATOM 2349 N N . GLN A 1 297 ? -4.094 6.286 -5.925 1.00 89.12 297 GLN A N 1
ATOM 2350 C CA . GLN A 1 297 ? -4.493 7.293 -4.946 1.00 89.12 297 GLN A CA 1
ATOM 2351 C C . GLN A 1 297 ? -5.736 8.055 -5.429 1.00 89.12 297 GLN A C 1
ATOM 2353 O O . GLN A 1 297 ? -5.700 8.771 -6.427 1.00 89.12 297 GLN A O 1
ATOM 2358 N N . ARG A 1 298 ? -6.857 7.927 -4.710 1.00 81.44 298 ARG A N 1
ATOM 2359 C CA . ARG A 1 298 ? -8.142 8.515 -5.132 1.00 81.44 298 ARG A CA 1
ATOM 2360 C C . ARG A 1 298 ? -8.242 10.010 -4.819 1.00 81.44 298 ARG A C 1
ATOM 2362 O O . ARG A 1 298 ? -8.723 10.765 -5.656 1.00 81.44 298 ARG A O 1
ATOM 2369 N N . GLY A 1 299 ? -7.766 10.427 -3.646 1.00 76.75 299 GLY A N 1
ATOM 2370 C CA . GLY A 1 299 ? -7.770 11.820 -3.183 1.00 76.75 299 GLY A CA 1
ATOM 2371 C C . GLY A 1 299 ? -6.504 12.623 -3.503 1.00 76.75 299 GLY A C 1
ATOM 2372 O O . GLY A 1 299 ? -6.271 13.651 -2.876 1.00 76.75 299 GLY A O 1
ATOM 2373 N N . ALA A 1 300 ? -5.639 12.155 -4.412 1.00 80.88 300 ALA A N 1
ATOM 2374 C CA . ALA A 1 300 ? -4.319 12.764 -4.619 1.00 80.88 300 ALA A CA 1
ATOM 2375 C C . ALA A 1 300 ? -4.347 14.117 -5.340 1.00 80.88 300 ALA A C 1
ATOM 2377 O O . ALA A 1 300 ? -3.425 14.903 -5.155 1.00 80.88 300 ALA A O 1
ATOM 2378 N N . ILE A 1 301 ? -5.378 14.407 -6.141 1.00 81.94 301 ILE A N 1
ATOM 2379 C CA . ILE A 1 301 ? -5.434 15.630 -6.962 1.00 81.94 301 ILE A CA 1
ATOM 2380 C C . ILE A 1 301 ? -5.273 16.882 -6.093 1.00 81.94 301 ILE A C 1
ATOM 2382 O O . ILE A 1 301 ? -4.411 17.709 -6.381 1.00 81.94 301 ILE A O 1
ATOM 2386 N N . ASP A 1 302 ? -6.033 16.982 -5.003 1.00 83.75 302 ASP A N 1
ATOM 2387 C CA . ASP A 1 302 ? -6.008 18.161 -4.137 1.00 83.75 302 ASP A CA 1
ATOM 2388 C C . ASP A 1 302 ? -4.663 18.273 -3.401 1.00 83.75 302 ASP A C 1
ATOM 2390 O O . ASP A 1 302 ? -4.006 19.311 -3.460 1.00 83.75 302 ASP A O 1
ATOM 2394 N N . ALA A 1 303 ? -4.186 17.182 -2.793 1.00 82.81 303 ALA A N 1
ATOM 2395 C CA . ALA A 1 303 ? -2.941 17.181 -2.022 1.00 82.81 303 ALA A CA 1
ATOM 2396 C C . ALA A 1 303 ? -1.677 17.396 -2.881 1.00 82.81 303 ALA A C 1
ATOM 2398 O O . ALA A 1 303 ? -0.739 18.057 -2.432 1.00 82.81 303 ALA A O 1
ATOM 2399 N N . LEU A 1 304 ? -1.644 16.873 -4.114 1.00 83.69 304 LEU A N 1
ATOM 2400 C CA . LEU A 1 304 ? -0.528 17.051 -5.053 1.00 83.69 304 LEU A CA 1
ATOM 2401 C C . LEU A 1 304 ? -0.597 18.379 -5.829 1.00 83.69 304 LEU A C 1
ATOM 2403 O O . LEU A 1 304 ? 0.399 18.768 -6.439 1.00 83.69 304 LEU A O 1
ATOM 2407 N N . SER A 1 305 ? -1.731 19.093 -5.795 1.00 85.38 305 SER A N 1
ATOM 2408 C CA . SER A 1 305 ? -1.855 20.448 -6.363 1.00 85.38 305 SER A CA 1
ATOM 2409 C C . SER A 1 305 ? -1.177 21.535 -5.520 1.00 85.38 305 SER A C 1
ATOM 2411 O O . SER A 1 305 ? -0.883 22.613 -6.032 1.00 85.38 305 SER A O 1
ATOM 2413 N N . LEU A 1 306 ? -0.901 21.242 -4.246 1.00 87.44 306 LEU A N 1
ATOM 2414 C CA . LEU A 1 306 ? -0.210 22.131 -3.311 1.00 87.44 306 LEU A CA 1
ATOM 2415 C C . LEU A 1 306 ? 1.268 22.311 -3.700 1.00 87.44 306 LEU A C 1
ATOM 2417 O O . LEU A 1 306 ? 1.851 21.469 -4.391 1.00 87.44 306 LEU A O 1
ATOM 2421 N N . ASP A 1 307 ? 1.899 23.376 -3.204 1.00 87.25 307 ASP A N 1
ATOM 2422 C CA . ASP A 1 307 ? 3.318 23.656 -3.455 1.00 87.25 307 ASP A CA 1
ATOM 2423 C C . ASP A 1 307 ? 4.228 22.475 -3.078 1.00 87.25 307 ASP A C 1
ATOM 2425 O O . ASP A 1 307 ? 3.965 21.735 -2.127 1.00 87.25 307 ASP A O 1
ATOM 2429 N N . LEU A 1 308 ? 5.344 22.316 -3.799 1.00 83.88 308 LEU A N 1
ATOM 2430 C CA . LEU A 1 308 ? 6.301 21.214 -3.601 1.00 83.88 308 LEU A CA 1
ATOM 2431 C C . LEU A 1 308 ? 6.852 21.131 -2.168 1.00 83.88 308 LEU A C 1
ATOM 2433 O O . LEU A 1 308 ? 7.167 20.041 -1.691 1.00 83.88 308 LEU A O 1
ATOM 2437 N N . GLU A 1 309 ? 6.959 22.268 -1.478 1.00 85.50 309 GLU A N 1
ATOM 2438 C CA . GLU A 1 309 ? 7.426 22.359 -0.090 1.00 85.50 309 GLU A CA 1
ATOM 2439 C C . GLU A 1 309 ? 6.292 22.247 0.945 1.00 85.50 309 GLU A C 1
ATOM 2441 O O . GLU A 1 309 ? 6.559 22.142 2.144 1.00 85.50 309 GLU A O 1
ATOM 2446 N N . HIS A 1 310 ? 5.025 22.234 0.513 1.00 89.94 310 HIS A N 1
ATOM 2447 C CA . HIS A 1 310 ? 3.881 22.251 1.417 1.00 89.94 310 HIS A CA 1
ATOM 2448 C C . HIS A 1 310 ? 3.866 20.993 2.314 1.00 89.94 310 HIS A C 1
ATOM 2450 O O . HIS A 1 310 ? 3.849 19.873 1.788 1.00 89.94 310 HIS A O 1
ATOM 2456 N N . PRO A 1 311 ? 3.814 21.119 3.660 1.00 88.75 311 PRO A N 1
ATOM 2457 C CA . PRO A 1 311 ? 4.001 19.985 4.573 1.00 88.75 311 PRO A CA 1
ATOM 2458 C C . PRO A 1 311 ? 3.055 18.803 4.333 1.00 88.75 311 PRO A C 1
ATOM 2460 O O . PRO A 1 311 ? 3.463 17.650 4.452 1.00 88.75 311 PRO A O 1
ATOM 2463 N N . LEU A 1 312 ? 1.805 19.078 3.943 1.00 89.88 312 LEU A N 1
ATOM 2464 C CA . LEU A 1 312 ? 0.819 18.045 3.614 1.00 89.88 312 LEU A CA 1
ATOM 2465 C C . LEU A 1 312 ? 1.154 17.292 2.320 1.00 89.88 312 LEU A C 1
ATOM 2467 O O . LEU A 1 312 ? 0.985 16.078 2.273 1.00 89.88 312 LEU A O 1
ATOM 2471 N N . ARG A 1 313 ? 1.672 17.982 1.294 1.00 91.50 313 ARG A N 1
ATOM 2472 C CA . ARG A 1 313 ? 2.107 17.326 0.057 1.00 91.50 313 ARG A CA 1
ATOM 2473 C C . ARG A 1 313 ? 3.299 16.428 0.356 1.00 91.50 313 ARG A C 1
ATOM 2475 O O . ARG A 1 313 ? 3.233 15.232 0.111 1.00 91.50 313 ARG A O 1
ATOM 2482 N N . ARG A 1 314 ? 4.324 16.974 1.023 1.00 91.81 314 ARG A N 1
ATOM 2483 C CA . ARG A 1 314 ? 5.494 16.219 1.509 1.00 91.81 314 ARG A CA 1
ATOM 2484 C C . ARG A 1 314 ? 5.099 14.997 2.349 1.00 91.81 314 ARG A C 1
ATOM 2486 O O . ARG A 1 314 ? 5.761 13.965 2.256 1.00 91.81 314 ARG A O 1
ATOM 2493 N N . PHE A 1 315 ? 4.038 15.097 3.155 1.00 94.31 315 PHE A N 1
ATOM 2494 C CA . PHE A 1 315 ? 3.482 13.964 3.894 1.00 94.31 315 PHE A CA 1
ATOM 2495 C C . PHE A 1 315 ? 2.893 12.890 2.970 1.00 94.31 315 PHE A C 1
ATOM 2497 O O . PHE A 1 315 ? 3.225 11.723 3.145 1.00 94.31 315 PHE A O 1
ATOM 2504 N N . VAL A 1 316 ? 2.066 13.262 1.987 1.00 94.19 316 VAL A N 1
ATOM 2505 C CA . VAL A 1 316 ? 1.474 12.310 1.030 1.00 94.19 316 VAL A CA 1
ATOM 2506 C C . VAL A 1 316 ? 2.552 11.591 0.212 1.00 94.19 316 VAL A C 1
ATOM 2508 O O . VAL A 1 316 ? 2.477 10.373 0.080 1.00 94.19 316 VAL A O 1
ATOM 2511 N N . GLU A 1 317 ? 3.601 12.290 -0.233 1.00 94.25 317 GLU A N 1
ATOM 2512 C CA . GLU A 1 317 ? 4.747 11.648 -0.902 1.00 94.25 317 GLU A CA 1
ATOM 2513 C C . GLU A 1 317 ? 5.484 10.667 0.036 1.00 94.25 317 GLU A C 1
ATOM 2515 O O . GLU A 1 317 ? 5.834 9.549 -0.344 1.00 94.25 317 GLU A O 1
ATOM 2520 N N . THR A 1 318 ? 5.682 11.062 1.302 1.00 95.94 318 THR A N 1
ATOM 2521 C CA . THR A 1 318 ? 6.325 10.220 2.330 1.00 95.94 318 THR A CA 1
ATOM 2522 C C . THR A 1 318 ? 5.496 8.970 2.629 1.00 95.94 318 THR A C 1
ATOM 2524 O O . THR A 1 318 ? 6.057 7.887 2.771 1.00 95.94 318 THR A O 1
ATOM 2527 N N . LEU A 1 319 ? 4.168 9.103 2.699 1.00 96.25 319 LEU A N 1
ATOM 2528 C CA . LEU A 1 319 ? 3.236 7.990 2.862 1.00 96.25 319 LEU A CA 1
ATOM 2529 C C . LEU A 1 319 ? 3.288 7.052 1.649 1.00 96.25 319 LEU A C 1
ATOM 2531 O O . LEU A 1 319 ? 3.369 5.838 1.831 1.00 96.25 319 LEU A O 1
ATOM 2535 N N . ASN A 1 320 ? 3.306 7.601 0.431 1.00 96.56 320 ASN A N 1
ATOM 2536 C CA . ASN A 1 320 ? 3.398 6.814 -0.795 1.00 96.56 320 ASN A CA 1
ATOM 2537 C C . ASN A 1 320 ? 4.692 5.985 -0.837 1.00 96.56 320 ASN A C 1
ATOM 2539 O O . ASN A 1 320 ? 4.649 4.774 -1.051 1.00 96.56 320 ASN A O 1
ATOM 2543 N N . GLN A 1 321 ? 5.832 6.609 -0.521 1.00 97.12 321 GLN A N 1
ATOM 2544 C CA . GLN A 1 321 ? 7.119 5.921 -0.401 1.00 97.12 321 GLN A CA 1
ATOM 2545 C C . GLN A 1 321 ? 7.118 4.863 0.712 1.00 97.12 321 GLN A C 1
ATOM 2547 O O . GLN A 1 321 ? 7.579 3.747 0.492 1.00 97.12 321 GLN A O 1
ATOM 2552 N N . ALA A 1 322 ? 6.597 5.179 1.900 1.00 97.56 322 ALA A N 1
ATOM 2553 C CA . ALA A 1 322 ? 6.535 4.236 3.016 1.00 97.56 322 ALA A CA 1
ATOM 2554 C C . ALA A 1 322 ? 5.738 2.970 2.650 1.00 97.56 322 ALA A C 1
ATOM 2556 O O . ALA A 1 322 ? 6.171 1.854 2.939 1.00 97.56 322 ALA A O 1
ATOM 2557 N N . VAL A 1 323 ? 4.608 3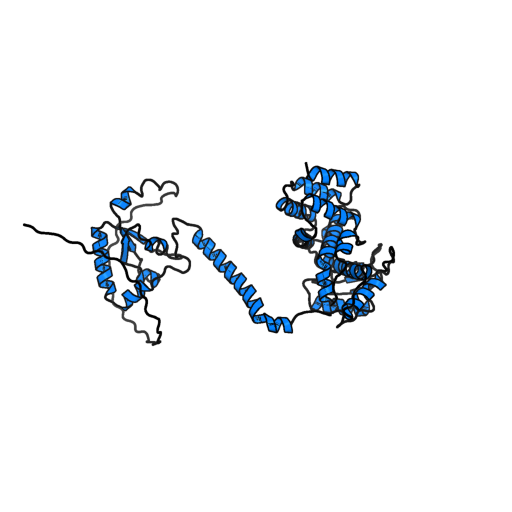.129 1.953 1.00 96.19 323 VAL A N 1
ATOM 2558 C CA . VAL A 1 323 ? 3.803 2.008 1.447 1.00 96.19 323 VAL A CA 1
ATOM 2559 C C . VAL A 1 323 ? 4.526 1.245 0.335 1.00 96.19 323 VAL A C 1
ATOM 2561 O O . VAL A 1 323 ? 4.481 0.012 0.326 1.00 96.19 323 VAL A O 1
ATOM 2564 N N . ALA A 1 324 ? 5.214 1.930 -0.581 1.00 97.12 324 ALA A N 1
ATOM 2565 C CA . ALA A 1 324 ? 5.976 1.285 -1.648 1.00 97.12 324 ALA A CA 1
ATOM 2566 C C . ALA A 1 324 ? 7.071 0.359 -1.080 1.00 97.12 324 ALA A C 1
ATOM 2568 O O . ALA A 1 324 ? 7.033 -0.843 -1.366 1.00 97.12 324 ALA A O 1
ATOM 2569 N N . ARG A 1 325 ? 7.925 0.855 -0.170 1.00 97.50 325 ARG A N 1
ATOM 2570 C CA . ARG A 1 325 ? 8.974 0.086 0.541 1.00 97.50 325 ARG A CA 1
ATOM 2571 C C . ARG A 1 325 ? 8.444 -1.167 1.245 1.00 97.50 325 ARG A C 1
ATOM 2573 O O . ARG A 1 325 ? 9.098 -2.210 1.253 1.00 97.50 325 ARG A O 1
ATOM 2580 N N . LEU A 1 326 ? 7.242 -1.093 1.817 1.00 95.06 326 LEU A N 1
ATOM 2581 C CA . LEU A 1 326 ? 6.616 -2.218 2.519 1.00 95.06 326 LEU A CA 1
ATOM 2582 C C . LEU A 1 326 ? 5.959 -3.247 1.582 1.00 95.06 326 LEU A C 1
ATOM 2584 O O . LEU A 1 326 ? 5.814 -4.405 1.968 1.00 95.06 326 LEU A O 1
ATOM 2588 N N . THR A 1 327 ? 5.557 -2.864 0.364 1.00 95.00 327 THR A N 1
ATOM 2589 C CA . THR A 1 327 ? 4.667 -3.691 -0.483 1.00 95.00 327 THR A CA 1
ATOM 2590 C C . THR A 1 327 ? 5.257 -4.138 -1.824 1.00 95.00 327 THR A C 1
ATOM 2592 O O . THR A 1 327 ? 4.704 -5.054 -2.451 1.00 95.00 327 THR 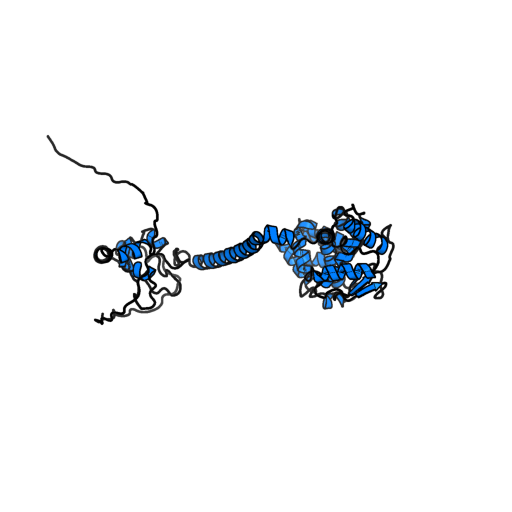A O 1
ATOM 2595 N N . TYR A 1 328 ? 6.386 -3.567 -2.262 1.00 96.06 328 TYR A N 1
ATOM 2596 C CA . TYR A 1 328 ? 7.027 -3.920 -3.536 1.00 96.06 328 TYR A CA 1
ATOM 2597 C C . TYR A 1 328 ? 7.477 -5.393 -3.682 1.00 96.06 328 TYR A C 1
ATOM 2599 O O . TYR A 1 328 ? 7.506 -5.858 -4.825 1.00 96.06 328 TYR A O 1
ATOM 2607 N N . PRO A 1 329 ? 7.751 -6.201 -2.629 1.00 95.44 329 PRO A N 1
ATOM 2608 C CA . PRO A 1 329 ? 8.044 -7.625 -2.826 1.00 95.44 329 PRO A CA 1
ATOM 2609 C C . PRO A 1 329 ? 6.925 -8.369 -3.560 1.00 95.44 329 PRO A C 1
ATOM 2611 O O . PRO A 1 329 ? 7.190 -9.259 -4.366 1.00 95.44 329 PRO A O 1
ATOM 2614 N N . SER A 1 330 ? 5.667 -7.956 -3.355 1.00 90.12 330 SER A N 1
ATOM 2615 C CA . SER A 1 330 ? 4.521 -8.512 -4.081 1.00 90.12 330 SER A CA 1
ATOM 2616 C C . SER A 1 330 ? 4.526 -8.144 -5.571 1.00 90.12 330 SER A C 1
ATOM 2618 O O . SER A 1 330 ? 4.012 -8.902 -6.392 1.00 90.12 330 SER A O 1
ATOM 2620 N N . PHE A 1 331 ? 5.099 -6.994 -5.940 1.00 93.25 331 PHE A N 1
ATOM 2621 C CA . PHE A 1 331 ? 5.288 -6.569 -7.328 1.00 93.25 331 PHE A CA 1
ATOM 2622 C C . PHE A 1 331 ? 6.408 -7.381 -7.987 1.00 93.25 331 PHE A C 1
ATOM 2624 O O . PHE A 1 331 ? 6.186 -7.981 -9.039 1.00 93.25 331 PHE A O 1
ATOM 2631 N N . ILE A 1 332 ? 7.551 -7.522 -7.314 1.00 95.31 332 ILE A N 1
ATOM 2632 C CA . ILE A 1 332 ? 8.681 -8.354 -7.759 1.00 95.31 332 ILE A CA 1
ATOM 2633 C C . ILE A 1 332 ? 8.274 -9.821 -7.954 1.00 95.31 332 ILE A C 1
ATOM 2635 O O . ILE A 1 332 ? 8.570 -10.412 -8.995 1.00 95.31 332 ILE A O 1
ATOM 2639 N N . GLN A 1 333 ? 7.511 -10.393 -7.018 1.00 91.38 333 GLN A N 1
ATOM 2640 C CA . GLN A 1 333 ? 6.996 -11.760 -7.138 1.00 91.38 333 GLN A CA 1
ATOM 2641 C C . GLN A 1 333 ? 6.118 -11.938 -8.392 1.00 91.38 333 GLN A C 1
ATOM 2643 O O . GLN A 1 333 ? 6.199 -12.968 -9.066 1.00 91.38 333 GLN A O 1
ATOM 2648 N N . ARG A 1 334 ? 5.319 -10.918 -8.743 1.00 89.69 334 ARG A N 1
ATOM 2649 C CA . ARG A 1 334 ? 4.492 -10.898 -9.962 1.00 89.69 334 ARG A CA 1
ATOM 2650 C C . ARG A 1 334 ? 5.329 -10.760 -11.241 1.00 89.69 334 ARG A C 1
ATOM 2652 O O . ARG A 1 334 ? 5.019 -11.372 -12.265 1.00 89.69 334 ARG A O 1
ATOM 2659 N N . LEU A 1 335 ? 6.437 -10.021 -11.185 1.00 92.81 335 LEU A N 1
ATOM 2660 C CA . LEU A 1 335 ? 7.421 -9.963 -12.271 1.00 92.81 335 LEU A CA 1
ATOM 2661 C C . LEU A 1 335 ? 8.162 -11.298 -12.459 1.00 92.81 335 LEU A C 1
ATOM 2663 O O . LEU A 1 335 ? 8.507 -11.630 -13.593 1.00 92.81 335 LEU A O 1
ATOM 2667 N N . GLY A 1 336 ? 8.317 -12.091 -11.394 1.00 91.06 336 GLY A N 1
ATOM 2668 C CA . GLY A 1 336 ? 8.951 -13.416 -11.386 1.00 91.06 336 GLY A CA 1
ATOM 2669 C C . GLY A 1 336 ? 10.247 -13.521 -10.583 1.00 91.06 336 GLY A C 1
ATOM 2670 O O . GLY A 1 336 ? 10.817 -14.610 -10.528 1.00 91.06 336 GLY A O 1
ATOM 2671 N N . GLY A 1 337 ? 10.694 -12.422 -9.971 1.00 92.62 337 GLY A N 1
ATOM 2672 C CA . GLY A 1 337 ? 11.863 -12.398 -9.096 1.00 92.62 337 GLY A CA 1
ATOM 2673 C C . GLY A 1 337 ? 11.533 -12.685 -7.631 1.00 92.62 337 GLY A C 1
ATOM 2674 O O . GLY A 1 337 ? 10.381 -12.925 -7.257 1.00 92.62 337 GLY A O 1
ATOM 2675 N N . THR A 1 338 ? 12.566 -12.586 -6.797 1.00 92.69 338 THR A N 1
ATOM 2676 C CA . THR A 1 338 ? 12.490 -12.690 -5.334 1.00 92.69 338 THR A CA 1
ATOM 2677 C C . THR A 1 338 ? 13.150 -11.459 -4.724 1.00 92.69 338 THR A C 1
ATOM 2679 O O . THR A 1 338 ? 14.316 -11.193 -5.006 1.00 92.69 338 THR A O 1
ATOM 2682 N N . ALA A 1 339 ? 12.419 -10.725 -3.887 1.00 93.94 339 ALA A N 1
ATOM 2683 C CA . ALA A 1 339 ? 12.970 -9.616 -3.114 1.00 93.94 339 ALA A CA 1
ATOM 2684 C C . ALA A 1 339 ? 13.855 -10.169 -1.983 1.00 93.94 339 ALA A C 1
ATOM 2686 O O . ALA A 1 339 ? 13.397 -11.013 -1.211 1.00 93.94 339 ALA A O 1
ATOM 2687 N N . SER A 1 340 ? 15.108 -9.721 -1.911 1.00 96.12 340 SER A N 1
ATOM 2688 C CA . SER A 1 340 ? 16.105 -10.148 -0.915 1.00 96.12 340 SER A CA 1
ATOM 2689 C C . SER A 1 340 ? 16.635 -8.986 -0.068 1.00 96.12 340 SER A C 1
ATOM 2691 O O . SER A 1 340 ? 17.234 -9.227 0.977 1.00 96.12 340 SER A O 1
ATOM 2693 N N . HIS A 1 341 ? 16.405 -7.738 -0.488 1.00 97.38 341 HIS A N 1
ATOM 2694 C CA . HIS A 1 341 ? 16.995 -6.531 0.105 1.00 97.38 341 HIS A CA 1
ATOM 2695 C C . HIS A 1 341 ? 15.964 -5.606 0.770 1.00 97.38 341 HIS A C 1
ATOM 2697 O O . HIS A 1 341 ? 16.285 -4.462 1.093 1.00 97.38 341 HIS A O 1
ATOM 2703 N N . GLN A 1 342 ? 14.745 -6.093 1.038 1.00 96.25 342 GLN A N 1
ATOM 2704 C CA . GLN A 1 342 ? 13.652 -5.276 1.584 1.00 96.25 342 GLN A CA 1
ATOM 2705 C C . GLN A 1 342 ? 14.001 -4.511 2.856 1.00 96.25 342 GLN A C 1
ATOM 2707 O O . GLN A 1 342 ? 13.634 -3.344 2.959 1.00 96.25 342 GLN A O 1
ATOM 2712 N N . GLN A 1 343 ? 14.739 -5.106 3.793 1.00 95.19 343 GLN A N 1
ATOM 2713 C CA . GLN A 1 343 ? 15.123 -4.386 5.007 1.00 95.19 343 GLN A CA 1
ATOM 2714 C C . GLN A 1 343 ? 15.981 -3.151 4.680 1.00 95.19 343 GLN A C 1
ATOM 2716 O O . GLN A 1 343 ? 15.700 -2.059 5.165 1.00 95.19 343 GLN A O 1
ATOM 2721 N N . TRP A 1 344 ? 16.945 -3.284 3.761 1.00 96.56 344 TRP A N 1
ATOM 2722 C CA . TRP A 1 344 ? 17.746 -2.151 3.293 1.00 96.56 344 TRP A CA 1
ATOM 2723 C C . TRP A 1 344 ? 16.895 -1.106 2.558 1.00 96.56 344 TRP A C 1
ATOM 2725 O O . TRP A 1 344 ? 17.089 0.087 2.759 1.00 96.56 344 TRP A O 1
ATOM 2735 N N . VAL A 1 345 ? 15.906 -1.517 1.759 1.00 96.12 345 VAL A N 1
ATOM 2736 C CA . VAL A 1 345 ? 14.995 -0.572 1.088 1.00 96.12 345 VAL A CA 1
ATOM 2737 C C . VAL A 1 345 ? 14.086 0.161 2.090 1.00 96.12 345 VAL A C 1
ATOM 2739 O O . VAL A 1 345 ? 13.854 1.361 1.935 1.00 96.12 345 VAL A O 1
ATOM 2742 N N . ILE A 1 346 ? 13.612 -0.513 3.146 1.00 93.88 346 ILE A N 1
ATOM 2743 C CA . ILE A 1 346 ? 12.826 0.088 4.238 1.00 93.88 346 ILE A CA 1
ATOM 2744 C C . ILE A 1 346 ? 13.640 1.157 4.974 1.00 93.88 346 ILE A C 1
ATOM 2746 O O . ILE A 1 346 ? 13.127 2.267 5.157 1.00 93.88 346 ILE A O 1
ATOM 2750 N N . ASP A 1 347 ? 14.887 0.848 5.330 1.00 92.12 347 ASP A N 1
ATOM 2751 C CA . ASP A 1 347 ? 15.733 1.690 6.182 1.00 92.12 347 ASP A CA 1
ATOM 2752 C C . ASP A 1 347 ? 16.481 2.783 5.390 1.00 92.12 347 ASP A C 1
ATOM 2754 O O . ASP A 1 347 ? 16.421 3.964 5.735 1.00 92.12 347 ASP A O 1
ATOM 2758 N N . GLU A 1 348 ? 17.128 2.406 4.284 1.00 93.31 348 GLU A N 1
ATOM 2759 C CA . GLU A 1 348 ? 18.181 3.180 3.603 1.00 93.31 348 GLU A CA 1
ATOM 2760 C C . GLU A 1 348 ? 17.859 3.570 2.150 1.00 93.31 348 GLU A C 1
ATOM 2762 O O . GLU A 1 348 ? 18.652 4.266 1.514 1.00 93.31 348 GLU A O 1
ATOM 2767 N N . GLY A 1 349 ? 16.699 3.174 1.609 1.00 93.31 349 GLY A N 1
ATOM 2768 C CA . GLY A 1 349 ? 16.284 3.567 0.256 1.00 93.31 349 GLY A CA 1
ATOM 2769 C C . GLY A 1 349 ? 16.346 5.091 0.043 1.00 93.31 349 GLY A C 1
ATOM 2770 O O . GLY A 1 349 ? 16.038 5.866 0.952 1.00 93.31 349 GLY A O 1
ATOM 2771 N N . TYR A 1 350 ? 16.729 5.543 -1.153 1.00 92.12 350 TYR A N 1
ATOM 2772 C CA . TYR A 1 350 ? 17.099 6.949 -1.383 1.00 92.12 350 TYR A CA 1
ATOM 2773 C C . TYR A 1 350 ? 15.904 7.928 -1.361 1.00 92.12 350 TYR A C 1
ATOM 2775 O O . TYR A 1 350 ? 15.983 9.021 -0.792 1.00 92.12 350 TYR A O 1
ATOM 2783 N N . GLY A 1 351 ? 14.773 7.546 -1.957 1.00 89.94 351 GLY A N 1
ATOM 2784 C CA . GLY A 1 351 ? 13.581 8.381 -2.112 1.00 89.94 351 GLY A CA 1
ATOM 2785 C C . GLY A 1 351 ? 12.941 8.707 -0.766 1.00 89.94 351 GLY A C 1
ATOM 2786 O O . GLY A 1 351 ? 12.617 7.810 0.008 1.00 89.94 351 GLY A O 1
ATOM 2787 N N . TYR A 1 352 ? 12.797 9.998 -0.449 1.00 92.19 352 TYR A N 1
ATOM 2788 C CA . TYR A 1 352 ? 12.222 10.499 0.812 1.00 92.19 352 TYR A CA 1
ATOM 2789 C C . TYR A 1 352 ? 12.851 9.934 2.111 1.00 92.19 352 TYR A C 1
ATOM 2791 O O . TYR A 1 352 ? 12.248 10.059 3.179 1.00 92.19 352 TYR A O 1
ATOM 2799 N N . GLN A 1 353 ? 14.079 9.388 2.063 1.00 93.25 353 GLN A N 1
ATOM 2800 C CA . GLN A 1 353 ? 14.759 8.683 3.170 1.00 93.25 353 GLN A CA 1
ATOM 2801 C C . GLN A 1 353 ? 14.592 9.375 4.534 1.00 93.25 353 GLN A C 1
ATOM 2803 O O . GLN A 1 353 ? 14.187 8.755 5.516 1.00 93.25 353 GLN A O 1
ATOM 2808 N N . ARG A 1 354 ? 14.822 10.695 4.587 1.00 94.44 354 ARG A N 1
ATOM 2809 C CA . ARG A 1 354 ? 14.735 11.506 5.813 1.00 94.44 354 ARG A CA 1
ATOM 2810 C C . ARG A 1 354 ? 13.338 11.521 6.442 1.00 94.44 354 ARG A C 1
ATOM 2812 O O . ARG A 1 354 ? 13.226 11.434 7.661 1.00 94.44 354 ARG A O 1
ATOM 2819 N N . THR A 1 355 ? 12.280 11.700 5.651 1.00 95.75 355 THR A N 1
ATOM 2820 C CA . THR A 1 355 ? 10.909 11.792 6.181 1.00 95.75 355 THR A CA 1
ATOM 2821 C C . THR A 1 355 ? 10.329 10.408 6.458 1.00 95.75 355 THR A C 1
ATOM 2823 O O . THR A 1 355 ? 9.605 10.252 7.438 1.00 95.75 355 THR A O 1
ATOM 2826 N N . VAL A 1 356 ? 10.724 9.393 5.683 1.00 97.31 356 VAL A N 1
ATOM 2827 C CA . VAL A 1 356 ? 10.392 7.981 5.932 1.00 97.31 356 VAL A CA 1
ATOM 2828 C C . VAL A 1 356 ? 11.040 7.474 7.229 1.00 97.31 356 VAL A C 1
ATOM 2830 O O . VAL A 1 356 ? 10.340 6.960 8.095 1.00 97.31 356 VAL A O 1
ATOM 2833 N N . SER A 1 357 ? 12.338 7.715 7.442 1.00 96.81 357 SER A N 1
ATOM 2834 C CA . SER A 1 357 ? 13.046 7.369 8.691 1.00 96.81 357 SER A CA 1
ATOM 2835 C C . SER A 1 357 ? 12.415 8.028 9.932 1.00 96.81 357 SER A C 1
ATOM 2837 O O . SER A 1 357 ? 12.274 7.409 10.991 1.00 96.81 357 SER A O 1
ATOM 2839 N N . ARG A 1 358 ? 11.942 9.274 9.797 1.00 97.12 358 ARG A N 1
ATOM 2840 C CA . ARG A 1 358 ? 11.176 9.960 10.849 1.00 97.12 358 ARG A CA 1
ATOM 2841 C C . ARG A 1 358 ? 9.799 9.335 11.081 1.00 97.12 358 ARG A C 1
ATOM 2843 O O . ARG A 1 358 ? 9.408 9.174 12.233 1.00 97.12 358 ARG A O 1
ATOM 2850 N N . LEU A 1 359 ? 9.090 8.932 10.027 1.00 97.62 359 LEU A N 1
ATOM 2851 C CA . LEU A 1 359 ? 7.825 8.204 10.149 1.00 97.62 359 LEU A CA 1
ATOM 2852 C C . LEU A 1 359 ? 8.026 6.869 10.894 1.00 97.62 359 LEU A C 1
ATOM 2854 O O . LEU A 1 359 ? 7.270 6.580 11.819 1.00 97.62 359 LEU A O 1
ATOM 2858 N N . TRP A 1 360 ? 9.091 6.117 10.595 1.00 97.38 360 TRP A N 1
ATOM 2859 C CA . TRP A 1 360 ? 9.466 4.913 11.352 1.00 97.38 360 TRP A CA 1
ATOM 2860 C C . TRP A 1 360 ? 9.824 5.210 12.812 1.00 97.38 360 TRP A C 1
ATOM 2862 O O . TRP A 1 360 ? 9.392 4.483 13.703 1.00 97.38 360 TRP A O 1
ATOM 2872 N N . SER A 1 361 ? 10.537 6.308 13.082 1.00 96.56 361 SER A N 1
ATOM 2873 C CA . SER A 1 361 ? 10.858 6.745 14.452 1.00 96.56 361 SER A CA 1
ATOM 2874 C C . SER A 1 361 ? 9.598 7.048 15.276 1.00 96.56 361 SER A C 1
ATOM 2876 O O . SER A 1 361 ? 9.533 6.719 16.459 1.00 96.56 361 SER A O 1
ATOM 2878 N N . LEU A 1 362 ? 8.583 7.647 14.646 1.00 97.00 362 LEU A N 1
ATOM 2879 C CA . LEU A 1 362 ? 7.279 7.938 15.247 1.00 97.00 362 LEU A CA 1
ATOM 2880 C C . LEU A 1 362 ? 6.466 6.655 15.483 1.00 97.00 362 LEU A C 1
ATOM 2882 O O . LEU A 1 362 ? 5.950 6.455 16.577 1.00 97.00 362 LEU A O 1
ATOM 2886 N N . ILE A 1 363 ? 6.400 5.753 14.500 1.00 96.62 363 ILE A N 1
ATOM 2887 C CA . ILE A 1 363 ? 5.713 4.453 14.623 1.00 96.62 363 ILE A CA 1
ATOM 2888 C C . ILE A 1 363 ? 6.358 3.593 15.727 1.00 96.62 363 ILE A C 1
ATOM 2890 O O . ILE A 1 363 ? 5.651 3.017 16.552 1.00 96.62 363 ILE A O 1
ATOM 2894 N N . SER A 1 364 ? 7.691 3.605 15.824 1.00 96.06 364 SER A N 1
ATOM 2895 C CA . SER A 1 364 ? 8.437 2.968 16.916 1.00 96.06 364 SER A CA 1
ATOM 2896 C C . SER A 1 364 ? 8.167 3.622 18.277 1.00 96.06 364 SER A C 1
ATOM 2898 O O . SER A 1 364 ? 8.092 2.926 19.289 1.00 96.06 364 SER A O 1
ATOM 2900 N N . ALA A 1 365 ? 7.949 4.942 18.331 1.00 96.12 365 ALA A N 1
ATOM 2901 C CA . ALA A 1 365 ? 7.519 5.613 19.557 1.00 96.12 365 ALA A CA 1
ATOM 2902 C C . ALA A 1 365 ? 6.113 5.181 20.012 1.00 96.12 365 ALA A C 1
ATOM 2904 O O . ALA A 1 365 ? 5.891 5.122 21.217 1.00 96.12 365 ALA A O 1
ATOM 2905 N N . CYS A 1 366 ? 5.230 4.792 19.084 1.00 96.12 366 CYS A N 1
ATOM 2906 C CA . CYS A 1 366 ? 3.944 4.142 19.370 1.00 96.12 366 CYS A CA 1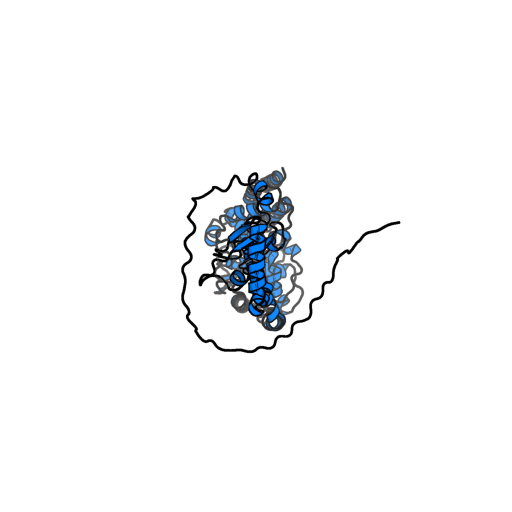
ATOM 2907 C C . CYS A 1 366 ? 4.058 2.652 19.761 1.00 96.12 366 CYS A C 1
ATOM 2909 O O . CYS A 1 366 ? 3.032 2.009 19.960 1.00 96.12 366 CYS A O 1
ATOM 2911 N N . GLY A 1 367 ? 5.265 2.079 19.852 1.00 95.56 367 GLY A N 1
ATOM 2912 C CA . GLY A 1 367 ? 5.467 0.662 20.184 1.00 95.56 367 GLY A CA 1
ATOM 2913 C C . GLY A 1 367 ? 5.192 -0.312 19.031 1.00 95.56 367 GLY A C 1
ATOM 2914 O O . GLY A 1 367 ? 5.015 -1.503 19.274 1.00 95.56 367 GLY A O 1
ATOM 2915 N N . LEU A 1 368 ? 5.155 0.178 17.788 1.00 95.31 368 LEU A N 1
ATOM 2916 C CA . LEU A 1 368 ? 4.835 -0.594 16.583 1.00 95.31 368 LEU A CA 1
ATOM 2917 C C . LEU A 1 368 ? 6.049 -0.671 15.640 1.00 95.31 368 LEU A C 1
ATOM 2919 O O . LEU A 1 368 ? 6.927 0.194 15.665 1.00 95.31 368 LEU A O 1
ATOM 2923 N N . SER A 1 369 ? 6.095 -1.683 14.774 1.00 93.31 369 SER A N 1
ATOM 2924 C CA . SER A 1 369 ? 7.064 -1.778 13.672 1.00 93.31 369 SER A CA 1
ATOM 2925 C C . SER A 1 369 ? 6.466 -1.301 12.334 1.00 93.31 369 SER A C 1
ATOM 2927 O O . SER A 1 369 ? 5.243 -1.227 12.193 1.00 93.31 369 SER A O 1
ATOM 2929 N N . PRO A 1 370 ? 7.289 -1.023 11.301 1.00 91.19 370 PRO A N 1
ATOM 2930 C CA . PRO A 1 370 ? 6.794 -0.734 9.952 1.00 91.19 370 PRO A CA 1
ATOM 2931 C C . PRO A 1 370 ? 5.911 -1.851 9.369 1.00 91.19 370 PRO A C 1
ATOM 2933 O O . PRO A 1 370 ? 4.950 -1.567 8.655 1.00 91.19 370 PRO A O 1
ATOM 2936 N N . ALA A 1 371 ? 6.201 -3.115 9.702 1.00 88.81 371 ALA A N 1
ATOM 2937 C CA . ALA A 1 371 ? 5.415 -4.265 9.262 1.00 88.81 371 ALA A CA 1
ATOM 2938 C C . ALA A 1 371 ? 4.027 -4.305 9.925 1.00 88.81 371 ALA A C 1
ATOM 2940 O O . ALA A 1 371 ? 3.043 -4.611 9.253 1.00 88.81 371 ALA A O 1
ATOM 2941 N N . ASP A 1 372 ? 3.934 -3.931 11.207 1.00 89.00 372 ASP A N 1
ATOM 2942 C CA . ASP A 1 372 ? 2.673 -3.931 11.961 1.00 89.00 372 ASP A CA 1
ATOM 2943 C C . ASP A 1 372 ? 1.617 -2.999 11.367 1.00 89.00 372 ASP A C 1
ATOM 2945 O O . ASP A 1 372 ? 0.431 -3.276 11.520 1.00 89.00 372 ASP A O 1
ATOM 2949 N N . VAL A 1 373 ? 2.038 -1.905 10.723 1.00 89.81 373 VAL A N 1
ATOM 2950 C CA . VAL A 1 373 ? 1.160 -0.833 10.216 1.00 89.81 373 VAL A CA 1
ATOM 2951 C C . VAL A 1 373 ? 1.065 -0.783 8.687 1.00 89.81 373 VAL A C 1
ATOM 2953 O O . VAL A 1 373 ? 0.506 0.161 8.124 1.00 89.81 373 VAL A O 1
ATOM 2956 N N . ALA A 1 374 ? 1.617 -1.776 7.983 1.00 86.94 374 ALA A N 1
ATOM 2957 C CA . ALA A 1 374 ? 1.670 -1.783 6.520 1.00 86.94 374 ALA A CA 1
ATOM 2958 C C . ALA A 1 374 ? 0.272 -1.722 5.870 1.00 86.94 374 ALA A C 1
ATOM 2960 O O . ALA A 1 374 ? 0.082 -1.037 4.861 1.00 86.94 374 ALA A O 1
ATOM 2961 N N . GLY A 1 375 ? -0.715 -2.402 6.466 1.00 83.38 375 GLY A N 1
ATOM 2962 C CA . GLY A 1 375 ? -2.106 -2.401 6.003 1.00 83.38 375 GLY A CA 1
ATOM 2963 C C . GLY A 1 375 ? -2.805 -1.058 6.223 1.00 83.38 375 GLY A C 1
ATOM 2964 O O . GLY A 1 375 ? -3.490 -0.559 5.326 1.00 83.38 375 GLY A O 1
ATOM 2965 N N . GLU A 1 376 ? -2.596 -0.436 7.382 1.00 87.62 376 GLU A N 1
ATOM 2966 C CA . GLU A 1 376 ? -3.097 0.896 7.711 1.00 87.62 376 GLU A CA 1
ATOM 2967 C C . GLU A 1 376 ? -2.515 1.955 6.775 1.00 87.62 376 GLU A C 1
ATOM 2969 O O . GLU A 1 376 ? -3.278 2.703 6.165 1.00 87.62 376 GLU A O 1
ATOM 2974 N N . LEU A 1 377 ? -1.191 1.986 6.588 1.00 91.12 377 LEU A N 1
ATOM 2975 C CA . LEU A 1 377 ? -0.539 2.938 5.684 1.00 91.12 377 LEU A CA 1
ATOM 2976 C C . LEU A 1 377 ? -1.056 2.783 4.245 1.00 91.12 377 LEU A C 1
ATOM 2978 O O . LEU A 1 377 ? -1.418 3.779 3.617 1.00 91.12 377 LEU A O 1
ATOM 2982 N N . ALA A 1 378 ? -1.179 1.548 3.744 1.00 89.94 378 ALA A N 1
ATOM 2983 C CA . ALA A 1 378 ? -1.747 1.275 2.423 1.00 89.94 378 ALA A CA 1
ATOM 2984 C C . ALA A 1 378 ? -3.213 1.737 2.301 1.00 89.94 378 ALA A C 1
ATOM 2986 O O . ALA A 1 378 ? -3.608 2.273 1.264 1.00 89.94 378 ALA A O 1
ATOM 2987 N N . THR A 1 379 ? -4.005 1.577 3.366 1.00 88.00 379 THR A N 1
ATOM 2988 C CA . THR A 1 379 ? -5.408 2.020 3.430 1.00 88.00 379 THR A CA 1
ATOM 2989 C C . THR A 1 379 ? -5.519 3.545 3.411 1.00 88.00 379 THR A C 1
ATOM 2991 O O . THR A 1 379 ? -6.321 4.088 2.651 1.00 88.00 379 THR A O 1
ATOM 2994 N N . VAL A 1 380 ? -4.690 4.250 4.191 1.00 91.62 380 VAL A N 1
ATOM 2995 C CA . VAL A 1 380 ? -4.644 5.721 4.191 1.00 91.62 380 VAL A CA 1
ATOM 2996 C C . VAL A 1 380 ? -4.185 6.244 2.826 1.00 91.62 380 VAL A C 1
ATOM 2998 O O . VAL A 1 380 ? -4.776 7.194 2.320 1.00 91.62 380 VAL A O 1
ATOM 3001 N N . ASN A 1 381 ? -3.201 5.601 2.185 1.00 91.94 381 ASN A N 1
ATOM 3002 C CA . ASN A 1 381 ? -2.646 6.048 0.902 1.00 91.94 381 ASN A CA 1
ATOM 3003 C C . ASN A 1 381 ? -3.675 6.037 -0.252 1.00 91.94 381 ASN A C 1
ATOM 3005 O O . ASN A 1 381 ? -3.572 6.840 -1.174 1.00 91.94 381 ASN A O 1
ATOM 3009 N N . VAL A 1 382 ? -4.704 5.180 -0.200 1.00 88.81 382 VAL A N 1
ATOM 3010 C CA . VAL A 1 382 ? -5.796 5.140 -1.205 1.00 88.81 382 VAL A CA 1
ATOM 3011 C C . VAL A 1 382 ? -7.064 5.878 -0.774 1.00 88.81 382 VAL A C 1
ATOM 3013 O O . VAL A 1 382 ? -8.099 5.751 -1.439 1.00 88.81 382 VAL A O 1
ATOM 3016 N N . SER A 1 383 ? -7.001 6.646 0.318 1.00 85.56 383 SER A N 1
ATOM 3017 C CA . SER A 1 383 ? -8.124 7.449 0.805 1.00 85.56 383 SER A CA 1
ATOM 3018 C C . SER A 1 383 ? -8.701 8.337 -0.304 1.00 85.56 383 SER A C 1
ATOM 3020 O O . SER A 1 383 ? -7.982 8.869 -1.155 1.00 85.56 383 SER A O 1
ATOM 3022 N N . ALA A 1 384 ? -10.024 8.509 -0.282 1.00 77.50 384 ALA A N 1
ATOM 3023 C CA . ALA A 1 384 ? -10.712 9.488 -1.123 1.00 77.50 384 ALA A CA 1
ATOM 3024 C C . ALA A 1 384 ? -10.404 10.934 -0.694 1.00 77.50 384 ALA A C 1
ATOM 3026 O O . ALA A 1 384 ? -10.519 11.843 -1.505 1.00 77.50 384 ALA A O 1
ATOM 3027 N N . ASP A 1 385 ? -9.976 11.124 0.555 1.00 84.81 385 ASP A N 1
ATOM 3028 C CA . ASP A 1 385 ? -9.513 12.391 1.110 1.00 84.81 385 ASP A CA 1
ATOM 3029 C C . ASP A 1 385 ? -8.097 12.183 1.670 1.00 84.81 385 ASP A C 1
ATOM 3031 O O . ASP A 1 385 ? -7.911 11.607 2.749 1.00 84.81 385 ASP A O 1
ATOM 3035 N N . LEU A 1 386 ? -7.090 12.611 0.902 1.00 88.12 386 LEU A N 1
ATOM 3036 C CA . LEU A 1 386 ? -5.696 12.639 1.351 1.00 88.12 386 LEU A CA 1
ATOM 3037 C C . LEU A 1 386 ? -5.336 13.942 2.081 1.00 88.12 386 LEU A C 1
ATOM 3039 O O . LEU A 1 386 ? -4.283 14.003 2.717 1.00 88.12 386 LEU A O 1
ATOM 3043 N N . MET A 1 387 ? -6.216 14.948 2.088 1.00 88.88 387 MET A N 1
ATOM 3044 C CA . MET A 1 387 ? -6.016 16.154 2.895 1.00 88.88 387 MET A CA 1
ATOM 3045 C C . MET A 1 387 ? -6.086 15.819 4.392 1.00 88.88 387 MET A C 1
ATOM 3047 O O . MET A 1 387 ? -5.312 16.346 5.195 1.00 88.88 387 MET A O 1
ATOM 3051 N N . GLN A 1 388 ? -6.946 14.866 4.759 1.00 91.19 388 GLN A N 1
ATOM 3052 C CA . GLN A 1 388 ? -7.065 14.322 6.113 1.00 91.19 388 GLN A CA 1
ATOM 3053 C C . GLN A 1 388 ? -6.104 13.160 6.430 1.00 91.19 388 GLN A C 1
ATOM 3055 O O . GLN A 1 388 ? -6.145 12.641 7.546 1.00 91.19 388 GLN A O 1
ATOM 3060 N N . ALA A 1 389 ? -5.205 12.760 5.521 1.00 91.88 389 ALA A N 1
ATOM 3061 C CA . ALA A 1 389 ? -4.385 11.549 5.675 1.00 91.88 389 ALA A CA 1
ATOM 3062 C C . ALA A 1 389 ? -3.581 11.490 6.993 1.00 91.88 389 ALA A C 1
ATOM 3064 O O . ALA A 1 389 ? -3.511 10.432 7.619 1.00 91.88 389 ALA A O 1
ATOM 3065 N N . ARG A 1 390 ? -3.043 12.627 7.466 1.00 93.81 390 ARG A N 1
ATOM 3066 C CA . ARG A 1 390 ? -2.358 12.723 8.774 1.00 93.81 390 ARG A CA 1
ATOM 3067 C C . ARG A 1 390 ? -3.299 12.421 9.948 1.00 93.81 390 ARG A C 1
ATOM 3069 O O . ARG A 1 390 ? -2.953 11.609 10.797 1.00 93.81 390 ARG A O 1
ATOM 3076 N N . SER A 1 391 ? -4.508 12.989 9.939 1.00 94.38 391 SER A N 1
ATOM 3077 C CA . SER A 1 391 ? -5.520 12.802 10.993 1.00 94.38 391 SER A CA 1
ATOM 3078 C C . SER A 1 391 ? -6.060 11.374 11.030 1.00 94.38 391 SER A C 1
ATOM 3080 O O . SER A 1 391 ? -6.282 10.828 12.111 1.00 94.38 391 SER A O 1
ATOM 3082 N N . ILE A 1 392 ? -6.231 10.747 9.860 1.00 93.75 392 ILE A N 1
ATOM 3083 C CA . ILE A 1 392 ? -6.639 9.340 9.749 1.00 93.75 392 ILE A CA 1
ATOM 3084 C C . ILE A 1 392 ? -5.529 8.433 10.298 1.00 93.75 392 ILE A C 1
ATOM 3086 O O . ILE A 1 392 ? -5.808 7.564 11.121 1.00 93.75 392 ILE A O 1
ATOM 3090 N N . LEU A 1 393 ? -4.267 8.662 9.915 1.00 95.50 393 LEU A N 1
ATOM 3091 C CA . LEU A 1 393 ? -3.137 7.885 10.434 1.00 95.50 393 LEU A CA 1
ATOM 3092 C C . LEU A 1 393 ? -2.949 8.074 11.948 1.00 95.50 393 LEU A C 1
ATOM 3094 O O . LEU A 1 393 ? -2.754 7.092 12.660 1.00 95.50 393 LEU A O 1
ATOM 3098 N N . ALA A 1 394 ? -3.071 9.303 12.457 1.00 96.56 394 ALA A N 1
ATOM 3099 C CA . ALA A 1 394 ? -3.023 9.584 13.890 1.00 96.56 394 ALA A CA 1
ATOM 3100 C C . ALA A 1 394 ? -4.131 8.847 14.665 1.00 96.56 394 ALA A C 1
ATOM 3102 O O . ALA A 1 394 ? -3.879 8.347 15.756 1.00 96.56 394 ALA A O 1
ATOM 3103 N N . ASP A 1 395 ? -5.340 8.742 14.099 1.00 95.62 395 ASP A N 1
ATOM 3104 C CA . ASP A 1 395 ? -6.453 7.981 14.686 1.00 95.62 395 ASP A CA 1
ATOM 3105 C C . ASP A 1 395 ? -6.149 6.477 14.759 1.00 95.62 395 ASP A C 1
ATOM 3107 O O . ASP A 1 395 ? -6.395 5.841 15.780 1.00 95.62 395 ASP A O 1
ATOM 3111 N N . LEU A 1 396 ? -5.583 5.913 13.688 1.00 93.62 396 LEU A N 1
ATOM 3112 C CA . LEU A 1 396 ? -5.230 4.493 13.611 1.00 93.62 396 LEU A CA 1
ATOM 3113 C C . LEU A 1 396 ? -4.092 4.133 14.577 1.00 93.62 396 LEU A C 1
ATOM 3115 O O . LEU A 1 396 ? -4.188 3.130 15.283 1.00 93.62 396 LEU A O 1
ATOM 3119 N N . LEU A 1 397 ? -3.054 4.970 14.667 1.00 95.12 397 LEU A N 1
ATOM 3120 C CA . LEU A 1 397 ? -1.944 4.771 15.604 1.00 95.12 397 LEU A CA 1
ATOM 3121 C C . LEU A 1 397 ? -2.387 4.951 17.068 1.00 95.12 397 LEU A C 1
ATOM 3123 O O . LEU A 1 397 ? -1.999 4.148 17.915 1.00 95.12 397 LEU A O 1
ATOM 3127 N N . ALA A 1 398 ? -3.255 5.925 17.368 1.00 95.69 398 ALA A N 1
ATOM 3128 C CA . ALA A 1 398 ? -3.814 6.130 18.712 1.00 95.69 398 ALA A CA 1
ATOM 3129 C C . ALA A 1 398 ? -4.760 5.001 19.167 1.00 95.69 398 ALA A C 1
ATOM 3131 O O . ALA A 1 398 ? -4.991 4.827 20.356 1.00 95.69 398 ALA A O 1
ATOM 3132 N N . ARG A 1 399 ? -5.318 4.205 18.244 1.00 94.31 399 ARG A N 1
ATOM 3133 C CA . ARG A 1 399 ? -6.084 2.986 18.583 1.00 94.31 399 ARG A CA 1
ATOM 3134 C C . ARG A 1 399 ? -5.197 1.775 18.877 1.00 94.31 399 ARG A C 1
ATOM 3136 O O . ARG A 1 399 ? -5.702 0.770 19.370 1.00 94.31 399 ARG A O 1
ATOM 3143 N N . ARG A 1 400 ? -3.912 1.842 18.519 1.00 93.75 400 ARG A N 1
ATOM 3144 C CA . ARG A 1 400 ? -2.929 0.752 18.635 1.00 93.75 400 ARG A CA 1
ATOM 3145 C C . ARG A 1 400 ? -1.773 1.075 19.589 1.00 93.75 400 ARG A C 1
ATOM 3147 O O . ARG A 1 400 ? -0.815 0.313 19.649 1.00 93.75 400 ARG A O 1
ATOM 3154 N N . SER A 1 401 ? -1.865 2.183 20.317 1.00 93.12 401 SER A N 1
ATOM 3155 C CA . SER A 1 401 ? -0.902 2.636 21.321 1.00 93.12 401 SER A CA 1
ATOM 3156 C C . SER A 1 401 ? -1.630 3.438 22.397 1.00 93.12 401 SER A C 1
ATOM 3158 O O . SER A 1 401 ? -2.699 3.980 22.131 1.00 93.12 401 SER A O 1
ATOM 3160 N N . ASP A 1 402 ? -1.045 3.574 23.585 1.00 90.62 402 ASP A N 1
ATOM 3161 C CA . ASP A 1 402 ? -1.613 4.380 24.678 1.00 90.62 402 ASP A CA 1
ATOM 3162 C C . ASP A 1 402 ? -1.339 5.896 24.516 1.00 90.62 402 ASP A C 1
ATOM 3164 O O . ASP A 1 402 ? -1.325 6.649 25.489 1.00 90.62 402 ASP A O 1
ATOM 3168 N N . ILE A 1 403 ? -1.081 6.359 23.284 1.00 95.50 403 ILE A N 1
ATOM 3169 C CA . ILE A 1 403 ? -0.663 7.733 22.976 1.00 95.50 403 ILE A CA 1
ATOM 3170 C C . ILE A 1 403 ? -1.837 8.533 22.411 1.00 95.50 403 ILE A C 1
ATOM 3172 O O . ILE A 1 403 ? -2.505 8.128 21.458 1.00 95.50 403 ILE A O 1
ATOM 3176 N N . GLU A 1 404 ? -2.057 9.729 22.959 1.00 96.19 404 GLU A N 1
ATOM 3177 C CA . GLU A 1 404 ? -3.109 10.631 22.498 1.00 96.19 404 GLU A CA 1
ATOM 3178 C C . GLU A 1 404 ? -2.953 11.009 21.016 1.00 96.19 404 GLU A C 1
ATOM 3180 O O . GLU A 1 404 ? -1.915 11.521 20.584 1.00 96.19 404 GLU A O 1
ATOM 3185 N N . LYS A 1 405 ? -4.045 10.878 20.251 1.00 96.62 405 LYS A N 1
ATOM 3186 C CA . LYS A 1 405 ? -4.127 11.261 18.829 1.00 96.62 405 LYS A CA 1
ATOM 3187 C C . LYS A 1 405 ? -3.541 12.647 18.533 1.00 96.62 405 LYS A C 1
ATOM 3189 O O . LYS A 1 405 ? -2.910 12.825 17.496 1.00 96.62 405 LYS A O 1
ATOM 3194 N N . ALA A 1 406 ? -3.745 13.622 19.423 1.00 96.44 406 ALA A N 1
ATOM 3195 C CA . ALA A 1 406 ? -3.245 14.986 19.252 1.00 96.44 406 ALA A CA 1
ATOM 3196 C C . ALA A 1 406 ? -1.705 15.056 19.219 1.00 96.44 406 ALA A C 1
ATOM 3198 O O . ALA A 1 406 ? -1.147 15.752 18.370 1.00 96.44 406 ALA A O 1
ATOM 3199 N N . LYS A 1 407 ? -1.021 14.285 20.074 1.00 96.81 407 LYS A N 1
ATOM 3200 C CA . LYS A 1 407 ? 0.449 14.205 20.121 1.00 96.81 407 LYS A CA 1
ATOM 3201 C C . LYS A 1 407 ? 1.009 13.522 18.873 1.00 96.81 407 LYS A C 1
ATOM 3203 O O . LYS A 1 407 ? 1.939 14.032 18.251 1.00 96.81 407 LYS A O 1
ATOM 3208 N N . ILE A 1 408 ? 0.376 12.426 18.441 1.00 97.12 408 ILE A N 1
ATOM 3209 C CA . ILE A 1 408 ? 0.732 11.731 17.192 1.00 97.12 408 ILE A CA 1
ATOM 3210 C C . ILE A 1 408 ? 0.556 12.665 15.984 1.00 97.12 408 ILE A C 1
ATOM 3212 O O . ILE A 1 408 ? 1.454 12.777 15.150 1.00 97.12 408 ILE A O 1
ATOM 3216 N N . GLN A 1 409 ? -0.572 13.377 15.906 1.00 96.06 409 GLN A N 1
ATOM 3217 C CA . GLN A 1 409 ? -0.854 14.356 14.854 1.00 96.06 409 GLN A CA 1
ATOM 3218 C C . GLN A 1 409 ? 0.215 15.461 14.808 1.00 96.06 409 GLN A C 1
ATOM 3220 O O . GLN A 1 409 ? 0.763 15.724 13.739 1.00 96.06 409 GLN A O 1
ATOM 3225 N N . ALA A 1 410 ? 0.576 16.045 15.955 1.00 95.06 410 ALA A N 1
ATOM 3226 C CA . ALA A 1 410 ? 1.616 17.071 16.036 1.00 95.06 410 ALA A CA 1
ATOM 3227 C C . ALA A 1 410 ? 2.993 16.563 15.559 1.00 95.06 410 ALA A C 1
ATOM 3229 O O . ALA A 1 410 ? 3.705 17.271 14.845 1.00 95.06 410 ALA A O 1
ATOM 3230 N N . ALA A 1 411 ? 3.362 15.321 15.887 1.00 96.44 411 ALA A N 1
ATOM 3231 C CA . ALA A 1 411 ? 4.603 14.717 15.406 1.00 96.44 411 ALA A CA 1
ATOM 3232 C C . ALA A 1 411 ? 4.572 14.416 13.889 1.00 96.44 411 ALA A C 1
ATOM 3234 O O . ALA A 1 411 ? 5.570 14.651 13.200 1.00 96.44 411 ALA A O 1
ATOM 3235 N N . LEU A 1 412 ? 3.428 13.977 13.341 1.00 96.12 412 LEU A N 1
ATOM 3236 C CA . LEU A 1 412 ? 3.223 13.805 11.892 1.00 96.12 412 LEU A CA 1
ATOM 3237 C C . LEU A 1 412 ? 3.319 15.141 11.136 1.00 96.12 412 LEU A C 1
ATOM 3239 O O . LEU A 1 412 ? 3.887 15.197 10.042 1.00 96.12 412 LEU A O 1
ATOM 3243 N N . ASP A 1 413 ? 2.822 16.229 11.726 1.00 93.56 413 ASP A N 1
ATOM 3244 C CA . ASP A 1 413 ? 2.896 17.579 11.157 1.00 93.56 413 ASP A CA 1
ATOM 3245 C C . ASP A 1 413 ? 4.332 18.119 11.066 1.00 93.56 413 ASP A C 1
ATOM 3247 O O . ASP A 1 413 ? 4.631 18.955 10.210 1.00 93.56 413 ASP A O 1
ATOM 3251 N N . LEU A 1 414 ? 5.244 17.589 11.885 1.00 94.88 414 LEU A N 1
ATOM 3252 C CA . LEU A 1 414 ? 6.647 17.996 11.954 1.00 94.88 414 LEU A CA 1
ATOM 3253 C C . LEU A 1 414 ? 7.611 17.078 11.180 1.00 94.88 414 LEU A C 1
ATOM 3255 O O . LEU A 1 414 ? 8.822 17.312 11.215 1.00 94.88 414 LEU A O 1
ATOM 3259 N N . LEU A 1 415 ? 7.123 16.094 10.411 1.00 94.69 415 LEU A N 1
ATOM 3260 C CA . LEU A 1 415 ? 7.982 15.178 9.638 1.00 94.69 415 LEU A CA 1
ATOM 3261 C C . LEU A 1 415 ? 8.980 15.902 8.718 1.00 94.69 415 LEU A C 1
ATOM 3263 O O . LEU A 1 415 ? 10.137 15.489 8.633 1.00 94.69 415 LEU A O 1
ATOM 3267 N N . SER A 1 416 ? 8.576 17.007 8.079 1.00 91.81 416 SER A N 1
ATOM 3268 C CA . SER A 1 416 ? 9.454 17.825 7.216 1.00 91.81 416 SER A CA 1
ATOM 3269 C C . SER A 1 416 ? 10.155 18.987 7.943 1.00 91.81 416 SER A C 1
ATOM 3271 O O . SER A 1 416 ? 10.934 19.709 7.326 1.00 91.81 416 SER A O 1
ATOM 3273 N N . ALA A 1 417 ? 9.916 19.181 9.244 1.00 92.50 417 ALA A N 1
ATOM 3274 C CA . ALA A 1 417 ? 10.428 20.320 10.006 1.00 92.50 417 ALA A CA 1
ATOM 3275 C C . ALA A 1 417 ? 11.918 20.183 10.393 1.00 92.50 417 ALA A C 1
ATOM 3277 O O . ALA A 1 417 ? 12.598 19.195 10.083 1.00 92.50 417 ALA A O 1
ATOM 3278 N N . ARG A 1 418 ? 12.447 21.179 11.120 1.00 93.06 418 ARG A N 1
ATOM 3279 C CA . ARG A 1 418 ? 13.779 21.091 11.744 1.00 93.06 418 ARG A CA 1
ATOM 3280 C C . ARG A 1 418 ? 13.837 19.902 12.704 1.00 93.06 418 ARG A C 1
ATOM 3282 O O . ARG A 1 418 ? 12.870 19.603 13.397 1.00 93.06 418 ARG A O 1
ATOM 3289 N N . GLU A 1 419 ? 14.987 19.236 12.753 1.00 93.25 419 GLU A N 1
ATOM 3290 C CA . GLU A 1 419 ? 15.139 17.987 13.505 1.00 93.25 419 GLU A CA 1
ATOM 3291 C C . GLU A 1 419 ? 14.886 18.136 15.008 1.00 93.25 419 GLU A C 1
ATOM 3293 O O . GLU A 1 419 ? 14.255 17.265 15.597 1.00 93.25 419 GLU A O 1
ATOM 3298 N N . SER A 1 420 ? 15.301 19.251 15.612 1.00 95.62 420 SER A N 1
ATOM 3299 C CA . SER A 1 420 ? 15.027 19.545 17.022 1.00 95.62 420 SER A CA 1
ATOM 3300 C C . SER A 1 420 ? 13.528 19.598 17.337 1.00 95.62 420 SER A C 1
ATOM 3302 O O . SER A 1 420 ? 13.111 19.056 18.354 1.00 95.62 420 SER A O 1
ATOM 3304 N N . LEU A 1 421 ? 12.715 20.184 16.449 1.00 95.62 421 LEU A N 1
ATOM 3305 C CA . LEU A 1 421 ? 11.258 20.255 16.607 1.00 95.62 421 LEU A CA 1
ATOM 3306 C C . LEU A 1 421 ? 10.618 18.869 16.485 1.00 95.62 421 LEU A C 1
ATOM 3308 O O . LEU A 1 421 ? 9.796 18.495 17.315 1.00 95.62 421 LEU A O 1
ATOM 3312 N N . PHE A 1 422 ? 11.036 18.084 15.486 1.00 96.19 422 PHE A N 1
ATOM 3313 C CA . PHE A 1 422 ? 10.543 16.719 15.309 1.00 96.19 422 PHE A CA 1
ATOM 3314 C C . PHE A 1 422 ? 10.901 15.817 16.504 1.00 96.19 422 PHE A C 1
ATOM 3316 O O . PHE A 1 422 ? 10.030 15.146 17.052 1.00 96.19 422 PHE A O 1
ATOM 3323 N N . ARG A 1 423 ? 12.165 15.837 16.956 1.00 95.06 423 ARG A N 1
ATOM 3324 C CA . ARG A 1 423 ? 12.614 15.058 18.124 1.00 95.06 423 ARG A CA 1
ATOM 3325 C C . ARG A 1 423 ? 11.879 15.469 19.405 1.00 95.06 423 ARG A C 1
ATOM 3327 O O . ARG A 1 423 ? 11.547 14.595 20.198 1.00 95.06 423 ARG A O 1
ATOM 3334 N N . ALA A 1 424 ? 11.595 16.761 19.594 1.00 95.75 424 ALA A N 1
ATOM 3335 C CA . ALA A 1 424 ? 10.813 17.240 20.733 1.00 95.75 424 ALA A CA 1
ATOM 3336 C C . ALA A 1 424 ? 9.380 16.678 20.721 1.00 95.75 424 ALA A C 1
ATOM 3338 O O . ALA A 1 424 ? 8.943 16.136 21.730 1.00 95.75 424 ALA A O 1
ATOM 3339 N N . ALA A 1 425 ? 8.685 16.710 19.578 1.00 95.62 425 ALA A N 1
ATOM 3340 C CA . ALA A 1 425 ? 7.332 16.157 19.462 1.00 95.62 425 ALA A CA 1
ATOM 3341 C C . ALA A 1 425 ? 7.280 14.630 19.673 1.00 95.62 425 ALA A C 1
ATOM 3343 O O . ALA A 1 425 ? 6.387 14.132 20.350 1.00 95.62 425 ALA A O 1
ATOM 3344 N N . VAL A 1 426 ? 8.268 13.880 19.171 1.00 95.69 426 VAL A N 1
ATOM 3345 C CA . VAL A 1 426 ? 8.372 12.428 19.433 1.00 95.69 426 VAL A CA 1
ATOM 3346 C C . VAL A 1 426 ? 8.711 12.121 20.901 1.00 95.69 426 VAL A C 1
ATOM 3348 O O . VAL A 1 426 ? 8.364 11.051 21.399 1.00 95.69 426 VAL A O 1
ATOM 3351 N N . SER A 1 427 ? 9.362 13.044 21.614 1.00 94.44 427 SER A N 1
ATOM 3352 C CA . SER A 1 427 ? 9.559 12.927 23.063 1.00 94.44 427 SER A CA 1
ATOM 3353 C C . SER A 1 427 ? 8.265 13.202 23.837 1.00 94.44 427 SER A C 1
ATOM 3355 O O . SER A 1 427 ? 7.959 12.457 24.761 1.00 94.44 427 SER A O 1
ATOM 3357 N N . ASP A 1 428 ? 7.502 14.227 23.441 1.00 93.56 428 ASP A N 1
ATOM 3358 C CA . ASP A 1 428 ? 6.218 14.610 24.055 1.00 93.56 428 ASP A CA 1
ATOM 3359 C C . ASP A 1 428 ? 5.145 13.513 23.921 1.00 93.56 428 ASP A C 1
ATOM 3361 O O . ASP A 1 428 ? 4.346 13.298 24.828 1.00 93.56 428 ASP A O 1
ATOM 3365 N N . MET A 1 429 ? 5.194 12.725 22.840 1.00 93.19 429 MET A N 1
ATOM 3366 C CA . MET A 1 429 ? 4.379 11.512 22.670 1.00 93.19 429 MET A CA 1
ATOM 3367 C C . MET A 1 429 ? 4.546 10.469 23.793 1.00 93.19 429 MET A C 1
ATOM 3369 O O . MET A 1 429 ? 3.672 9.619 23.941 1.00 93.19 429 MET A O 1
ATOM 3373 N N . LYS A 1 430 ? 5.659 10.482 24.543 1.00 79.25 430 LYS A N 1
ATOM 3374 C CA . LYS A 1 430 ? 5.978 9.488 25.589 1.00 79.25 430 LYS A CA 1
ATOM 3375 C C . LYS A 1 430 ? 5.794 9.999 27.022 1.00 79.25 430 LYS A C 1
ATOM 3377 O O . LYS A 1 430 ? 5.985 9.221 27.956 1.00 79.25 430 LYS A O 1
ATOM 3382 N N . SER A 1 431 ? 5.478 11.283 27.186 1.00 73.19 431 SER A N 1
ATOM 3383 C CA . SER A 1 431 ? 5.163 11.945 28.462 1.00 73.19 431 SER A CA 1
ATOM 3384 C C . SER A 1 431 ? 3.671 12.181 28.608 1.00 73.19 431 SER A C 1
ATOM 3386 O O . SER A 1 431 ? 3.167 12.065 29.739 1.00 73.19 431 SER A O 1
#

pLDDT: mean 80.11, std 23.43, range [23.14, 98.44]

Secondary structure (DSSP, 8-state):
---------------PPPP-----------------PPPPPPP------SS--SSSHHHHHHH--EEEEE---STTS-HHHHTTTT-EEETT-THHHHSPSS-STT---EEEEE-HHHHHHHHHHHHHHTTSHHHHHHHHT--PSTT--S-TTT-TTHHHHHHHHHHHHHHHHHHHHHHHTTHHHHHHH-----HHHHS--SSHHHHHHHHHHHHHH-TTT-TT---EEEE--SSSS-SEEE-SSSEEEE---EETTEEHHHHHHHHHHHHHHTPPPPHHHHHHHHHHHHHHHHTT-SSHHHHHHS-TT-HHHHHHHHHHHHHHHHHHHHHHHHHT-----HHHHHHH-STTHHHHHHHHHHHHHTT--TTTTHHHHHHHHT-S-STTHHHHHHHHHHTSSSS-HHHHHHHHHTTTS-HHHHHHHHHHTT-

Foldseek 3Di:
DDDDDDDDDDDDDDDDDDDDDDDDDDDDDDDDDDDDDDDDDDDDDDDDDDPDPDPPPPVLCVQQQKKFWAAPPDPPTDLLSVLRHLDMDGPPDCVCQFDPPVLDDVGPIDIDGHGPVRRVVSVVVVVVVCVPVVSVVSNVPRGRPVLSRGHCVVPVCRSVVCVVVVVVVVVVVVVVCVCPVCVVVCVVVDDLAALCLVQPDPDQVSVLVSQQVVCVVCCLLQVLGADGGDEDDDDDDDQKAAPLRRYIYGYFDDDPRQTLNVLCSQLSVCSSVQHDHDLSNLLSLLSVSLRSLSVLAQQVPVLCVDDPLPLLVLLLSLLSSLLSLQCSQVVSRSNNYGDDCSVCSQQPRDRSNQLSNLVQLLLVLQVHGSNRCSVVSSVLSRDNHSVCSLLSVLVVSVVSGVFDSVLSSLLSSCSVPDPVSNVVSSVVRND

Radius of gyration: 36.66 Å; chains: 1; bounding box: 96×84×89 Å